Protein AF-0000000069712247 (afdb_homodimer)

Solvent-accessible surface area (backbone atoms only — not comparable to full-atom values): 23977 Å² total; per-residue (Å²): 133,86,80,80,73,77,74,75,71,76,77,75,75,65,74,71,75,62,74,34,51,58,53,72,68,52,47,50,52,42,50,48,49,24,54,50,38,71,52,37,83,75,70,25,46,66,53,37,40,49,30,30,49,41,15,35,50,24,24,44,51,33,20,48,76,46,68,21,46,68,66,34,45,44,51,47,94,89,33,50,64,43,63,45,65,47,75,37,46,64,60,54,22,40,53,23,19,57,46,32,15,12,48,50,12,41,50,40,30,55,43,21,41,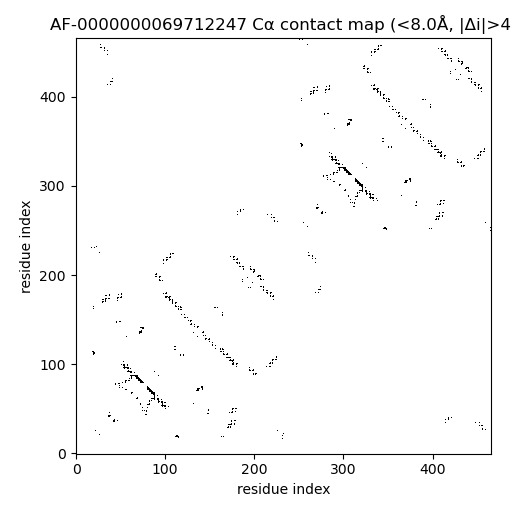34,58,93,44,36,67,55,44,30,51,51,54,25,48,50,46,5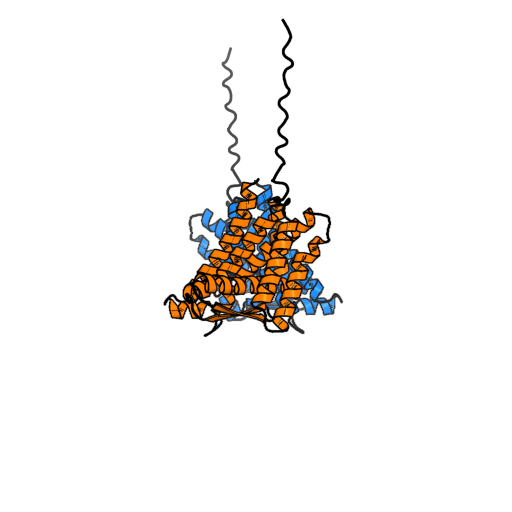3,52,50,38,71,70,24,42,83,46,68,63,30,44,52,52,46,50,51,52,30,46,69,44,44,55,57,66,76,53,81,55,62,68,58,48,29,52,50,38,34,32,50,12,49,35,19,20,53,47,28,41,50,57,51,48,60,51,77,77,44,81,92,56,56,49,40,47,55,36,18,76,74,67,74,43,63,35,67,58,52,37,50,50,36,37,50,51,13,48,47,36,56,49,50,56,49,48,60,40,54,72,75,98,133,84,81,79,76,79,76,75,72,75,78,76,76,66,73,74,76,60,76,35,51,56,53,70,68,51,47,52,52,41,50,46,49,23,52,50,39,72,53,37,84,76,70,24,47,65,52,38,41,50,31,29,48,40,16,35,49,25,25,43,51,33,20,47,76,46,69,20,46,68,66,34,43,44,51,47,94,89,33,49,65,43,61,45,65,46,74,38,44,66,60,55,24,39,54,24,19,57,47,33,15,12,48,51,13,40,51,42,31,55,44,20,38,34,58,91,46,35,66,56,46,32,50,50,53,24,47,49,48,52,52,49,38,72,70,23,42,81,48,70,63,31,46,51,52,46,49,52,51,30,44,68,44,43,53,58,68,77,51,81,55,61,67,59,48,30,54,49,38,33,32,51,11,48,33,19,20,53,46,29,41,49,57,50,48,59,52,77,77,44,82,91,58,55,50,40,49,53,34,18,76,75,67,74,43,62,35,67,58,52,38,49,50,36,36,48,51,14,47,47,36,54,49,51,56,49,48,60,40,54,72,76,100

pLDDT: mean 89.89, std 15.92, range [31.0, 98.75]

InterPro domains:
  IPR049500 Peptidase M50B-like [PF13398] (29-224)

Radius of gyration: 26.42 Å; Cα contacts (8 Å, |Δi|>4): 693; chains: 2; bounding box: 96×74×57 Å

Foldseek 3Di:
DDDPPPPPPPPPPPPPQQVQFDALVVLVVLLVVLVVQCVDPPSVQLLLLVLQVQLLVQLQVQQVVQPKHWAAKDADSVSHIDTHIDDGDLLSSLLRRLLRLLVVLLVLLVQLSRLVCLLVSLVVVLVVLVVRCVVHPDDDVRNVSSVVNSCLSNVCSPPDDSNVSSSSSNSSSSNSLVCSLVVLVVVVPDPDDGSLVSNCVVPVDHSVVSSVVSNVSSVVSSVVSSVVNVVSD/DDDPDPPPDPPPPPVPQQVQFDALVVLVVLLVVLVVQCVDPPSVQLLLLVLQVQLQVQLQVQQVVQPKHWAAKDADSVSHIDTHIDDGDLLSSLLRRLLRLLVVLLVLLVQLSRLVCLLVSLVVVLVVLVVRCVVHPDDDVRNVSSVVNSCLSNVCSPPDDSNVSSSSSNSSSSNSLVCSLVVLVVVVPDPDDGSLVSNCVVPVDHSVVSSVVSNVSSVVSSVVSSVVNVVSD

Sequence (466 aa):
MPDKASVSSPSRFVPHLTAGLPSRGLFIIELMLALLITRIPYISVPFKWLESYFHELSHGIATVLSGGIVSHIQLFPNGAGLCFSQGGSTIMIGFAGYFGAACWGYIIYLLATWPRGIRVSFAFLGALVVFSGVLWGRDLLTMAILVVLTIVLLLPLKLSKNKILTQFLRIIGLVIMLNALASPTVLLGLDGQGDAVLLAQHSWIPAWIWVGIWLFCSACALFFAWRRIDSAQMPDKASVSSPSRFVPHLTAGLPSRGLFIIELMLALLITRIPYISVPFKWLESYFHELSHGIATVLSGGIVSHIQLFPNGAGLCFSQGGSTIMIGFAGYFGAACWGYIIYLLATWPRGIRVSFAFLGALVVFSGVLWGRDLLTMAILVVLTIVLLLPLKLSKNKILTQFLRIIGLVIMLNALASPTVLLGLDGQGDAVLLAQHSWIPAWIWVGIWLFCSACALFFAWRRIDSAQ

Organism: Shewanella oneidensis (strain ATCC 700550 / JCM 31522 / CIP 106686 / LMG 19005 / NCIMB 14063 / MR-1) (NCBI:txid211586)

Secondary structure (DSSP, 8-state):
----------------GGGGSPPHHHHHHHHHHHHHHHHSTTTSHHHHHHHHHHHHHHHHHHHHHTT-EEEEEEE-TTS-EEEEEESS-HHHHHHHHHHHHHHHHHHHHHHHT-GGGHHHHHHHHHHHHHHHHHHHB-SHHHHHHHHHHHHHHHGGGG---HHHHHHHHHHHHHHHHHHHHHGGGGGGG-SS-SHHHHHHHHH-S-HHHHHHHHHHHHHHHHHHHHHHHHTT-/----------------GGGGSPPHHHHHHHHHHHHHHHHSTTTSHHHHHHHHHHHHHHHHHHHHHTT-EEEEEEE-TTS-EEEEEESS-HHHHHHHHHHHHHHHHHHHHHHHT-GGGHHHHHHHHHHHHHHHHHHHB-SHHHHHHHHHHHHHHHGGGG---HHHHHHHHHHHHHHHHHHHHHGGGGGGG-SS-SHHHHHHHHH-S-HHHHHHHHHHHHHHHHHHHHHHHHTT-

Nearest PDB structures (foldseek):
  1e12-assembly1_A  TM=2.028E-01  e=1.931E+00  Halobacterium salinarum
  2jaf-assembly1_A  TM=2.064E-01  e=2.227E+00  Halobacterium salinarum R1
  5ahz-assembly1_A  TM=2.101E-01  e=2.826E+00  Halobacterium salinarum
  1e12-assembly1_A  TM=2.130E-01  e=2.424E+00  Halobacterium salinarum
  2jaf-assembly1_A  TM=2.064E-01  e=2.543E+00  Halobacterium salinarum R1

Structure (mmCIF, N/CA/C/O backbone):
data_AF-0000000069712247-model_v1
#
loop_
_entity.id
_entity.type
_entity.pdbx_description
1 polymer 'Membrane zinc metalloprotease'
#
loop_
_atom_site.group_PDB
_atom_site.id
_atom_site.type_symbol
_atom_site.label_atom_id
_atom_site.label_alt_id
_atom_site.label_comp_id
_atom_site.label_asym_id
_atom_site.label_entity_id
_atom_site.label_seq_id
_atom_site.pdbx_PDB_ins_code
_atom_site.Cartn_x
_atom_site.Cartn_y
_atom_site.Cartn_z
_atom_site.occupancy
_atom_site.B_iso_or_equiv
_atom_site.auth_seq_id
_atom_site.auth_comp_id
_atom_site.auth_asym_id
_atom_site.auth_atom_id
_atom_site.pdbx_PDB_model_num
ATOM 1 N N . MET A 1 1 ? 74.375 -7.105 -13.273 1 31.36 1 MET A N 1
ATOM 2 C CA . MET A 1 1 ? 73.312 -6.938 -12.258 1 31.36 1 MET A CA 1
ATOM 3 C C . MET A 1 1 ? 71.938 -6.66 -12.906 1 31.36 1 MET A C 1
ATOM 5 O O . MET A 1 1 ? 71.812 -5.656 -13.602 1 31.36 1 MET A O 1
ATOM 9 N N . PRO A 1 2 ? 71.188 -7.754 -13.281 1 39.56 2 PRO A N 1
ATOM 10 C CA . PRO A 1 2 ? 69.938 -7.672 -14.102 1 39.56 2 PRO A CA 1
ATOM 11 C C . PRO A 1 2 ? 68.875 -6.84 -13.438 1 39.56 2 PRO A C 1
ATOM 13 O O . PRO A 1 2 ? 68.812 -6.73 -12.211 1 39.56 2 PRO A O 1
ATOM 16 N N . ASP A 1 3 ? 68.375 -5.73 -14.047 1 33.78 3 ASP A N 1
ATOM 17 C CA . ASP A 1 3 ? 67.312 -4.773 -13.727 1 33.78 3 ASP A CA 1
ATOM 18 C C . ASP A 1 3 ? 66 -5.492 -13.398 1 33.78 3 ASP A C 1
ATOM 20 O O . ASP A 1 3 ? 65.5 -6.305 -14.195 1 33.78 3 ASP A O 1
ATOM 24 N N . LYS A 1 4 ? 65.625 -5.668 -12.062 1 35.31 4 LYS A N 1
ATOM 25 C CA . LYS A 1 4 ? 64.375 -6.125 -11.5 1 35.31 4 LYS A CA 1
ATOM 26 C C . LYS A 1 4 ? 63.188 -5.43 -12.172 1 35.31 4 LYS A C 1
ATOM 28 O O . LYS A 1 4 ? 63.031 -4.219 -12.031 1 35.31 4 LYS A O 1
ATOM 33 N N . ALA A 1 5 ? 62.875 -5.723 -13.414 1 37.53 5 ALA A N 1
ATOM 34 C CA . ALA A 1 5 ? 61.594 -5.293 -13.984 1 37.53 5 ALA A CA 1
ATOM 35 C C . ALA A 1 5 ? 60.438 -5.473 -12.984 1 37.53 5 ALA A C 1
ATOM 37 O O . ALA A 1 5 ? 60.281 -6.555 -12.414 1 37.53 5 ALA A O 1
ATOM 38 N N . SER A 1 6 ? 60.031 -4.41 -12.242 1 37 6 SER A N 1
ATOM 39 C CA . SER A 1 6 ? 58.844 -4.312 -11.391 1 37 6 SER A CA 1
ATOM 40 C C . SER A 1 6 ? 57.625 -4.93 -12.07 1 37 6 SER A C 1
ATOM 42 O O . SER A 1 6 ? 57.281 -4.555 -13.188 1 37 6 SER A O 1
ATOM 44 N N . VAL A 1 7 ? 57.406 -6.188 -11.898 1 40.19 7 VAL A N 1
ATOM 45 C CA . VAL A 1 7 ? 56.188 -6.883 -12.297 1 40.19 7 VAL A CA 1
ATOM 46 C C . VAL A 1 7 ? 54.938 -6.066 -11.883 1 40.19 7 VAL A C 1
ATOM 48 O O . VAL A 1 7 ? 54.781 -5.762 -10.695 1 40.19 7 VAL A O 1
ATOM 51 N N . SER A 1 8 ? 54.5 -5.191 -12.812 1 37.66 8 SER A N 1
ATOM 52 C CA . SER A 1 8 ? 53.219 -4.504 -12.633 1 37.66 8 SER A CA 1
ATOM 53 C C . SER A 1 8 ? 52.156 -5.469 -12.148 1 37.66 8 SER A C 1
ATOM 55 O O . SER A 1 8 ? 52 -6.559 -12.703 1 37.66 8 SER A O 1
ATOM 57 N N . SER A 1 9 ? 51.906 -5.574 -10.844 1 39.75 9 SER A N 1
ATOM 58 C CA . SER A 1 9 ? 50.812 -6.309 -10.234 1 39.75 9 SER A CA 1
ATOM 59 C C . SER A 1 9 ? 49.531 -6.152 -11.047 1 39.75 9 SER A C 1
ATOM 61 O O . SER A 1 9 ? 49.156 -5.039 -11.445 1 39.75 9 SER A O 1
ATOM 63 N N . PRO A 1 10 ? 49.094 -7.168 -11.805 1 37.03 10 PRO A N 1
ATOM 64 C CA . PRO A 1 10 ? 47.844 -7.051 -12.555 1 37.03 10 PRO A CA 1
ATOM 65 C C . PRO A 1 10 ? 46.75 -6.375 -11.75 1 37.03 10 PRO A C 1
ATOM 67 O O . PRO A 1 10 ? 46.656 -6.559 -10.539 1 37.03 10 PRO A O 1
ATOM 70 N N . SER A 1 11 ? 46.406 -5.137 -12 1 38.28 11 SER A N 1
ATOM 71 C CA . SER A 1 11 ? 45.188 -4.512 -11.5 1 38.28 11 SER A CA 1
ATOM 72 C C . SER A 1 11 ? 44.031 -5.496 -11.508 1 38.28 11 SER A C 1
ATOM 74 O O . SER A 1 11 ? 43.719 -6.074 -12.547 1 38.28 11 SER A O 1
ATOM 76 N N . ARG A 1 12 ? 43.844 -6.293 -10.484 1 34.41 12 ARG A N 1
ATOM 77 C CA . ARG A 1 12 ? 42.688 -7.172 -10.289 1 34.41 12 ARG A CA 1
ATOM 78 C C . ARG A 1 12 ? 41.406 -6.512 -10.789 1 34.41 12 ARG A C 1
ATOM 80 O O . ARG A 1 12 ? 40.969 -5.504 -10.234 1 34.41 12 ARG A O 1
ATOM 87 N N . PHE A 1 13 ? 41.125 -6.492 -12.008 1 35.91 13 PHE A N 1
ATOM 88 C CA . PHE A 1 13 ? 39.781 -6.266 -12.492 1 35.91 13 PHE A CA 1
ATOM 89 C C . PHE A 1 13 ? 38.75 -7.039 -11.656 1 35.91 13 PHE A C 1
ATOM 91 O O . PHE A 1 13 ? 38.625 -8.258 -11.797 1 35.91 13 PHE A O 1
ATOM 98 N N . VAL A 1 14 ? 38.719 -6.859 -10.398 1 37.78 14 VAL A N 1
ATOM 99 C CA . VAL A 1 14 ? 37.531 -7.418 -9.719 1 37.78 14 VAL A CA 1
ATOM 100 C C . VAL A 1 14 ? 36.281 -7.02 -10.469 1 37.78 14 VAL A C 1
ATOM 102 O O . VAL A 1 14 ? 35.969 -5.828 -10.617 1 37.78 14 VAL A O 1
ATOM 105 N N . PRO A 1 15 ? 35.812 -7.773 -11.328 1 38.69 15 PRO A N 1
ATOM 106 C CA . PRO A 1 15 ? 34.562 -7.453 -11.992 1 38.69 15 PRO A CA 1
ATOM 107 C C . PRO A 1 15 ? 33.531 -6.836 -11.047 1 38.69 15 PRO A C 1
ATOM 109 O O . PRO A 1 15 ? 33.375 -7.301 -9.914 1 38.69 15 PRO A O 1
ATOM 112 N N . HIS A 1 16 ? 33.312 -5.598 -10.906 1 40.53 16 HIS A N 1
ATOM 113 C CA . HIS A 1 16 ? 32.312 -4.895 -10.109 1 40.53 16 HIS A CA 1
ATOM 114 C C . HIS A 1 16 ? 30.984 -5.605 -10.156 1 40.53 16 HIS A C 1
ATOM 116 O O . HIS A 1 16 ? 30.25 -5.492 -11.141 1 40.53 16 HIS A O 1
ATOM 122 N N . LEU A 1 17 ? 30.766 -6.855 -9.758 1 44.69 17 LEU A N 1
ATOM 123 C CA . LEU A 1 17 ? 29.594 -7.68 -9.508 1 44.69 17 LEU A CA 1
ATOM 124 C C . LEU A 1 17 ? 28.453 -6.836 -8.961 1 44.69 17 LEU A C 1
ATOM 126 O O . LEU A 1 17 ? 27.328 -7.32 -8.828 1 44.69 17 LEU A O 1
ATOM 130 N N . THR A 1 18 ? 28.641 -5.605 -8.461 1 53.25 18 THR A N 1
ATOM 131 C CA . THR A 1 18 ? 27.672 -4.742 -7.797 1 53.25 18 THR A CA 1
ATOM 132 C C . THR A 1 18 ? 26.844 -3.971 -8.82 1 53.25 18 THR A C 1
ATOM 134 O O . THR A 1 18 ? 25.984 -3.164 -8.445 1 53.25 18 THR A O 1
ATOM 137 N N . ALA A 1 19 ? 27.141 -4.316 -10.125 1 57.91 19 ALA A N 1
ATOM 138 C CA . ALA A 1 19 ? 26.562 -3.479 -11.172 1 57.91 19 ALA A CA 1
ATOM 139 C C . ALA A 1 19 ? 25.047 -3.633 -11.219 1 57.91 19 ALA A C 1
ATOM 141 O O . ALA A 1 19 ? 24.328 -2.717 -11.641 1 57.91 19 ALA A O 1
ATOM 142 N N . GLY A 1 20 ? 24.516 -4.68 -10.648 1 69.56 20 GLY A N 1
ATOM 143 C CA . GLY A 1 20 ? 23.078 -4.93 -10.719 1 69.56 20 GLY A CA 1
ATOM 144 C C . GLY A 1 20 ? 22.328 -4.414 -9.508 1 69.56 20 GLY A C 1
ATOM 145 O O . GLY A 1 20 ? 21.094 -4.32 -9.531 1 69.56 20 GLY A O 1
ATOM 146 N N . LEU A 1 21 ? 23.016 -4.066 -8.523 1 82.56 21 LEU A N 1
ATOM 147 C CA . LEU A 1 21 ? 22.359 -3.59 -7.305 1 82.56 21 LEU A CA 1
ATOM 148 C C . LEU A 1 21 ? 22.047 -2.102 -7.406 1 82.56 21 LEU A C 1
ATOM 150 O O . LEU A 1 21 ? 22.922 -1.296 -7.727 1 82.56 21 LEU A O 1
ATOM 154 N N . PRO A 1 22 ? 20.797 -1.823 -7.168 1 89.25 22 PRO A N 1
ATOM 155 C CA . PRO A 1 22 ? 20.453 -0.401 -7.188 1 89.25 22 PRO A CA 1
ATOM 156 C C . PRO A 1 22 ? 20.984 0.354 -5.973 1 89.25 22 PRO A C 1
ATOM 158 O O . PRO A 1 22 ? 21.328 -0.262 -4.961 1 89.25 22 PRO A O 1
ATOM 161 N N . SER A 1 23 ? 21.219 1.682 -6.199 1 91.38 23 SER A N 1
ATOM 162 C CA . SER A 1 23 ? 21.469 2.525 -5.035 1 91.38 23 SER A CA 1
ATOM 163 C C . SER A 1 23 ? 20.297 2.502 -4.066 1 91.38 23 SER A C 1
ATOM 165 O O . SER A 1 23 ? 19.203 2.037 -4.414 1 91.38 23 SER A O 1
ATOM 167 N N . ARG A 1 24 ? 20.5 2.898 -2.867 1 92.12 24 ARG A N 1
ATOM 168 C CA . ARG A 1 24 ? 19.438 2.988 -1.879 1 92.12 24 ARG A CA 1
ATOM 169 C C . ARG A 1 24 ? 18.297 3.873 -2.381 1 92.12 24 ARG A C 1
ATOM 171 O O . ARG A 1 24 ? 17.125 3.529 -2.227 1 92.12 24 ARG A O 1
ATOM 178 N N . GLY A 1 25 ? 18.672 5.043 -2.955 1 92.12 25 GLY A N 1
ATOM 179 C CA . GLY A 1 25 ? 17.672 5.938 -3.516 1 92.12 25 GLY A CA 1
ATOM 180 C C . GLY A 1 25 ? 16.875 5.305 -4.637 1 92.12 25 GLY A C 1
ATOM 181 O O . GLY A 1 25 ? 15.656 5.492 -4.715 1 92.12 25 GLY A O 1
ATOM 182 N N . LEU A 1 26 ? 17.516 4.59 -5.488 1 93.31 26 LEU A N 1
ATOM 183 C CA . LEU A 1 26 ? 16.828 3.928 -6.586 1 93.31 26 LEU A CA 1
ATOM 184 C C . LEU A 1 26 ? 15.891 2.842 -6.062 1 93.31 26 LEU A C 1
ATOM 186 O O . LEU A 1 26 ? 14.812 2.627 -6.617 1 93.31 26 LEU A O 1
ATOM 190 N N . PHE A 1 27 ? 16.344 2.096 -5.004 1 95.56 27 PHE A N 1
ATOM 191 C CA . PHE A 1 27 ? 15.461 1.117 -4.379 1 95.56 27 PHE A CA 1
ATOM 192 C C . PHE A 1 27 ? 14.156 1.77 -3.93 1 95.56 27 PHE A C 1
ATOM 194 O O . PHE A 1 27 ? 13.078 1.237 -4.176 1 95.56 27 PHE A O 1
ATOM 201 N N . ILE A 1 28 ? 14.289 2.951 -3.33 1 94.88 28 ILE A N 1
ATOM 202 C CA . ILE A 1 28 ? 13.109 3.645 -2.82 1 94.88 28 ILE A CA 1
ATOM 203 C C . ILE A 1 28 ? 12.234 4.094 -3.986 1 94.88 28 ILE A C 1
ATOM 205 O O . ILE A 1 28 ? 11.008 3.988 -3.926 1 94.88 28 ILE A O 1
ATOM 209 N N . ILE A 1 29 ? 12.82 4.586 -5.008 1 95.56 29 ILE A N 1
ATOM 210 C CA . ILE A 1 29 ? 12.07 5.004 -6.188 1 95.56 29 ILE A CA 1
ATOM 211 C C . ILE A 1 29 ? 11.32 3.807 -6.77 1 95.56 29 ILE A C 1
ATOM 213 O O . ILE A 1 29 ? 10.141 3.914 -7.109 1 95.56 29 ILE A O 1
ATOM 217 N N . GLU A 1 30 ? 12.008 2.688 -6.855 1 96.62 30 GLU A N 1
ATOM 218 C CA . GLU A 1 30 ? 11.383 1.482 -7.391 1 96.62 30 GLU A CA 1
ATOM 219 C C . GLU A 1 30 ? 10.266 0.987 -6.477 1 96.62 30 GLU A C 1
ATOM 221 O O . GLU A 1 30 ? 9.242 0.485 -6.949 1 96.62 30 GLU A O 1
ATOM 226 N N . LEU A 1 31 ? 10.516 1.103 -5.203 1 96.81 31 LEU A N 1
ATOM 227 C CA . LEU A 1 31 ? 9.477 0.729 -4.246 1 96.81 31 LEU A CA 1
ATOM 228 C C . LEU A 1 31 ? 8.25 1.624 -4.402 1 96.81 31 LEU A C 1
ATOM 230 O O . LEU A 1 31 ? 7.117 1.139 -4.387 1 96.81 31 LEU A O 1
ATOM 234 N N . MET A 1 32 ? 8.43 2.934 -4.605 1 95.12 32 MET A N 1
ATOM 235 C CA . MET A 1 32 ? 7.332 3.869 -4.809 1 95.12 32 MET A CA 1
ATOM 236 C C . MET A 1 32 ? 6.59 3.559 -6.105 1 95.12 32 MET A C 1
ATOM 238 O O . MET A 1 32 ? 5.359 3.607 -6.148 1 95.12 32 MET A O 1
ATOM 242 N N . LEU A 1 33 ? 7.352 3.281 -7.09 1 95.94 33 LEU A N 1
ATOM 243 C CA . LEU A 1 33 ? 6.738 2.908 -8.359 1 95.94 33 LEU A CA 1
ATOM 244 C C . LEU A 1 33 ? 5.914 1.633 -8.211 1 95.94 33 LEU A C 1
ATOM 246 O O . LEU A 1 33 ? 4.809 1.536 -8.75 1 95.94 33 LEU A O 1
ATOM 250 N N . ALA A 1 34 ? 6.48 0.674 -7.527 1 97.31 34 ALA A N 1
ATOM 251 C CA . ALA A 1 34 ? 5.754 -0.568 -7.277 1 97.31 34 ALA A CA 1
ATOM 252 C C . ALA A 1 34 ? 4.457 -0.3 -6.52 1 97.31 34 ALA A C 1
ATOM 254 O O . ALA A 1 34 ? 3.408 -0.863 -6.852 1 97.31 34 ALA A O 1
ATOM 255 N N . LEU A 1 35 ? 4.508 0.59 -5.551 1 96.19 35 LEU A N 1
ATOM 256 C CA . LEU A 1 35 ? 3.312 0.97 -4.805 1 96.19 35 LEU A CA 1
ATOM 257 C C . LEU A 1 35 ? 2.281 1.617 -5.723 1 96.19 35 LEU A C 1
ATOM 259 O O . LEU A 1 35 ? 1.094 1.291 -5.66 1 96.19 35 LEU A O 1
ATOM 263 N N . LEU A 1 36 ? 2.744 2.449 -6.594 1 95.19 36 LEU A N 1
ATOM 264 C CA . LEU A 1 36 ? 1.857 3.113 -7.543 1 95.19 36 LEU A CA 1
ATOM 265 C C . LEU A 1 36 ? 1.191 2.1 -8.469 1 95.19 36 LEU A C 1
ATOM 267 O O . LEU A 1 36 ? -0.014 2.178 -8.711 1 95.19 36 LEU A O 1
ATOM 271 N N . ILE A 1 37 ? 1.93 1.153 -8.867 1 95.06 37 ILE A N 1
ATOM 272 C CA . ILE A 1 37 ? 1.434 0.129 -9.781 1 95.06 37 ILE A CA 1
ATOM 273 C C . ILE A 1 37 ? 0.335 -0.683 -9.094 1 95.06 37 ILE A C 1
ATOM 275 O O . ILE A 1 37 ? -0.679 -1.011 -9.719 1 95.06 37 ILE A O 1
ATOM 279 N N . THR A 1 38 ? 0.52 -0.966 -7.812 1 94.44 38 THR A N 1
ATOM 280 C CA . THR A 1 38 ? -0.472 -1.769 -7.105 1 94.44 38 THR A CA 1
ATOM 281 C C . THR A 1 38 ? -1.772 -0.989 -6.926 1 94.44 38 THR A C 1
ATOM 283 O O . THR A 1 38 ? -2.824 -1.576 -6.668 1 94.44 38 THR A O 1
ATOM 286 N N . ARG A 1 39 ? -1.669 0.37 -7.117 1 90.5 39 ARG A N 1
ATOM 287 C CA . ARG A 1 39 ? -2.826 1.205 -6.809 1 90.5 39 ARG A CA 1
ATOM 288 C C . ARG A 1 39 ? -3.57 1.601 -8.078 1 90.5 39 ARG A C 1
ATOM 290 O O . ARG A 1 39 ? -4.734 2.008 -8.023 1 90.5 39 ARG A O 1
ATOM 297 N N . ILE A 1 40 ? -3.039 1.581 -9.211 1 88.75 40 ILE A N 1
ATOM 298 C CA . ILE A 1 40 ? -3.656 1.999 -10.461 1 88.75 40 ILE A CA 1
ATOM 299 C C . ILE A 1 40 ? -4.41 0.824 -11.086 1 88.75 40 ILE A C 1
ATOM 301 O O . ILE A 1 40 ? -3.801 -0.171 -11.484 1 88.75 40 ILE A O 1
ATOM 305 N N . PRO A 1 41 ? -5.711 1.214 -11.273 1 82.19 41 PRO A N 1
ATOM 306 C CA . PRO A 1 41 ? -6.52 0.136 -11.844 1 82.19 41 PRO A CA 1
ATOM 307 C C . PRO A 1 41 ? -6.113 -0.214 -13.273 1 82.19 41 PRO A C 1
ATOM 309 O O . PRO A 1 41 ? -5.484 0.599 -13.953 1 82.19 41 PRO A O 1
ATOM 312 N N . TYR A 1 42 ? -6.012 -1.42 -13.773 1 83.69 42 TYR A N 1
ATOM 313 C CA . TYR A 1 42 ? -5.727 -2 -15.086 1 83.69 42 TYR A CA 1
ATOM 314 C C . TYR A 1 42 ? -4.246 -2.342 -15.211 1 83.69 42 TYR A C 1
ATOM 316 O O . TYR A 1 42 ? -3.893 -3.412 -15.711 1 83.69 42 TYR A O 1
ATOM 324 N N . ILE A 1 43 ? -3.469 -1.28 -14.648 1 88.81 43 ILE A N 1
ATOM 325 C CA . ILE A 1 43 ? -2.035 -1.539 -14.719 1 88.81 43 ILE A CA 1
ATOM 326 C C . ILE A 1 43 ? -1.667 -2.664 -13.758 1 88.81 43 ILE A C 1
ATOM 328 O O . ILE A 1 43 ? -0.75 -3.443 -14.023 1 88.81 43 ILE A O 1
ATOM 332 N N . SER A 1 44 ? -2.447 -2.758 -12.742 1 92.81 44 SER A N 1
ATOM 333 C CA . SER A 1 44 ? -2.119 -3.695 -11.672 1 92.81 44 SER A CA 1
ATOM 334 C C . SER A 1 44 ? -2.543 -5.113 -12.039 1 92.81 44 SER A C 1
ATOM 336 O O . SER A 1 44 ? -2.09 -6.078 -11.414 1 92.81 44 SER A O 1
ATOM 338 N N . VAL A 1 45 ? -3.291 -5.363 -13.047 1 93.44 45 VAL A N 1
ATOM 339 C CA . VAL A 1 45 ? -3.986 -6.621 -13.305 1 93.44 45 VAL A CA 1
ATOM 340 C C . VAL A 1 45 ? -2.973 -7.723 -13.594 1 93.44 45 VAL A C 1
ATOM 342 O O . VAL A 1 45 ? -2.963 -8.758 -12.922 1 93.44 45 VAL A O 1
ATOM 345 N N . PRO A 1 46 ? -2.074 -7.477 -14.523 1 94.56 46 PRO A N 1
ATOM 346 C CA . PRO A 1 46 ? -1.12 -8.555 -14.789 1 94.56 46 PRO A CA 1
ATOM 347 C C . PRO A 1 46 ? -0.256 -8.891 -13.578 1 94.56 46 PRO A C 1
ATOM 349 O O . PRO A 1 46 ? 0.153 -10.047 -13.406 1 94.56 46 PRO A O 1
ATOM 352 N N . PHE A 1 47 ? -0.004 -7.934 -12.75 1 95.31 47 PHE A N 1
ATOM 353 C CA . PHE A 1 47 ? 0.832 -8.148 -11.578 1 95.31 47 PHE A CA 1
ATOM 354 C C . PHE A 1 47 ? 0.052 -8.867 -10.484 1 95.31 47 PHE A C 1
ATOM 356 O O . PHE A 1 47 ? 0.626 -9.633 -9.703 1 95.31 47 PHE A O 1
ATOM 363 N N . LYS A 1 48 ? -1.23 -8.594 -10.477 1 96.19 48 LYS A N 1
ATOM 364 C CA . LYS A 1 48 ? -2.09 -9.367 -9.594 1 96.19 48 LYS A CA 1
ATOM 365 C C . LYS A 1 48 ? -2.139 -10.836 -10.023 1 96.19 48 LYS A C 1
ATOM 367 O O . LYS A 1 48 ? -2.107 -11.734 -9.18 1 96.19 48 LYS A O 1
ATOM 372 N N . TRP A 1 49 ? -2.191 -11.023 -11.344 1 97.81 49 TRP A N 1
ATOM 373 C CA . TRP A 1 49 ? -2.189 -12.383 -11.875 1 97.81 49 TRP A CA 1
ATOM 374 C C . TRP A 1 49 ? -0.875 -13.086 -11.562 1 97.81 49 TRP A C 1
ATOM 376 O O . TRP A 1 49 ? -0.863 -14.289 -11.266 1 97.81 49 TRP A O 1
ATOM 386 N N . LEU A 1 50 ? 0.207 -12.352 -11.625 1 97.5 50 LEU A N 1
ATOM 387 C CA . LEU A 1 50 ? 1.508 -12.922 -11.297 1 97.5 50 LEU A CA 1
ATOM 388 C C . LEU A 1 50 ? 1.545 -13.406 -9.852 1 97.5 50 LEU A C 1
ATOM 390 O O . LEU A 1 50 ? 1.968 -14.531 -9.578 1 97.5 50 LEU A O 1
ATOM 394 N N . GLU A 1 51 ? 1.1 -12.539 -8.969 1 98.12 51 GLU A N 1
ATOM 395 C CA . GLU A 1 51 ? 1.072 -12.93 -7.559 1 98.12 51 GLU A CA 1
ATOM 396 C C . GLU A 1 51 ? 0.164 -14.133 -7.336 1 98.12 51 GLU A C 1
ATOM 398 O O . GLU A 1 51 ? 0.533 -15.07 -6.629 1 98.12 51 GLU A O 1
ATOM 403 N N . SER A 1 52 ? -1.009 -14.141 -7.98 1 98.06 52 SER A N 1
ATOM 404 C CA . SER A 1 52 ? -1.958 -15.242 -7.859 1 98.06 52 SER A CA 1
ATOM 405 C C . SER A 1 52 ? -1.369 -16.547 -8.398 1 98.06 52 SER A C 1
ATOM 407 O O . SER A 1 52 ? -1.556 -17.609 -7.809 1 98.06 52 SER A O 1
ATOM 409 N N . TYR A 1 53 ? -0.75 -16.438 -9.523 1 98.56 53 TYR A N 1
ATOM 410 C CA . TYR A 1 53 ? -0.088 -17.594 -10.117 1 98.56 53 TYR A CA 1
ATOM 411 C C . TYR A 1 53 ? 0.912 -18.203 -9.141 1 98.56 53 TYR A C 1
ATOM 413 O O . TYR A 1 53 ? 0.871 -19.406 -8.875 1 98.56 53 TYR A O 1
ATOM 421 N N . PHE A 1 54 ? 1.811 -17.406 -8.578 1 98.69 54 PHE A N 1
ATOM 422 C CA . PHE A 1 54 ? 2.832 -17.922 -7.672 1 98.69 54 PHE A CA 1
ATOM 423 C C . PHE A 1 54 ? 2.203 -18.438 -6.383 1 98.69 54 PHE A C 1
ATOM 425 O O . PHE A 1 54 ? 2.697 -19.391 -5.785 1 98.69 54 PHE A O 1
ATOM 432 N N . HIS A 1 55 ? 1.101 -17.844 -5.949 1 98.62 55 HIS A N 1
ATOM 433 C CA . HIS A 1 55 ? 0.319 -18.328 -4.812 1 98.62 55 HIS A CA 1
ATOM 434 C C . HIS A 1 55 ? -0.2 -19.734 -5.055 1 98.62 55 HIS A C 1
ATOM 436 O O . HIS A 1 55 ? 0.067 -20.641 -4.262 1 98.62 55 HIS A O 1
ATOM 442 N N . GLU A 1 56 ? -0.847 -19.953 -6.234 1 98.56 56 GLU A N 1
ATOM 443 C CA . GLU A 1 56 ? -1.383 -21.266 -6.562 1 98.56 56 GLU A CA 1
ATOM 444 C C . GLU A 1 56 ? -0.263 -22.281 -6.812 1 98.56 56 GLU A C 1
ATOM 446 O O . GLU A 1 56 ? -0.377 -23.453 -6.441 1 98.56 56 GLU A O 1
ATOM 451 N N . LEU A 1 57 ? 0.766 -21.812 -7.512 1 98.38 57 LEU A N 1
ATOM 452 C CA . LEU A 1 57 ? 1.925 -22.672 -7.73 1 98.38 57 LEU A CA 1
ATOM 453 C C . LEU A 1 57 ? 2.471 -23.188 -6.406 1 98.38 57 LEU A C 1
ATOM 455 O O . LEU A 1 57 ? 2.871 -24.359 -6.309 1 98.38 57 LEU A O 1
ATOM 459 N N . SER A 1 58 ? 2.504 -22.359 -5.402 1 98.75 58 SER A N 1
ATOM 460 C CA . SER A 1 58 ? 3.027 -22.734 -4.094 1 98.75 58 SER A CA 1
ATOM 461 C C . SER A 1 58 ? 2.143 -23.781 -3.428 1 98.75 58 SER A C 1
ATOM 463 O O . SER A 1 58 ? 2.643 -24.688 -2.756 1 98.75 58 SER A O 1
ATOM 465 N N . HIS A 1 59 ? 0.792 -23.625 -3.531 1 98.62 59 HIS A N 1
ATOM 466 C CA . HIS A 1 59 ? -0.081 -24.719 -3.105 1 98.62 59 HIS A CA 1
ATOM 467 C C . HIS A 1 59 ? 0.276 -26.016 -3.814 1 98.62 59 HIS A C 1
ATOM 469 O O . HIS A 1 59 ? 0.369 -27.062 -3.178 1 98.62 59 HIS A O 1
ATOM 475 N N . GLY A 1 60 ? 0.464 -25.938 -5.137 1 98.44 60 GLY A N 1
ATOM 476 C CA . GLY A 1 60 ? 0.809 -27.109 -5.922 1 98.44 60 GLY A CA 1
ATOM 477 C C . GLY A 1 60 ? 2.102 -27.766 -5.48 1 98.44 60 GLY A C 1
ATOM 478 O O . GLY A 1 60 ? 2.152 -28.984 -5.293 1 98.44 60 GLY A O 1
ATOM 479 N N . ILE A 1 61 ? 3.117 -26.969 -5.309 1 98.19 61 ILE A N 1
ATOM 480 C CA . ILE A 1 61 ? 4.414 -27.484 -4.875 1 98.19 61 ILE A CA 1
ATOM 481 C C . ILE A 1 61 ? 4.281 -28.141 -3.504 1 98.19 61 ILE A C 1
ATOM 483 O O . ILE A 1 61 ? 4.785 -29.234 -3.285 1 98.19 61 ILE A O 1
ATOM 487 N N . ALA A 1 62 ? 3.621 -27.469 -2.58 1 98.69 62 ALA A N 1
ATOM 488 C CA . ALA A 1 62 ? 3.42 -28.016 -1.241 1 98.69 62 ALA A CA 1
ATOM 489 C C . ALA A 1 62 ? 2.643 -29.328 -1.295 1 98.69 62 ALA A C 1
ATOM 491 O O . ALA A 1 62 ? 2.906 -30.25 -0.516 1 98.69 62 ALA A O 1
ATOM 492 N N . THR A 1 63 ? 1.678 -29.438 -2.195 1 98.56 63 THR A N 1
ATOM 493 C CA . THR A 1 63 ? 0.897 -30.656 -2.375 1 98.56 63 THR A CA 1
ATOM 494 C C . THR A 1 63 ? 1.799 -31.828 -2.768 1 98.56 63 THR A C 1
ATOM 496 O O . THR A 1 63 ? 1.784 -32.875 -2.121 1 98.56 63 THR A O 1
ATOM 499 N N . VAL A 1 64 ? 2.594 -31.594 -3.773 1 98.06 64 VAL A N 1
ATOM 500 C CA . VAL A 1 64 ? 3.455 -32.656 -4.289 1 98.06 64 VAL A CA 1
ATOM 501 C C . VAL A 1 64 ? 4.5 -33.031 -3.24 1 98.06 64 VAL A C 1
ATOM 503 O O . VAL A 1 64 ? 4.734 -34.219 -2.986 1 98.06 64 VAL A O 1
ATOM 506 N N . LEU A 1 65 ? 5.059 -32.031 -2.553 1 98.06 65 LEU A N 1
ATOM 507 C CA . LEU A 1 65 ? 6.109 -32.25 -1.566 1 98.06 65 LEU A CA 1
ATOM 508 C C . LEU A 1 65 ? 5.559 -33.031 -0.364 1 98.06 65 LEU A C 1
ATOM 510 O O . LEU A 1 65 ? 6.297 -33.75 0.299 1 98.06 65 LEU A O 1
ATOM 514 N N . SER A 1 66 ? 4.309 -32.938 -0.104 1 98.38 66 SER A N 1
ATOM 515 C CA . SER A 1 66 ? 3.727 -33.562 1.071 1 98.38 66 SER A CA 1
ATOM 516 C C . SER A 1 66 ? 3.012 -34.844 0.698 1 98.38 66 SER A C 1
ATOM 518 O O . SER A 1 66 ? 2.277 -35.438 1.51 1 98.38 66 SER A O 1
ATOM 520 N N . GLY A 1 67 ? 3.164 -35.281 -0.527 1 98.06 67 GLY A N 1
ATOM 521 C CA . GLY A 1 67 ? 2.709 -36.625 -0.93 1 98.06 67 GLY A CA 1
ATOM 522 C C . GLY A 1 67 ? 1.355 -36.594 -1.616 1 98.06 67 GLY A C 1
ATOM 523 O O . GLY A 1 67 ? 0.736 -37.625 -1.809 1 98.06 67 GLY A O 1
ATOM 524 N N . GLY A 1 68 ? 0.877 -35.406 -1.956 1 98.5 68 GLY A N 1
ATOM 525 C CA . GLY A 1 68 ? -0.392 -35.312 -2.658 1 98.5 68 GLY A CA 1
ATOM 526 C C . GLY A 1 68 ? -0.233 -35.188 -4.164 1 98.5 68 GLY A C 1
ATOM 527 O O . GLY A 1 68 ? 0.869 -35.344 -4.691 1 98.5 68 GLY A O 1
ATOM 528 N N . ILE A 1 69 ? -1.426 -35 -4.805 1 98.19 69 ILE A N 1
ATOM 529 C CA . ILE A 1 69 ? -1.467 -34.875 -6.258 1 98.19 69 ILE A CA 1
ATOM 530 C C . ILE A 1 69 ? -2.266 -33.625 -6.641 1 98.19 69 ILE A C 1
ATOM 532 O O . ILE A 1 69 ? -3.322 -33.375 -6.062 1 98.19 69 ILE A O 1
ATOM 536 N N . VAL A 1 70 ? -1.719 -32.844 -7.562 1 98.31 70 VAL A N 1
ATOM 537 C CA . VAL A 1 70 ? -2.4 -31.656 -8.055 1 98.31 70 VAL A CA 1
ATOM 538 C C . VAL A 1 70 ? -3.211 -32 -9.305 1 98.31 70 VAL A C 1
ATOM 540 O O . VAL A 1 70 ? -2.682 -32.594 -10.25 1 98.31 70 VAL A O 1
ATOM 543 N N . SER A 1 71 ? -4.457 -31.672 -9.297 1 97.94 71 SER A N 1
ATOM 544 C CA . SER A 1 71 ? -5.293 -31.875 -10.477 1 97.94 71 SER A CA 1
ATOM 545 C C . SER A 1 71 ? -5.117 -30.734 -11.477 1 97.94 71 SER A C 1
ATOM 547 O O . SER A 1 71 ? -4.773 -30.984 -12.641 1 97.94 71 SER A O 1
ATOM 549 N N . HIS A 1 72 ? -5.371 -29.531 -11.008 1 98.31 72 HIS A N 1
ATOM 550 C CA . HIS A 1 72 ? -5.219 -28.375 -11.875 1 98.31 72 HIS A CA 1
ATOM 551 C C . HIS A 1 72 ? -5.258 -27.078 -11.062 1 98.31 72 HIS A C 1
ATOM 553 O O . HIS A 1 72 ? -5.566 -27.094 -9.867 1 98.31 72 HIS A O 1
ATOM 559 N N . ILE A 1 73 ? -4.828 -26 -11.711 1 97.88 73 ILE A N 1
ATOM 560 C CA . ILE A 1 73 ? -4.914 -24.656 -11.148 1 97.88 73 ILE A CA 1
ATOM 561 C C . ILE A 1 73 ? -5.859 -23.812 -11.992 1 97.88 73 ILE A C 1
ATOM 563 O O . ILE A 1 73 ? -5.926 -23.969 -13.219 1 97.88 73 ILE A O 1
ATOM 567 N N . GLN A 1 74 ? -6.566 -22.922 -11.312 1 98.19 74 GLN A N 1
ATOM 568 C CA . GLN A 1 74 ? -7.461 -21.969 -11.977 1 98.19 74 GLN A CA 1
ATOM 569 C C . GLN A 1 74 ? -7.133 -20.531 -11.586 1 98.19 74 GLN A C 1
ATOM 571 O O . GLN A 1 74 ? -6.906 -20.25 -10.406 1 98.19 74 GLN A O 1
ATOM 576 N N . LEU A 1 75 ? -7.074 -19.75 -12.602 1 97.94 75 LEU A N 1
ATOM 577 C CA . LEU A 1 75 ? -6.898 -18.312 -12.398 1 97.94 75 LEU A CA 1
ATOM 578 C C . LEU A 1 75 ? -8.094 -17.531 -12.938 1 97.94 75 LEU A C 1
ATOM 580 O O . LEU A 1 75 ? -8.656 -17.891 -13.969 1 97.94 75 LEU A O 1
ATOM 584 N N . PHE A 1 76 ? -8.477 -16.484 -12.281 1 96.69 76 PHE A N 1
ATOM 585 C CA . PHE A 1 76 ? -9.641 -15.695 -12.656 1 96.69 76 PHE A CA 1
ATOM 586 C C . PHE A 1 76 ? -9.242 -14.266 -13.016 1 96.69 76 PHE A C 1
ATOM 588 O O . PHE A 1 76 ? -8.211 -13.773 -12.555 1 96.69 76 PHE A O 1
ATOM 595 N N . PRO A 1 77 ? -9.992 -13.586 -13.758 1 94.06 77 PRO A N 1
ATOM 596 C CA . PRO A 1 77 ? -9.664 -12.227 -14.195 1 94.06 77 PRO A CA 1
ATOM 597 C C . PRO A 1 77 ? -9.531 -11.242 -13.031 1 94.06 77 PRO A C 1
ATOM 599 O O . PRO A 1 77 ? -8.773 -10.273 -13.125 1 94.06 77 PRO A O 1
ATOM 602 N N . ASN A 1 78 ? -10.227 -11.477 -11.938 1 91.81 78 ASN A N 1
ATOM 603 C CA . ASN A 1 78 ? -10.219 -10.547 -10.805 1 91.81 78 ASN A CA 1
ATOM 604 C C . ASN A 1 78 ? -8.984 -10.742 -9.93 1 91.81 78 ASN A C 1
ATOM 606 O O . ASN A 1 78 ? -8.844 -10.102 -8.891 1 91.81 78 ASN A O 1
ATOM 610 N N . GLY A 1 79 ? -8.148 -11.664 -10.297 1 92.25 79 GLY A N 1
ATOM 611 C CA . GLY A 1 79 ? -6.902 -11.859 -9.57 1 92.25 79 GLY A CA 1
ATOM 612 C C . GLY A 1 79 ? -6.965 -12.992 -8.562 1 92.25 79 GLY A C 1
ATOM 613 O O . GLY A 1 79 ? -5.973 -13.305 -7.906 1 92.25 79 GLY A O 1
ATOM 614 N N . ALA A 1 80 ? -8.148 -13.617 -8.453 1 92.88 80 ALA A N 1
ATOM 615 C CA . ALA A 1 80 ? -8.266 -14.781 -7.578 1 92.88 80 ALA A CA 1
ATOM 616 C C . ALA A 1 80 ? -7.758 -16.047 -8.273 1 92.88 80 ALA A C 1
ATOM 618 O O . ALA A 1 80 ? -7.504 -16.031 -9.477 1 92.88 80 ALA A O 1
ATOM 619 N N . GLY A 1 81 ? -7.535 -17.125 -7.496 1 96.06 81 GLY A N 1
ATOM 620 C CA . GLY A 1 81 ? -7.137 -18.438 -8.016 1 96.06 81 GLY A CA 1
ATOM 621 C C . GLY A 1 81 ? -7.477 -19.578 -7.086 1 96.06 81 GLY A C 1
ATOM 622 O O . GLY A 1 81 ? -7.875 -19.359 -5.941 1 96.06 81 GLY A O 1
ATOM 623 N N . LEU A 1 82 ? -7.391 -20.734 -7.703 1 96.25 82 LEU A N 1
ATOM 624 C CA . LEU A 1 82 ? -7.641 -21.969 -6.957 1 96.25 82 LEU A CA 1
ATOM 625 C C . LEU A 1 82 ? -6.672 -23.062 -7.375 1 96.25 82 LEU A C 1
ATOM 627 O O . LEU A 1 82 ? -6.328 -23.188 -8.555 1 96.25 82 LEU A O 1
ATOM 631 N N . CYS A 1 83 ? -6.258 -23.766 -6.449 1 97.5 83 CYS A N 1
ATOM 632 C CA . CYS A 1 83 ? -5.484 -24.984 -6.688 1 97.5 83 CYS A CA 1
ATOM 633 C C . CYS A 1 83 ? -6.266 -26.219 -6.25 1 97.5 83 CYS A C 1
ATOM 635 O O . CYS A 1 83 ? -6.59 -26.375 -5.07 1 97.5 83 CYS A O 1
ATOM 637 N N . PHE A 1 84 ? -6.59 -27.078 -7.191 1 97.56 84 PHE A N 1
ATOM 638 C CA . PHE A 1 84 ? -7.309 -28.312 -6.922 1 97.56 84 PHE A CA 1
ATOM 639 C C . PHE A 1 84 ? -6.34 -29.469 -6.711 1 97.56 84 PHE A C 1
ATOM 641 O O . PHE A 1 84 ? -5.555 -29.797 -7.605 1 97.56 84 PHE A O 1
ATOM 648 N N . SER A 1 85 ? -6.379 -29.984 -5.52 1 97.25 85 SER A N 1
ATOM 649 C CA . SER A 1 85 ? -5.441 -31.047 -5.156 1 97.25 85 SER A CA 1
ATOM 650 C C . SER A 1 85 ? -6.098 -32.062 -4.242 1 97.25 85 SER A C 1
ATOM 652 O O . SER A 1 85 ? -7.191 -31.844 -3.725 1 97.25 85 SER A O 1
ATOM 654 N N . GLN A 1 86 ? -5.516 -33.25 -4.246 1 97.62 86 GLN A N 1
ATOM 655 C CA . GLN A 1 86 ? -5.934 -34.312 -3.359 1 97.62 86 GLN A CA 1
ATOM 656 C C . GLN A 1 86 ? -4.75 -34.875 -2.586 1 97.62 86 GLN A C 1
ATOM 658 O O . GLN A 1 86 ? -3.66 -35.062 -3.141 1 97.62 86 GLN A O 1
ATOM 663 N N . GLY A 1 87 ? -5.102 -35.188 -1.315 1 97.44 87 GLY A N 1
ATOM 664 C CA . GLY A 1 87 ? -4.047 -35.75 -0.475 1 97.44 87 GLY A CA 1
ATOM 665 C C . GLY A 1 87 ? -3.062 -34.688 0.007 1 97.44 87 GLY A C 1
ATOM 666 O O . GLY A 1 87 ? -3.322 -33.5 -0.105 1 97.44 87 GLY A O 1
ATOM 667 N N . GLY A 1 88 ? -1.946 -35.156 0.71 1 97.69 88 GLY A N 1
ATOM 668 C CA . GLY A 1 88 ? -0.918 -34.25 1.231 1 97.69 88 GLY A CA 1
ATOM 669 C C . GLY A 1 88 ? -1.289 -33.625 2.562 1 97.69 88 GLY A C 1
ATOM 670 O O . GLY A 1 88 ? -2.346 -33.938 3.123 1 97.69 88 GLY A O 1
ATOM 671 N N . SER A 1 89 ? -0.407 -32.844 3.014 1 98.12 89 SER A N 1
ATOM 672 C CA . SER A 1 89 ? -0.624 -32.188 4.289 1 98.12 89 SER A CA 1
ATOM 673 C C . SER A 1 89 ? -1.448 -30.906 4.109 1 98.12 89 SER A C 1
ATOM 675 O O . SER A 1 89 ? -0.964 -29.922 3.553 1 98.12 89 SER A O 1
ATOM 677 N N . THR A 1 90 ? -2.658 -30.922 4.637 1 96.81 90 THR A N 1
ATOM 678 C CA . THR A 1 90 ? -3.584 -29.797 4.508 1 96.81 90 THR A CA 1
ATOM 679 C C . THR A 1 90 ? -2.979 -28.531 5.086 1 96.81 90 THR A C 1
ATOM 681 O O . THR A 1 90 ? -3.127 -27.453 4.512 1 96.81 90 THR A O 1
ATOM 684 N N . ILE A 1 91 ? -2.275 -28.641 6.172 1 97.69 91 ILE A N 1
ATOM 685 C CA . ILE A 1 91 ? -1.688 -27.484 6.84 1 97.69 91 ILE A CA 1
ATOM 686 C C . ILE A 1 91 ? -0.564 -26.906 5.977 1 97.69 91 ILE A C 1
ATOM 688 O O . ILE A 1 91 ? -0.489 -25.688 5.773 1 97.69 91 ILE A O 1
ATOM 692 N N . MET A 1 92 ? 0.281 -27.75 5.398 1 98.12 92 MET A N 1
ATOM 693 C CA . MET A 1 92 ? 1.375 -27.297 4.543 1 98.12 92 MET A CA 1
ATOM 694 C C . MET A 1 92 ? 0.839 -26.641 3.277 1 98.12 92 MET A C 1
ATOM 696 O O . MET A 1 92 ? 1.334 -25.578 2.865 1 98.12 92 MET A O 1
ATOM 700 N N . ILE A 1 93 ? -0.167 -27.266 2.729 1 98.25 93 ILE A N 1
ATOM 701 C CA . ILE A 1 93 ? -0.754 -26.766 1.486 1 98.25 93 ILE A CA 1
ATOM 702 C C . ILE A 1 93 ? -1.452 -25.438 1.738 1 98.25 93 ILE A C 1
ATOM 704 O O . ILE A 1 93 ? -1.237 -24.469 1.005 1 98.25 93 ILE A O 1
ATOM 708 N N . GLY A 1 94 ? -2.217 -25.359 2.809 1 97.56 94 GLY A N 1
ATOM 709 C CA . GLY A 1 94 ? -2.922 -24.141 3.156 1 97.56 94 GLY A CA 1
ATOM 710 C C . GLY A 1 94 ? -1.99 -22.984 3.455 1 97.56 94 GLY A C 1
ATOM 711 O O . GLY A 1 94 ? -2.268 -21.844 3.078 1 97.56 94 GLY A O 1
ATOM 712 N N . PHE A 1 95 ? -0.853 -23.234 4.102 1 98.25 95 PHE A N 1
ATOM 713 C CA . PHE A 1 95 ? 0.088 -22.188 4.5 1 98.25 95 PHE A CA 1
ATOM 714 C C . PHE A 1 95 ? 0.907 -21.719 3.307 1 98.25 95 PHE A C 1
ATOM 716 O O . PHE A 1 95 ? 1.291 -20.547 3.238 1 98.25 95 PHE A O 1
ATOM 723 N N . ALA A 1 96 ? 1.057 -22.484 2.35 1 98.62 96 ALA A N 1
ATOM 724 C CA . ALA A 1 96 ? 2.062 -22.312 1.304 1 98.62 96 ALA A CA 1
ATOM 725 C C . ALA A 1 96 ? 1.658 -21.203 0.329 1 98.62 96 ALA A C 1
ATOM 727 O O . ALA A 1 96 ? 2.516 -20.562 -0.275 1 98.62 96 ALA A O 1
ATOM 728 N N . GLY A 1 97 ? 0.398 -20.984 0.151 1 98.44 97 GLY A N 1
ATOM 729 C CA . GLY A 1 97 ? -0.042 -20.062 -0.88 1 98.44 97 GLY A CA 1
ATOM 730 C C . GLY A 1 97 ? 0.494 -18.656 -0.688 1 98.44 97 GLY A C 1
ATOM 731 O O . GLY A 1 97 ? 1.374 -18.203 -1.43 1 98.44 97 GLY A O 1
ATOM 732 N N . TYR A 1 98 ? 0.023 -17.969 0.386 1 98.19 98 TYR A N 1
ATOM 733 C CA . TYR A 1 98 ? 0.427 -16.594 0.657 1 98.19 98 TYR A CA 1
ATOM 734 C C . TYR A 1 98 ? 1.906 -16.516 1.02 1 98.19 98 TYR A C 1
ATOM 736 O O . TYR A 1 98 ? 2.611 -15.602 0.594 1 98.19 98 TYR A O 1
ATOM 744 N N . PHE A 1 99 ? 2.359 -17.469 1.751 1 98.56 99 PHE A N 1
ATOM 745 C CA . PHE A 1 99 ? 3.773 -17.547 2.094 1 98.56 99 PHE A CA 1
ATOM 746 C C . PHE A 1 99 ? 4.629 -17.672 0.839 1 98.56 99 PHE A C 1
ATOM 748 O O . PHE A 1 99 ? 5.625 -16.953 0.69 1 98.56 99 PHE A O 1
ATOM 755 N N . GLY A 1 100 ? 4.246 -18.547 0.011 1 98.75 100 GLY A N 1
ATOM 756 C CA . GLY A 1 100 ? 4.977 -18.766 -1.225 1 98.75 100 GLY A CA 1
ATOM 757 C C . GLY A 1 100 ? 5.008 -17.547 -2.133 1 98.75 100 GLY A C 1
ATOM 758 O O . GLY A 1 100 ? 6.027 -17.266 -2.756 1 98.75 100 GLY A O 1
ATOM 759 N N . ALA A 1 101 ? 3.883 -16.859 -2.244 1 98.56 101 ALA A N 1
ATOM 760 C CA . ALA A 1 101 ? 3.85 -15.656 -3.066 1 98.56 101 ALA A CA 1
ATOM 761 C C . ALA A 1 101 ? 4.898 -14.656 -2.605 1 98.56 101 ALA A C 1
ATOM 763 O O . ALA A 1 101 ? 5.621 -14.078 -3.424 1 98.56 101 ALA A O 1
ATOM 764 N N . ALA A 1 102 ? 5.031 -14.461 -1.312 1 98.56 102 ALA A N 1
ATOM 765 C CA . ALA A 1 102 ? 6.043 -13.562 -0.76 1 98.56 102 ALA A CA 1
ATOM 766 C C . ALA A 1 102 ? 7.449 -14.055 -1.089 1 98.56 102 ALA A C 1
ATOM 768 O O . ALA A 1 102 ? 8.312 -13.266 -1.49 1 98.56 102 ALA A O 1
ATOM 769 N N . CYS A 1 103 ? 7.68 -15.305 -0.972 1 98.62 103 CYS A N 1
ATOM 770 C CA . CYS A 1 103 ? 8.984 -15.898 -1.241 1 98.62 103 CYS A CA 1
ATOM 771 C C . CYS A 1 103 ? 9.367 -15.734 -2.709 1 98.62 103 CYS A C 1
ATOM 773 O O . CYS A 1 103 ? 10.5 -15.375 -3.023 1 98.62 103 CYS A O 1
ATOM 775 N N . TRP A 1 104 ? 8.406 -16.031 -3.553 1 98.56 104 TRP A N 1
ATOM 776 C CA . TRP A 1 104 ? 8.68 -15.906 -4.98 1 98.56 104 TRP A CA 1
ATOM 777 C C . TRP A 1 104 ? 9.023 -14.461 -5.34 1 98.56 104 TRP A C 1
ATOM 779 O O . TRP A 1 104 ? 9.914 -14.211 -6.152 1 98.56 104 TRP A O 1
ATOM 789 N N . GLY A 1 105 ? 8.242 -13.516 -4.754 1 98.62 105 GLY A N 1
ATOM 790 C CA . GLY A 1 105 ? 8.602 -12.125 -4.973 1 98.62 105 GLY A CA 1
ATOM 791 C C . GLY A 1 105 ? 10.031 -11.805 -4.586 1 98.62 105 GLY A C 1
ATOM 792 O O . GLY A 1 105 ? 10.75 -11.141 -5.332 1 98.62 105 GLY A O 1
ATOM 793 N N . TYR A 1 106 ? 10.461 -12.297 -3.477 1 98.5 106 TYR A N 1
ATOM 794 C CA . TYR A 1 106 ? 11.812 -12.07 -2.99 1 98.5 106 TYR A CA 1
ATOM 795 C C . TYR A 1 106 ? 12.844 -12.758 -3.885 1 98.5 106 TYR A C 1
ATOM 797 O O . TYR A 1 106 ? 13.883 -12.172 -4.211 1 98.5 106 TYR A O 1
ATOM 805 N N . ILE A 1 107 ? 12.57 -13.977 -4.281 1 97.81 107 ILE A N 1
ATOM 806 C CA . ILE A 1 107 ? 13.461 -14.727 -5.16 1 97.81 107 ILE A CA 1
ATOM 807 C C . ILE A 1 107 ? 13.633 -13.984 -6.48 1 97.81 107 ILE A C 1
ATOM 809 O O . ILE A 1 107 ? 14.758 -13.844 -6.977 1 97.81 107 ILE A O 1
ATOM 813 N N . ILE A 1 108 ? 12.531 -13.516 -7 1 97.88 108 ILE A N 1
ATOM 814 C CA . ILE A 1 108 ? 12.578 -12.766 -8.25 1 97.88 108 ILE A CA 1
ATOM 815 C C . ILE A 1 108 ? 13.422 -11.508 -8.062 1 97.88 108 ILE A C 1
ATOM 817 O O . ILE A 1 108 ? 14.227 -11.156 -8.93 1 97.88 108 ILE A O 1
ATOM 821 N N . TYR A 1 109 ? 13.234 -10.836 -6.934 1 97.69 109 TYR A N 1
ATOM 822 C CA . TYR A 1 109 ? 14.039 -9.648 -6.652 1 97.69 109 TYR A CA 1
ATOM 823 C C . TYR A 1 109 ? 15.523 -10 -6.602 1 97.69 109 TYR A C 1
ATOM 825 O O . TYR A 1 109 ? 16.359 -9.273 -7.156 1 97.69 109 TYR A O 1
ATOM 833 N N . LEU A 1 110 ? 15.914 -11.117 -5.98 1 96.12 110 LEU A N 1
ATOM 834 C CA . LEU A 1 110 ? 17.297 -11.562 -5.91 1 96.12 110 LEU A CA 1
ATOM 835 C C . LEU A 1 110 ? 17.844 -11.867 -7.297 1 96.12 110 LEU A C 1
ATOM 837 O O . LEU A 1 110 ? 18.984 -11.492 -7.621 1 96.12 110 LEU A O 1
ATOM 841 N N . LEU A 1 111 ? 17.031 -12.57 -8.086 1 94.94 111 LEU A N 1
ATOM 842 C CA . LEU A 1 111 ? 17.438 -12.875 -9.453 1 94.94 111 LEU A CA 1
ATOM 843 C C . LEU A 1 111 ? 17.719 -11.602 -10.242 1 94.94 111 LEU A C 1
ATOM 845 O O . LEU A 1 111 ? 18.625 -11.562 -11.07 1 94.94 111 LEU A O 1
ATOM 849 N N . ALA A 1 112 ? 16.922 -10.578 -9.961 1 94.19 112 ALA A N 1
ATOM 850 C CA . ALA A 1 112 ? 17.047 -9.305 -10.672 1 94.19 112 ALA A CA 1
ATOM 851 C C . ALA A 1 112 ? 18.328 -8.578 -10.289 1 94.19 112 ALA A C 1
ATOM 853 O O . ALA A 1 112 ? 18.781 -7.68 -11 1 94.19 112 ALA A O 1
ATOM 854 N N . THR A 1 113 ? 18.891 -8.914 -9.164 1 91.12 113 THR A N 1
ATOM 855 C CA . THR A 1 113 ? 20.109 -8.258 -8.711 1 91.12 113 THR A CA 1
ATOM 856 C C . THR A 1 113 ? 21.344 -8.961 -9.266 1 91.12 113 THR A C 1
ATOM 858 O O . THR A 1 113 ? 22.469 -8.602 -8.922 1 91.12 113 THR A O 1
ATOM 861 N N . TRP A 1 114 ? 21.156 -9.969 -10.109 1 89.31 114 TRP A N 1
ATOM 862 C CA . TRP A 1 114 ? 22.219 -10.672 -10.82 1 89.31 114 TRP A CA 1
ATOM 863 C C . TRP A 1 114 ? 22.219 -10.297 -12.297 1 89.31 114 TRP A C 1
ATOM 865 O O . TRP A 1 114 ? 21.734 -11.055 -13.141 1 89.31 114 TRP A O 1
ATOM 875 N N . PRO A 1 115 ? 22.922 -9.242 -12.641 1 85.06 115 PRO A N 1
ATOM 876 C CA . PRO A 1 115 ? 22.797 -8.711 -14.008 1 85.06 115 PRO A CA 1
ATOM 877 C C . PRO A 1 115 ? 23.328 -9.688 -15.062 1 85.06 115 PRO A C 1
ATOM 879 O O . PRO A 1 115 ? 22.797 -9.742 -16.172 1 85.06 115 PRO A O 1
ATOM 882 N N . ARG A 1 116 ? 24.312 -10.461 -14.773 1 88.44 116 ARG A N 1
ATOM 883 C CA . ARG A 1 116 ? 24.891 -11.375 -15.742 1 88.44 116 ARG A CA 1
ATOM 884 C C . ARG A 1 116 ? 23.906 -12.484 -16.109 1 88.44 116 ARG A C 1
ATOM 886 O O . ARG A 1 116 ? 23.953 -13.016 -17.219 1 88.44 116 ARG A O 1
ATOM 893 N N . GLY A 1 117 ? 23.031 -12.766 -15.211 1 92.81 117 GLY A N 1
ATOM 894 C CA . GLY A 1 117 ? 22.078 -13.844 -15.445 1 92.81 117 GLY A CA 1
ATOM 895 C C . GLY A 1 117 ? 20.656 -13.352 -15.664 1 92.81 117 GLY A C 1
ATOM 896 O O . GLY A 1 117 ? 19.703 -14.102 -15.492 1 92.81 117 GLY A O 1
ATOM 897 N N . ILE A 1 118 ? 20.547 -12.07 -16.047 1 93.94 118 ILE A N 1
ATOM 898 C CA . ILE A 1 118 ? 19.219 -11.461 -16.078 1 93.94 118 ILE A CA 1
ATOM 899 C C . ILE A 1 118 ? 18.359 -12.125 -17.156 1 93.94 118 ILE A C 1
ATOM 901 O O . ILE A 1 118 ? 17.188 -12.391 -16.938 1 93.94 118 ILE A O 1
ATOM 905 N N . ARG A 1 119 ? 18.922 -12.367 -18.266 1 93.88 119 ARG A N 1
ATOM 906 C CA . ARG A 1 119 ? 18.188 -12.977 -19.359 1 93.88 119 ARG A CA 1
ATOM 907 C C . ARG A 1 119 ? 17.797 -14.414 -19.031 1 93.88 119 ARG A C 1
ATOM 909 O O . ARG A 1 119 ? 16.688 -14.844 -19.344 1 93.88 119 ARG A O 1
ATOM 916 N N . VAL A 1 120 ? 18.688 -15.094 -18.375 1 94.44 120 VAL A N 1
ATOM 917 C CA . VAL A 1 120 ? 18.406 -16.453 -17.938 1 94.44 120 VAL A CA 1
ATOM 918 C C . VAL A 1 120 ? 17.297 -16.438 -16.891 1 94.44 120 VAL A C 1
ATOM 920 O O . VAL A 1 120 ? 16.438 -17.328 -16.875 1 94.44 120 VAL A O 1
ATOM 923 N N . SER A 1 121 ? 17.344 -15.43 -16.016 1 95.31 121 SER A N 1
ATOM 924 C CA . SER A 1 121 ? 16.297 -15.305 -15 1 95.31 121 SER A CA 1
ATOM 925 C C . SER A 1 121 ? 14.922 -15.164 -15.625 1 95.31 121 SER A C 1
ATOM 927 O O . SER A 1 121 ? 13.984 -15.867 -15.242 1 95.31 121 SER A O 1
ATOM 929 N N . PHE A 1 122 ? 14.836 -14.328 -16.609 1 95.44 122 PHE A N 1
ATOM 930 C CA . PHE A 1 122 ? 13.578 -14.148 -17.312 1 95.44 122 PHE A CA 1
ATOM 931 C C . PHE A 1 122 ? 13.156 -15.438 -18.016 1 95.44 122 PHE A C 1
ATOM 933 O O . PHE A 1 122 ? 11.992 -15.836 -17.938 1 95.44 122 PHE A O 1
ATOM 940 N N . ALA A 1 123 ? 14.094 -16.062 -18.672 1 95.38 123 ALA A N 1
ATOM 941 C CA . ALA A 1 123 ? 13.805 -17.297 -19.406 1 95.38 123 ALA A CA 1
ATOM 942 C C . ALA A 1 123 ? 13.32 -18.391 -18.453 1 95.38 123 ALA A C 1
ATOM 944 O O . ALA A 1 123 ? 12.375 -19.125 -18.75 1 95.38 123 ALA A O 1
ATOM 945 N N . PHE A 1 124 ? 13.977 -18.484 -17.359 1 96.56 124 PHE A N 1
A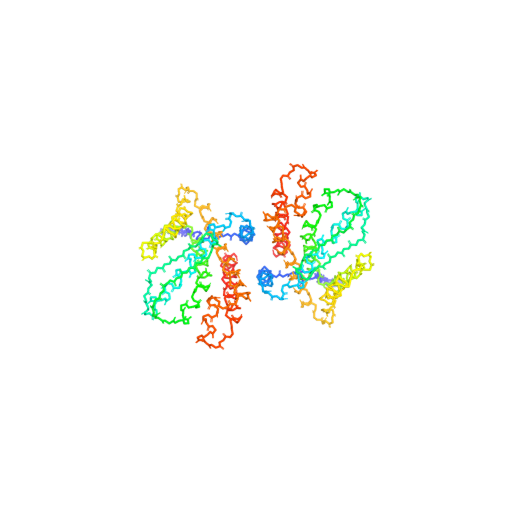TOM 946 C CA . PHE A 1 124 ? 13.617 -19.469 -16.344 1 96.56 124 PHE A CA 1
ATOM 947 C C . PHE A 1 124 ? 12.195 -19.25 -15.852 1 96.56 124 PHE A C 1
ATOM 949 O O . PHE A 1 124 ? 11.406 -20.188 -15.773 1 96.56 124 PHE A O 1
ATOM 956 N N . LEU A 1 125 ? 11.867 -18.016 -15.516 1 97.75 125 LEU A N 1
ATOM 957 C CA . LEU A 1 125 ? 10.547 -17.688 -15.008 1 97.75 125 LEU A CA 1
ATOM 958 C C . LEU A 1 125 ? 9.477 -17.938 -16.062 1 97.75 125 LEU A C 1
ATOM 960 O O . LEU A 1 125 ? 8.406 -18.469 -15.758 1 97.75 125 LEU A O 1
ATOM 964 N N . GLY A 1 126 ? 9.789 -17.547 -17.297 1 97.56 126 GLY A N 1
ATOM 965 C CA . GLY A 1 126 ? 8.867 -17.828 -18.391 1 97.56 126 GLY A CA 1
ATOM 966 C C . GLY A 1 126 ? 8.633 -19.312 -18.594 1 97.56 126 GLY A C 1
ATOM 967 O O . GLY A 1 126 ? 7.496 -19.75 -18.75 1 97.56 126 GLY A O 1
ATOM 968 N N . ALA A 1 127 ? 9.695 -20.062 -18.531 1 97.38 127 ALA A N 1
ATOM 969 C CA . ALA A 1 127 ? 9.602 -21.516 -18.688 1 97.38 127 ALA A CA 1
ATOM 970 C C . ALA A 1 127 ? 8.781 -22.125 -17.562 1 97.38 127 ALA A C 1
ATOM 972 O O . ALA A 1 127 ? 8.008 -23.062 -17.797 1 97.38 127 ALA A O 1
ATOM 973 N N . LEU A 1 128 ? 9.016 -21.578 -16.391 1 97.62 128 LEU A N 1
ATOM 974 C CA . LEU A 1 128 ? 8.258 -22.062 -15.242 1 97.62 128 LEU A CA 1
ATOM 975 C C . LEU A 1 128 ? 6.762 -21.875 -15.453 1 97.62 128 LEU A C 1
ATOM 977 O O . LEU A 1 128 ? 5.973 -22.781 -15.172 1 97.62 128 LEU A O 1
ATOM 981 N N . VAL A 1 129 ? 6.348 -20.719 -15.945 1 98.19 129 VAL A N 1
ATOM 982 C CA . VAL A 1 129 ? 4.941 -20.438 -16.188 1 98.19 129 VAL A CA 1
ATOM 983 C C . VAL A 1 129 ? 4.398 -21.375 -17.266 1 98.19 129 VAL A C 1
ATOM 985 O O . VAL A 1 129 ? 3.334 -21.969 -17.094 1 98.19 129 VAL A O 1
ATOM 988 N N . VAL A 1 130 ? 5.133 -21.594 -18.312 1 97.31 130 VAL A N 1
ATOM 989 C CA . VAL A 1 130 ? 4.699 -22.453 -19.422 1 97.31 130 VAL A CA 1
ATOM 990 C C . VAL A 1 130 ? 4.605 -23.906 -18.953 1 97.31 130 VAL A C 1
ATOM 992 O O . VAL A 1 130 ? 3.6 -24.578 -19.188 1 97.31 130 VAL A O 1
ATOM 995 N N . PHE A 1 131 ? 5.637 -24.328 -18.266 1 97.12 131 PHE A N 1
ATOM 996 C CA . PHE A 1 131 ? 5.703 -25.703 -17.797 1 97.12 131 PHE A CA 1
ATOM 997 C C . PHE A 1 131 ? 4.551 -26.016 -16.844 1 97.12 131 PHE A C 1
ATOM 999 O O . PHE A 1 131 ? 3.873 -27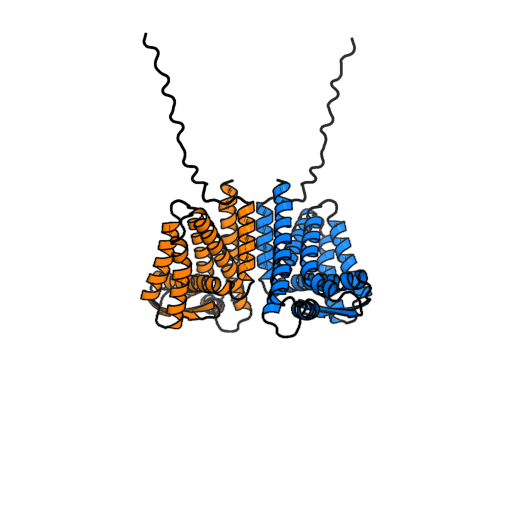.031 -17 1 97.12 131 PHE A O 1
ATOM 1006 N N . SER A 1 132 ? 4.312 -25.156 -15.891 1 96.31 132 SER A N 1
ATOM 1007 C CA . SER A 1 132 ? 3.232 -25.391 -14.938 1 96.31 132 SER A CA 1
ATOM 1008 C C . SER A 1 132 ? 1.868 -25.312 -15.617 1 96.31 132 SER A C 1
ATOM 1010 O O . SER A 1 132 ? 0.926 -25.984 -15.219 1 96.31 132 SER A O 1
ATOM 1012 N N . GLY A 1 133 ? 1.78 -24.469 -16.672 1 96.31 133 GLY A N 1
ATOM 1013 C CA . GLY A 1 133 ? 0.555 -24.406 -17.453 1 96.31 133 GLY A CA 1
ATOM 1014 C C . GLY A 1 133 ? 0.255 -25.703 -18.172 1 96.31 133 GLY A C 1
ATOM 1015 O O . GLY A 1 133 ? -0.89 -26.172 -18.203 1 96.31 133 GLY A O 1
ATOM 1016 N N . VAL A 1 134 ? 1.271 -26.297 -18.719 1 96.12 134 VAL A N 1
ATOM 1017 C CA . VAL A 1 134 ? 1.117 -27.578 -19.406 1 96.12 134 VAL A CA 1
ATOM 1018 C C . VAL A 1 134 ? 0.742 -28.672 -18.422 1 96.12 134 VAL A C 1
ATOM 1020 O O . VAL A 1 134 ? -0.108 -29.516 -18.719 1 96.12 134 VAL A O 1
ATOM 1023 N N . LEU A 1 135 ? 1.27 -28.562 -17.234 1 95.5 135 LEU A N 1
ATOM 1024 C CA . LEU A 1 135 ? 1.051 -29.609 -16.234 1 95.5 135 LEU A CA 1
ATOM 1025 C C . LEU A 1 135 ? -0.318 -29.453 -15.578 1 95.5 135 LEU A C 1
ATOM 1027 O O . LEU A 1 135 ? -0.996 -30.438 -15.305 1 95.5 135 LEU A O 1
ATOM 1031 N N . TRP A 1 136 ? -0.758 -28.125 -15.367 1 97.06 136 TRP A N 1
ATOM 1032 C CA . TRP A 1 136 ? -1.876 -27.969 -14.438 1 97.06 136 TRP A CA 1
ATOM 1033 C C . TRP A 1 136 ? -2.904 -26.984 -14.992 1 97.06 136 TRP A C 1
ATOM 1035 O O . TRP A 1 136 ? -3.871 -26.641 -14.312 1 97.06 136 TRP A O 1
ATOM 1045 N N . GLY A 1 137 ? -2.689 -26.5 -16.172 1 96.38 137 GLY A N 1
ATOM 1046 C CA . GLY A 1 137 ? -3.699 -25.672 -16.812 1 96.38 137 GLY A CA 1
ATOM 1047 C C . GLY A 1 137 ? -4.742 -26.5 -17.562 1 96.38 137 GLY A C 1
ATOM 1048 O O . GLY A 1 137 ? -4.398 -27.359 -18.359 1 96.38 137 GLY A O 1
ATOM 1049 N N . ARG A 1 138 ? -6.082 -26.25 -17.312 1 96.62 138 ARG A N 1
ATOM 1050 C CA . ARG A 1 138 ? -7.098 -27.094 -17.922 1 96.62 138 ARG A CA 1
ATOM 1051 C C . ARG A 1 138 ? -8.195 -26.266 -18.578 1 96.62 138 ARG A C 1
ATOM 1053 O O . ARG A 1 138 ? -8.945 -26.766 -19.406 1 96.62 138 ARG A O 1
ATOM 1060 N N . ASP A 1 139 ? -8.344 -25.016 -18.125 1 97.19 139 ASP A N 1
ATOM 1061 C CA . ASP A 1 139 ? -9.406 -24.203 -18.719 1 97.19 139 ASP A CA 1
ATOM 1062 C C . ASP A 1 139 ? -8.828 -23.047 -19.547 1 97.19 139 ASP A C 1
ATOM 1064 O O . ASP A 1 139 ? -7.699 -22.625 -19.312 1 97.19 139 ASP A O 1
ATOM 1068 N N . LEU A 1 140 ? -9.609 -22.547 -20.453 1 96.75 140 LEU A N 1
ATOM 1069 C CA . LEU A 1 140 ? -9.188 -21.562 -21.438 1 96.75 140 LEU A CA 1
ATOM 1070 C C . LEU A 1 140 ? -8.773 -20.266 -20.766 1 96.75 140 LEU A C 1
ATOM 1072 O O . LEU A 1 140 ? -7.793 -19.641 -21.188 1 96.75 140 LEU A O 1
ATOM 1076 N N . LEU A 1 141 ? -9.531 -19.875 -19.828 1 97.19 141 LEU A N 1
ATOM 1077 C CA . LEU A 1 141 ? -9.25 -18.609 -19.156 1 97.19 141 LEU A CA 1
ATOM 1078 C C . LEU A 1 141 ? -7.898 -18.656 -18.438 1 97.19 141 LEU A C 1
ATOM 1080 O O . LEU A 1 141 ? -7.09 -17.734 -18.562 1 97.19 141 LEU A O 1
ATOM 1084 N N . THR A 1 142 ? -7.656 -19.703 -17.719 1 98.19 142 THR A N 1
ATOM 1085 C CA . THR A 1 142 ? -6.379 -19.891 -17.031 1 98.19 142 THR A CA 1
ATOM 1086 C C . THR A 1 142 ? -5.23 -19.922 -18.047 1 98.19 142 THR A C 1
ATOM 1088 O O . THR A 1 142 ? -4.211 -19.25 -17.844 1 98.19 142 THR A O 1
ATOM 1091 N N . MET A 1 143 ? -5.422 -20.641 -19.141 1 97.81 143 MET A N 1
ATOM 1092 C CA . MET A 1 143 ? -4.383 -20.719 -20.156 1 97.81 143 MET A CA 1
ATOM 1093 C C . MET A 1 143 ? -4.117 -19.344 -20.781 1 97.81 143 MET A C 1
ATOM 1095 O O . MET A 1 143 ? -2.967 -18.984 -21.016 1 97.81 143 MET A O 1
ATOM 1099 N N . ALA A 1 144 ? -5.156 -18.625 -21.016 1 98 144 ALA A N 1
ATOM 1100 C CA . ALA A 1 144 ? -5 -17.297 -21.578 1 98 144 ALA A CA 1
ATOM 1101 C C . ALA A 1 144 ? -4.203 -16.391 -20.641 1 98 144 ALA A C 1
ATOM 1103 O O . ALA A 1 144 ? -3.311 -15.656 -21.078 1 98 144 ALA A O 1
ATOM 1104 N N . ILE A 1 145 ? -4.516 -16.438 -19.359 1 97.88 145 ILE A N 1
ATOM 1105 C CA . ILE A 1 145 ? -3.814 -15.633 -18.359 1 97.88 145 ILE A CA 1
ATOM 1106 C C . ILE A 1 145 ? -2.346 -16.047 -18.312 1 97.88 145 ILE A C 1
ATOM 1108 O O . ILE A 1 145 ? -1.456 -15.188 -18.281 1 97.88 145 ILE A O 1
ATOM 1112 N N . LEU A 1 146 ? -2.055 -17.344 -18.375 1 98.31 146 LEU A N 1
ATOM 1113 C CA . LEU A 1 146 ? -0.684 -17.828 -18.328 1 98.31 146 LEU A CA 1
ATOM 1114 C C . LEU A 1 146 ? 0.097 -17.391 -19.562 1 98.31 146 LEU A C 1
ATOM 1116 O O . LEU A 1 146 ? 1.294 -17.109 -19.484 1 98.31 146 LEU A O 1
ATOM 1120 N N . VAL A 1 147 ? -0.548 -17.328 -20.688 1 97.75 147 VAL A N 1
ATOM 1121 C CA . VAL A 1 147 ? 0.092 -16.844 -21.906 1 97.75 147 VAL A CA 1
ATOM 1122 C C . VAL A 1 147 ? 0.468 -15.367 -21.734 1 97.75 147 VAL A C 1
ATOM 1124 O O . VAL A 1 147 ? 1.582 -14.961 -22.078 1 97.75 147 VAL A O 1
ATOM 1127 N N . VAL A 1 148 ? -0.456 -14.609 -21.203 1 97.25 148 VAL A N 1
ATOM 1128 C CA . VAL A 1 148 ? -0.188 -13.195 -20.969 1 97.25 148 VAL A CA 1
ATOM 1129 C C . VAL A 1 148 ? 0.998 -13.039 -20.016 1 97.25 148 VAL A C 1
ATOM 1131 O O . VAL A 1 148 ? 1.894 -12.227 -20.266 1 97.25 148 VAL A O 1
ATOM 1134 N N . LEU A 1 149 ? 1.013 -13.828 -18.953 1 97.94 149 LEU A N 1
ATOM 1135 C CA . LEU A 1 149 ? 2.105 -13.758 -18 1 97.94 149 LEU A CA 1
ATOM 1136 C C . LEU A 1 149 ? 3.428 -14.148 -18.641 1 97.94 149 LEU A C 1
ATOM 1138 O O . LEU A 1 149 ? 4.465 -13.547 -18.359 1 97.94 149 LEU A O 1
ATOM 1142 N N . THR A 1 150 ? 3.346 -15.141 -19.5 1 97.56 150 THR A N 1
ATOM 1143 C CA . THR A 1 150 ? 4.535 -15.562 -20.234 1 97.56 150 THR A CA 1
ATOM 1144 C C . THR A 1 150 ? 5.051 -14.422 -21.109 1 97.56 150 THR A C 1
ATOM 1146 O O . THR A 1 150 ? 6.254 -14.164 -21.156 1 97.56 150 THR A O 1
ATOM 1149 N N . ILE A 1 151 ? 4.188 -13.727 -21.75 1 96.25 151 ILE A N 1
ATOM 1150 C CA . ILE A 1 151 ? 4.551 -12.609 -22.609 1 96.25 151 ILE A CA 1
ATOM 1151 C C . ILE A 1 151 ? 5.172 -11.492 -21.781 1 96.25 151 ILE A C 1
ATOM 1153 O O . ILE A 1 151 ? 6.203 -10.93 -22.156 1 96.25 151 ILE A O 1
ATOM 1157 N N . VAL A 1 152 ? 4.582 -11.188 -20.625 1 94.75 152 VAL A N 1
ATOM 1158 C CA . VAL A 1 152 ? 5.074 -10.141 -19.734 1 94.75 152 VAL A CA 1
ATOM 1159 C C . VAL A 1 152 ? 6.5 -10.461 -19.297 1 94.75 152 VAL A C 1
ATOM 1161 O O . VAL A 1 152 ? 7.344 -9.57 -19.188 1 94.75 152 VAL A O 1
ATOM 1164 N N . LEU A 1 153 ? 6.809 -11.734 -19.094 1 95.81 153 LEU A N 1
ATOM 1165 C CA . LEU A 1 153 ? 8.109 -12.156 -18.562 1 95.81 153 LEU A CA 1
ATOM 1166 C C . LEU A 1 153 ? 9.125 -12.297 -19.703 1 95.81 153 LEU A C 1
ATOM 1168 O O . LEU A 1 153 ? 10.305 -12 -19.516 1 95.81 153 LEU A O 1
ATOM 1172 N N . LEU A 1 154 ? 8.703 -12.672 -20.891 1 93 154 LEU A N 1
ATOM 1173 C CA . LEU A 1 154 ? 9.656 -13 -21.938 1 93 154 LEU A CA 1
ATOM 1174 C C . LEU A 1 154 ? 9.789 -11.844 -22.938 1 93 154 LEU A C 1
ATOM 1176 O O . LEU A 1 154 ? 10.82 -11.695 -23.594 1 93 154 LEU A O 1
ATOM 1180 N N . LEU A 1 155 ? 8.812 -10.992 -23.047 1 87.69 155 LEU A N 1
ATOM 1181 C CA . LEU A 1 155 ? 8.844 -9.914 -24.031 1 87.69 155 LEU A CA 1
ATOM 1182 C C . LEU A 1 155 ? 10.016 -8.977 -23.766 1 87.69 155 LEU A C 1
ATOM 1184 O O . LEU A 1 155 ? 10.688 -8.539 -24.703 1 87.69 155 LEU A O 1
ATOM 1188 N N . PRO A 1 156 ? 10.344 -8.734 -22.531 1 89.75 156 PRO A N 1
ATOM 1189 C CA . PRO A 1 156 ? 11.469 -7.828 -22.266 1 89.75 156 PRO A CA 1
ATOM 1190 C C . PRO A 1 156 ? 12.797 -8.375 -22.781 1 89.75 156 PRO A C 1
ATOM 1192 O O . PRO A 1 156 ? 13.766 -7.621 -22.922 1 89.75 156 PRO A O 1
ATOM 1195 N N . LEU A 1 157 ? 12.852 -9.641 -23.094 1 90.69 157 LEU A N 1
ATOM 1196 C CA . LEU A 1 157 ? 14.086 -10.258 -23.562 1 90.69 157 LEU A CA 1
ATOM 1197 C C . LEU A 1 157 ? 14.469 -9.734 -24.938 1 90.69 157 LEU A C 1
ATOM 1199 O O . LEU A 1 157 ? 15.609 -9.898 -25.375 1 90.69 157 LEU A O 1
ATOM 1203 N N . LYS A 1 158 ? 13.547 -9.102 -25.578 1 89.25 158 LYS A N 1
ATOM 1204 C CA . LYS A 1 158 ? 13.828 -8.508 -26.875 1 89.25 158 LYS A CA 1
ATOM 1205 C C . LYS A 1 158 ? 14.664 -7.234 -26.734 1 89.25 158 LYS A C 1
ATOM 1207 O O . LYS A 1 158 ? 15.273 -6.777 -27.703 1 89.25 158 LYS A O 1
ATOM 1212 N N . LEU A 1 159 ? 14.578 -6.727 -25.562 1 86.06 159 LEU A N 1
ATOM 1213 C CA . LEU A 1 159 ? 15.352 -5.52 -25.312 1 86.06 159 LEU A CA 1
ATOM 1214 C C . LEU A 1 159 ? 16.828 -5.852 -25.141 1 86.06 159 LEU A C 1
ATOM 1216 O O . LEU A 1 159 ? 17.172 -6.902 -24.594 1 86.06 159 LEU A O 1
ATOM 1220 N N . SER A 1 160 ? 17.641 -4.977 -25.578 1 77.62 160 SER A N 1
ATOM 1221 C CA . SER A 1 160 ? 19.078 -5.223 -25.562 1 77.62 160 SER A CA 1
ATOM 1222 C C . SER A 1 160 ? 19.703 -4.703 -24.266 1 77.62 160 SER A C 1
ATOM 1224 O O . SER A 1 160 ? 20.703 -5.254 -23.797 1 77.62 160 SER A O 1
ATOM 1226 N N . LYS A 1 161 ? 19.016 -3.758 -23.734 1 83.31 161 LYS A N 1
ATOM 1227 C CA . LYS A 1 161 ? 19.656 -3.135 -22.578 1 83.31 161 LYS A CA 1
ATOM 1228 C C . LYS A 1 161 ? 19.344 -3.908 -21.297 1 83.31 161 LYS A C 1
ATOM 1230 O O . LYS A 1 161 ? 18.203 -3.896 -20.812 1 83.31 161 LYS A O 1
ATOM 1235 N N . ASN A 1 162 ? 20.375 -4.449 -20.734 1 85.69 162 ASN A N 1
ATOM 1236 C CA . ASN A 1 162 ? 20.234 -5.266 -19.531 1 85.69 162 ASN A CA 1
ATOM 1237 C C . ASN A 1 162 ? 19.797 -4.426 -18.328 1 85.69 162 ASN A C 1
ATOM 1239 O O . ASN A 1 162 ? 19.094 -4.926 -17.453 1 85.69 162 ASN A O 1
ATOM 1243 N N . LYS A 1 163 ? 20.109 -3.145 -18.438 1 87.81 163 LYS A N 1
ATOM 1244 C CA . LYS A 1 163 ? 19.766 -2.277 -17.312 1 87.81 163 LYS A CA 1
ATOM 1245 C C . LYS A 1 163 ? 18.25 -2.16 -17.172 1 87.81 163 LYS A C 1
ATOM 1247 O O . LYS A 1 163 ? 17.734 -2.197 -16.047 1 87.81 163 LYS A O 1
ATOM 1252 N N . ILE A 1 164 ? 17.609 -2.08 -18.266 1 90.38 164 ILE A N 1
ATOM 1253 C CA . ILE A 1 164 ? 16.156 -1.95 -18.25 1 90.38 164 ILE A CA 1
ATOM 1254 C C . ILE A 1 164 ? 15.531 -3.266 -17.797 1 90.38 164 ILE A C 1
ATOM 1256 O O . ILE A 1 164 ? 14.562 -3.266 -17.031 1 90.38 164 ILE A O 1
ATOM 1260 N N . LEU A 1 165 ? 16.109 -4.328 -18.266 1 92 165 LEU A N 1
ATOM 1261 C CA . LEU A 1 165 ? 15.617 -5.645 -17.875 1 92 165 LEU A CA 1
ATOM 1262 C C . LEU A 1 165 ? 15.727 -5.848 -16.359 1 92 165 LEU A C 1
ATOM 1264 O O . LEU A 1 165 ? 14.781 -6.316 -15.727 1 92 165 LEU A O 1
ATOM 1268 N N . THR A 1 166 ? 16.812 -5.434 -15.836 1 93.19 166 THR A N 1
ATOM 1269 C CA . THR A 1 166 ? 17.062 -5.578 -14.406 1 93.19 166 THR A CA 1
ATOM 1270 C C . THR A 1 166 ? 16.078 -4.742 -13.602 1 93.19 166 THR A C 1
ATOM 1272 O O . THR A 1 166 ? 15.492 -5.23 -12.633 1 93.19 166 THR A O 1
ATOM 1275 N N . GLN A 1 167 ? 15.906 -3.527 -14.039 1 94.38 167 GLN A N 1
ATOM 1276 C CA . GLN A 1 167 ? 14.977 -2.643 -13.344 1 94.38 167 GLN A CA 1
ATOM 1277 C C . GLN A 1 167 ? 13.555 -3.197 -13.383 1 94.38 167 GLN A C 1
ATOM 1279 O O . GLN A 1 167 ? 12.844 -3.178 -12.375 1 94.38 167 GLN A O 1
ATOM 1284 N N . PHE A 1 168 ? 13.219 -3.691 -14.484 1 95.62 168 PHE A N 1
ATOM 1285 C CA . PHE A 1 168 ? 11.867 -4.223 -14.672 1 95.62 168 PHE A CA 1
ATOM 1286 C C . PHE A 1 168 ? 11.641 -5.43 -13.766 1 95.62 168 PHE A C 1
ATOM 1288 O O . PHE A 1 168 ? 10.609 -5.52 -13.094 1 95.62 168 PHE A O 1
ATOM 1295 N N . LEU A 1 169 ? 12.547 -6.312 -13.742 1 95.81 169 LEU A N 1
ATOM 1296 C CA . LEU A 1 169 ? 12.398 -7.516 -12.938 1 95.81 169 LEU A CA 1
ATOM 1297 C C . LEU A 1 169 ? 12.406 -7.18 -11.445 1 95.81 169 LEU A C 1
ATOM 1299 O O . LEU A 1 169 ? 11.695 -7.809 -10.656 1 95.81 169 LEU A O 1
ATOM 1303 N N . ARG A 1 170 ? 13.219 -6.16 -11.047 1 96.88 170 ARG A N 1
ATOM 1304 C CA . ARG A 1 170 ? 13.188 -5.699 -9.664 1 96.88 170 ARG A CA 1
ATOM 1305 C C . ARG A 1 170 ? 11.812 -5.164 -9.289 1 96.88 170 ARG A C 1
ATOM 1307 O O . ARG A 1 170 ? 11.289 -5.473 -8.219 1 96.88 170 ARG A O 1
ATOM 1314 N N . ILE A 1 171 ? 11.234 -4.461 -10.164 1 97.5 171 ILE A N 1
ATOM 1315 C CA . ILE A 1 171 ? 9.914 -3.891 -9.922 1 97.5 171 ILE A CA 1
ATOM 1316 C C . ILE A 1 171 ? 8.875 -5.008 -9.836 1 97.5 171 ILE A C 1
ATOM 1318 O O . ILE A 1 171 ? 8.008 -4.992 -8.953 1 97.5 171 ILE A O 1
ATOM 1322 N N . ILE A 1 172 ? 8.984 -5.984 -10.672 1 97.75 172 ILE A N 1
ATOM 1323 C CA . ILE A 1 172 ? 8.07 -7.117 -10.641 1 97.75 172 ILE A CA 1
ATOM 1324 C C . ILE A 1 172 ? 8.148 -7.812 -9.289 1 97.75 172 ILE A C 1
ATOM 1326 O O . ILE A 1 172 ? 7.125 -8.102 -8.664 1 97.75 172 ILE A O 1
ATOM 1330 N N . GLY A 1 173 ? 9.391 -8.078 -8.859 1 98.31 173 GLY A N 1
ATOM 1331 C CA . GLY A 1 173 ? 9.57 -8.688 -7.547 1 98.31 173 GLY A CA 1
ATOM 1332 C C . GLY A 1 173 ? 8.938 -7.891 -6.426 1 98.31 173 GLY A C 1
ATOM 1333 O O . GLY A 1 173 ? 8.258 -8.453 -5.566 1 98.31 173 GLY A O 1
ATOM 1334 N N . LEU A 1 174 ? 9.133 -6.574 -6.48 1 98.38 174 LEU A N 1
ATOM 1335 C CA . LEU A 1 174 ? 8.594 -5.691 -5.453 1 98.38 174 LEU A CA 1
ATOM 1336 C C . LEU A 1 174 ? 7.066 -5.688 -5.488 1 98.38 174 LEU A C 1
ATOM 1338 O O . LEU A 1 174 ? 6.418 -5.734 -4.441 1 98.38 174 LEU A O 1
ATOM 1342 N N . VAL A 1 175 ? 6.477 -5.637 -6.66 1 98.31 175 VAL A N 1
ATOM 1343 C CA . VAL A 1 175 ? 5.023 -5.605 -6.797 1 98.31 175 VAL A CA 1
ATOM 1344 C C . VAL A 1 175 ? 4.426 -6.91 -6.27 1 98.31 175 VAL A C 1
ATOM 1346 O O . VAL A 1 175 ? 3.402 -6.895 -5.582 1 98.31 175 VAL A O 1
ATOM 1349 N N . ILE A 1 176 ? 5.086 -8 -6.551 1 98.31 176 ILE A N 1
ATOM 1350 C CA . ILE A 1 176 ? 4.586 -9.297 -6.086 1 98.31 176 ILE A CA 1
ATOM 1351 C C . ILE A 1 176 ? 4.613 -9.344 -4.562 1 98.31 176 ILE A C 1
ATOM 1353 O O . ILE A 1 176 ? 3.652 -9.781 -3.93 1 98.31 176 ILE A O 1
ATOM 1357 N N . MET A 1 177 ? 5.652 -8.875 -3.986 1 98.44 177 MET A N 1
ATOM 1358 C CA . MET A 1 177 ? 5.758 -8.867 -2.529 1 98.44 177 MET A CA 1
ATOM 1359 C C . MET A 1 177 ? 4.723 -7.934 -1.912 1 98.44 177 MET A C 1
ATOM 1361 O O . MET A 1 177 ? 4.137 -8.25 -0.875 1 98.44 177 MET A O 1
ATOM 1365 N N . LEU A 1 178 ? 4.52 -6.785 -2.525 1 97.94 178 LEU A N 1
ATOM 1366 C CA . LEU A 1 178 ? 3.512 -5.848 -2.043 1 97.94 178 LEU A CA 1
ATOM 1367 C C . LEU A 1 178 ? 2.113 -6.445 -2.152 1 97.94 178 LEU A C 1
ATOM 1369 O O . LEU A 1 178 ? 1.286 -6.273 -1.254 1 97.94 178 LEU A O 1
ATOM 1373 N N . ASN A 1 179 ? 1.83 -7.133 -3.221 1 97.44 179 ASN A N 1
ATOM 1374 C CA . ASN A 1 179 ? 0.545 -7.812 -3.369 1 97.44 179 ASN A CA 1
ATOM 1375 C C . ASN A 1 179 ? 0.384 -8.938 -2.35 1 97.44 179 ASN A C 1
ATOM 1377 O O . ASN A 1 179 ? -0.714 -9.156 -1.836 1 97.44 179 ASN A O 1
ATOM 1381 N N . ALA A 1 180 ? 1.508 -9.625 -2.129 1 97.5 180 ALA A N 1
ATOM 1382 C CA . ALA A 1 180 ? 1.481 -10.68 -1.123 1 97.5 180 ALA A CA 1
ATOM 1383 C C . ALA A 1 180 ? 1.179 -10.117 0.261 1 97.5 180 ALA A C 1
ATOM 1385 O O . ALA A 1 180 ? 0.595 -10.805 1.104 1 97.5 180 ALA A O 1
ATOM 1386 N N . LEU A 1 181 ? 1.567 -8.922 0.48 1 96.25 181 LEU A N 1
ATOM 1387 C CA . LEU A 1 181 ? 1.284 -8.234 1.733 1 96.25 181 LEU A CA 1
ATOM 1388 C C . LEU A 1 181 ? -0.191 -7.859 1.827 1 96.25 181 LEU A C 1
ATOM 1390 O O . LEU A 1 181 ? -0.792 -7.953 2.9 1 96.25 181 LEU A O 1
ATOM 1394 N N . ALA A 1 182 ? -0.812 -7.574 0.771 1 94.5 182 ALA A N 1
ATOM 1395 C CA . ALA A 1 182 ? -2.176 -7.051 0.734 1 94.5 182 ALA A CA 1
ATOM 1396 C C . ALA A 1 182 ? -3.195 -8.18 0.652 1 94.5 182 ALA A C 1
ATOM 1398 O O . ALA A 1 182 ? -4.242 -8.133 1.3 1 94.5 182 ALA A O 1
ATOM 1399 N N . SER A 1 183 ? -2.918 -9.219 -0.009 1 94.75 183 SER A N 1
ATOM 1400 C CA . SER A 1 183 ? -3.906 -10.203 -0.441 1 94.75 183 SER A CA 1
ATOM 1401 C C . SER A 1 183 ? -4.461 -10.992 0.744 1 94.75 183 SER A C 1
ATOM 1403 O O . SER A 1 183 ? -5.66 -11.273 0.801 1 94.75 183 SER A O 1
ATOM 1405 N N . PRO A 1 184 ? -3.611 -11.273 1.773 1 94.62 184 PRO A N 1
ATOM 1406 C CA . PRO A 1 184 ? -4.191 -12.055 2.873 1 94.62 184 PRO A CA 1
ATOM 1407 C C . PRO A 1 184 ? -5.234 -11.266 3.664 1 94.62 184 PRO A C 1
ATOM 1409 O O . PRO A 1 184 ? -6.066 -11.859 4.355 1 94.62 184 PRO A O 1
ATOM 1412 N N . THR A 1 185 ? -5.215 -9.961 3.586 1 91.5 185 THR A N 1
ATOM 1413 C CA . THR A 1 185 ? -6.074 -9.133 4.422 1 91.5 185 THR A CA 1
ATOM 1414 C C . THR A 1 185 ? -7.531 -9.242 3.98 1 91.5 185 THR A C 1
ATOM 1416 O O . THR A 1 185 ? -8.445 -8.953 4.754 1 91.5 185 THR A O 1
ATOM 1419 N N . VAL A 1 186 ? -7.75 -9.664 2.773 1 86.75 186 VAL A N 1
ATOM 1420 C CA . VAL A 1 186 ? -9.109 -9.836 2.26 1 86.75 186 VAL A CA 1
ATOM 1421 C C . VAL A 1 186 ? -9.805 -10.961 3.023 1 86.75 186 VAL A C 1
ATOM 1423 O O . VAL A 1 186 ? -11.039 -10.961 3.145 1 86.75 186 VAL A O 1
ATOM 1426 N N . LEU A 1 187 ? -9.031 -11.844 3.596 1 88.94 187 LEU A N 1
ATOM 1427 C CA . LEU A 1 187 ? -9.57 -13.008 4.293 1 88.94 187 LEU A CA 1
ATOM 1428 C C . LEU A 1 187 ? -10.164 -12.609 5.641 1 88.94 187 LEU A C 1
ATOM 1430 O O . LEU A 1 187 ? -10.938 -13.367 6.23 1 88.94 187 LEU A O 1
ATOM 1434 N N . LEU A 1 188 ? -9.766 -11.5 6.199 1 85.31 188 LEU A N 1
ATOM 1435 C CA . LEU A 1 188 ? -10.297 -11.039 7.477 1 85.31 188 LEU A CA 1
ATOM 1436 C C . LEU A 1 188 ? -11.758 -10.617 7.344 1 85.31 188 LEU A C 1
ATOM 1438 O O . LEU A 1 188 ? -12.492 -10.617 8.328 1 85.31 188 LEU A O 1
ATOM 1442 N N . GLY A 1 189 ? -12.312 -10.406 6.152 1 74.69 189 GLY A N 1
ATOM 1443 C CA . GLY A 1 189 ? -13.695 -10.016 5.934 1 74.69 189 GLY A CA 1
ATOM 1444 C C . GLY A 1 189 ? -14.539 -11.117 5.316 1 74.69 189 GLY A C 1
ATOM 1445 O O . GLY A 1 189 ? -15.727 -10.93 5.062 1 74.69 189 GLY A O 1
ATOM 1446 N N . LEU A 1 190 ? -13.898 -12.164 5.031 1 70.75 190 LEU A N 1
ATOM 1447 C CA . LEU A 1 190 ? -14.609 -13.234 4.34 1 70.75 190 LEU A CA 1
ATOM 1448 C C . LEU A 1 190 ? -14.953 -14.367 5.297 1 70.75 190 LEU A C 1
ATOM 1450 O O . LEU A 1 190 ? -14.156 -14.711 6.176 1 70.75 190 LEU A O 1
ATOM 1454 N N . ASP A 1 191 ? -16.297 -14.594 5.352 1 71.88 191 ASP A N 1
ATOM 1455 C CA . ASP A 1 191 ? -16.719 -15.711 6.184 1 71.88 191 ASP A CA 1
ATOM 1456 C C . ASP A 1 191 ? -16.719 -17.016 5.391 1 71.88 191 ASP A C 1
ATOM 1458 O O . ASP A 1 191 ? -17.188 -17.062 4.254 1 71.88 191 ASP A O 1
ATOM 1462 N N . GLY A 1 192 ? -16.062 -17.953 5.871 1 71.12 192 GLY A N 1
ATOM 1463 C CA . GLY A 1 192 ? -16.312 -19.359 5.559 1 71.12 192 GLY A CA 1
ATOM 1464 C C . GLY A 1 192 ? -15.43 -19.891 4.449 1 71.12 192 GLY A C 1
ATOM 1465 O O . GLY A 1 192 ? -15.461 -21.094 4.148 1 71.12 192 GLY A O 1
ATOM 1466 N N . GLN A 1 193 ? -14.664 -19.016 3.717 1 78.38 193 GLN A N 1
ATOM 1467 C CA . GLN A 1 193 ? -13.867 -19.578 2.629 1 78.38 193 GLN A CA 1
ATOM 1468 C C . GLN A 1 193 ? -12.477 -18.953 2.596 1 78.38 193 GLN A C 1
ATOM 1470 O O . GLN A 1 193 ? -12.242 -17.906 3.189 1 78.38 193 GLN A O 1
ATOM 1475 N N . GLY A 1 194 ? -11.477 -19.828 2.189 1 89.06 194 GLY A N 1
ATOM 1476 C CA . GLY A 1 194 ? -10.125 -19.328 2.016 1 89.06 194 GLY A CA 1
ATOM 1477 C C . GLY A 1 194 ? -9.086 -20.094 2.807 1 89.06 194 GLY A C 1
ATOM 1478 O O . GLY A 1 194 ? -9.438 -20.906 3.666 1 89.06 194 GLY A O 1
ATOM 1479 N N . ASP A 1 195 ? -7.883 -19.781 2.533 1 95.06 195 ASP A N 1
ATOM 1480 C CA . ASP A 1 195 ? -6.758 -20.5 3.121 1 95.06 195 ASP A CA 1
ATOM 1481 C C . ASP A 1 195 ? -6.715 -20.312 4.637 1 95.06 195 ASP A C 1
ATOM 1483 O O . ASP A 1 195 ? -6.359 -21.234 5.371 1 95.06 195 ASP A O 1
ATOM 1487 N N . ALA A 1 196 ? -7.121 -19.172 5.113 1 94.88 196 ALA A N 1
ATOM 1488 C CA . ALA A 1 196 ? -7.059 -18.891 6.547 1 94.88 196 ALA A CA 1
ATOM 1489 C C . ALA A 1 196 ? -8.062 -19.75 7.316 1 94.88 196 ALA A C 1
ATOM 1491 O O . ALA A 1 196 ? -7.738 -20.297 8.375 1 94.88 196 ALA A O 1
ATOM 1492 N N . VAL A 1 197 ? -9.242 -19.891 6.742 1 92.75 197 VAL A N 1
ATOM 1493 C CA . VAL A 1 197 ? -10.281 -20.703 7.371 1 92.75 197 VAL A CA 1
ATOM 1494 C C . VAL A 1 197 ? -9.875 -22.172 7.332 1 92.75 197 VAL A C 1
ATOM 1496 O O . VAL A 1 197 ? -10.039 -22.891 8.32 1 92.75 197 VAL A O 1
ATOM 1499 N N . LEU A 1 198 ? -9.359 -22.578 6.207 1 93.62 198 LEU A N 1
ATOM 1500 C CA . LEU A 1 198 ? -8.867 -23.953 6.074 1 93.62 198 LEU A CA 1
ATOM 1501 C C . LEU A 1 198 ? -7.844 -24.266 7.16 1 93.62 198 LEU A C 1
ATOM 1503 O O . LEU A 1 198 ? -7.93 -25.312 7.816 1 93.62 198 LEU A O 1
ATOM 1507 N N . LEU A 1 199 ? -6.914 -23.344 7.363 1 96.06 199 LEU A N 1
ATOM 1508 C CA . LEU A 1 199 ? -5.867 -23.547 8.359 1 96.06 199 LEU A CA 1
ATOM 1509 C C . LEU A 1 199 ? -6.445 -23.516 9.766 1 96.06 199 LEU A C 1
ATOM 1511 O O . LEU A 1 199 ? -6.035 -24.297 10.625 1 96.06 199 LEU A O 1
ATOM 1515 N N . ALA A 1 200 ? -7.387 -22.656 9.977 1 94.44 200 ALA A N 1
ATOM 1516 C CA . ALA A 1 200 ? -8.016 -22.562 11.297 1 94.44 200 ALA A CA 1
ATOM 1517 C C . ALA A 1 200 ? -8.727 -23.875 11.648 1 94.44 200 ALA A C 1
ATOM 1519 O O . ALA A 1 200 ? -8.617 -24.359 12.781 1 94.44 200 ALA A O 1
ATOM 1520 N N . GLN A 1 201 ? -9.406 -24.422 10.711 1 93.06 201 GLN A N 1
ATOM 1521 C CA . GLN A 1 201 ? -10.172 -25.641 10.922 1 93.06 201 GLN A CA 1
ATOM 1522 C C . GLN A 1 201 ? -9.258 -26.828 11.195 1 93.06 201 GLN A C 1
ATOM 1524 O O . GLN A 1 201 ? -9.602 -27.734 11.969 1 93.06 201 GLN A O 1
ATOM 1529 N N . HIS A 1 202 ? -8.062 -26.797 10.672 1 94.88 202 HIS A N 1
ATOM 1530 C CA . HIS A 1 202 ? -7.199 -27.969 10.742 1 94.88 202 HIS A CA 1
ATOM 1531 C C . HIS A 1 202 ? -6.109 -27.781 11.797 1 94.88 202 HIS A C 1
ATOM 1533 O O . HIS A 1 202 ? -5.363 -28.719 12.094 1 94.88 202 HIS A O 1
ATOM 1539 N N . SER A 1 203 ? -5.852 -26.547 12.344 1 94.12 203 SER A N 1
ATOM 1540 C CA . SER A 1 203 ? -4.816 -26.312 13.344 1 94.12 203 SER A CA 1
ATOM 1541 C C . SER A 1 203 ? -5.418 -25.828 14.656 1 94.12 203 SER A C 1
ATOM 1543 O O . SER A 1 203 ? -4.727 -25.766 15.68 1 94.12 203 SER A O 1
ATOM 1545 N N . TRP A 1 204 ? -6.598 -25.328 14.711 1 92.62 204 TRP A N 1
ATOM 1546 C CA . TRP A 1 204 ? -7.301 -24.75 15.859 1 92.62 204 TRP A CA 1
ATOM 1547 C C . TRP A 1 204 ? -6.742 -23.391 16.219 1 92.62 204 TRP A C 1
ATOM 1549 O O . TRP A 1 204 ? -6.91 -22.906 17.344 1 92.62 204 TRP A O 1
ATOM 1559 N N . ILE A 1 205 ? -5.93 -22.906 15.359 1 94.5 205 ILE A N 1
ATOM 1560 C CA . ILE A 1 205 ? -5.465 -21.531 15.469 1 94.5 205 ILE A CA 1
ATOM 1561 C C . ILE A 1 205 ? -6.406 -20.609 14.688 1 94.5 205 ILE A C 1
ATOM 1563 O O . ILE A 1 205 ? -6.77 -20.906 13.547 1 94.5 205 ILE A O 1
ATOM 1567 N N . PRO A 1 206 ? -6.859 -19.594 15.414 1 93.94 206 PRO A N 1
ATOM 1568 C CA . PRO A 1 206 ? -7.816 -18.703 14.75 1 93.94 206 PRO A CA 1
ATOM 1569 C C . PRO A 1 206 ? -7.293 -18.172 13.422 1 93.94 206 PRO A C 1
ATOM 1571 O O . PRO A 1 206 ? -6.09 -17.938 13.273 1 93.94 206 PRO A O 1
ATOM 1574 N N . ALA A 1 207 ? -8.172 -17.922 12.461 1 94 207 ALA A N 1
ATOM 1575 C CA . ALA A 1 207 ? -7.867 -17.5 11.102 1 94 207 ALA A CA 1
ATOM 1576 C C . ALA A 1 207 ? -7.062 -16.203 11.094 1 94 207 ALA A C 1
ATOM 1578 O O . ALA A 1 207 ? -6.125 -16.047 10.305 1 94 207 ALA A O 1
ATOM 1579 N N . TRP A 1 208 ? -7.387 -15.273 11.953 1 92.62 208 TRP A N 1
ATOM 1580 C CA . TRP A 1 208 ? -6.754 -13.961 11.93 1 92.62 208 TRP A CA 1
ATOM 1581 C C . TRP A 1 208 ? -5.281 -14.055 12.305 1 92.62 208 TRP A C 1
ATOM 1583 O O . TRP A 1 208 ? -4.469 -13.234 11.875 1 92.62 208 TRP A O 1
ATOM 1593 N N . ILE A 1 209 ? -4.879 -15.016 13.047 1 95.12 209 ILE A N 1
ATOM 1594 C CA . ILE A 1 209 ? -3.479 -15.219 13.406 1 95.12 209 ILE A CA 1
ATOM 1595 C C . ILE A 1 209 ? -2.688 -15.648 12.172 1 95.12 209 ILE A C 1
ATOM 1597 O O . ILE A 1 209 ? -1.572 -15.18 11.953 1 95.12 209 ILE A O 1
ATOM 1601 N N . TRP A 1 210 ? -3.227 -16.516 11.336 1 96.38 210 TRP A N 1
ATOM 1602 C CA . TRP A 1 210 ? -2.564 -16.953 10.109 1 96.38 210 TRP A CA 1
ATOM 1603 C C . TRP A 1 210 ? -2.371 -15.789 9.148 1 96.38 210 TRP A C 1
ATOM 1605 O O . TRP A 1 210 ? -1.319 -15.672 8.516 1 96.38 210 TRP A O 1
ATOM 1615 N N . VAL A 1 211 ? -3.406 -14.953 9.07 1 96.12 211 VAL A N 1
ATOM 1616 C CA . VAL A 1 211 ? -3.291 -13.758 8.242 1 96.12 211 VAL A CA 1
ATOM 1617 C C . VAL A 1 211 ? -2.139 -12.891 8.742 1 96.12 211 VAL A C 1
ATOM 1619 O O . VAL A 1 211 ? -1.324 -12.414 7.945 1 96.12 211 VAL A O 1
ATOM 1622 N N . GLY A 1 212 ? -2.051 -12.75 10.07 1 95.94 212 GLY A N 1
ATOM 1623 C CA . GLY A 1 212 ? -0.954 -12 10.656 1 95.94 212 GLY A CA 1
ATOM 1624 C C . GLY A 1 212 ? 0.41 -12.578 10.32 1 95.94 212 GLY A C 1
ATOM 1625 O O . GLY A 1 212 ? 1.348 -11.836 10.031 1 95.94 212 GLY A O 1
ATOM 1626 N N . ILE A 1 213 ? 0.499 -13.836 10.352 1 97.12 213 ILE A N 1
ATOM 1627 C CA . ILE A 1 213 ? 1.751 -14.516 10.047 1 97.12 213 ILE A CA 1
ATOM 1628 C C . ILE A 1 213 ? 2.139 -14.266 8.594 1 97.12 213 ILE A C 1
ATOM 1630 O O . ILE A 1 213 ? 3.299 -13.977 8.297 1 97.12 213 ILE A O 1
ATOM 1634 N N . TRP A 1 214 ? 1.184 -14.359 7.664 1 98.12 214 TRP A N 1
ATOM 1635 C CA . TRP A 1 214 ? 1.472 -14.109 6.258 1 98.12 214 TRP A CA 1
ATOM 1636 C C . TRP A 1 214 ? 1.903 -12.664 6.039 1 98.12 214 TRP A C 1
ATOM 1638 O O . TRP A 1 214 ? 2.822 -12.398 5.262 1 98.12 214 TRP A O 1
ATOM 1648 N N . LEU A 1 215 ? 1.256 -11.719 6.738 1 97.38 215 LEU A N 1
ATOM 1649 C CA . LEU A 1 215 ? 1.646 -10.312 6.645 1 97.38 215 LEU A CA 1
ATOM 1650 C C . LEU A 1 215 ? 3.076 -10.117 7.137 1 97.38 215 LEU A C 1
ATOM 1652 O O . LEU A 1 215 ? 3.857 -9.398 6.512 1 97.38 215 LEU A O 1
ATOM 1656 N N . PHE A 1 216 ? 3.393 -10.758 8.188 1 96.31 216 PHE A N 1
ATOM 1657 C CA . PHE A 1 216 ? 4.738 -10.68 8.742 1 96.31 216 PHE A CA 1
ATOM 1658 C C . PHE A 1 216 ? 5.766 -11.227 7.762 1 96.31 216 PHE A C 1
ATOM 1660 O O . PHE A 1 216 ? 6.812 -10.617 7.547 1 96.31 216 PHE A O 1
ATOM 1667 N N . CYS A 1 217 ? 5.438 -12.344 7.145 1 97.38 217 CYS A N 1
ATOM 1668 C CA . CYS A 1 217 ? 6.336 -12.953 6.172 1 97.38 217 CYS A CA 1
ATOM 1669 C C . CYS A 1 217 ? 6.566 -12.031 4.984 1 97.38 217 CYS A C 1
ATOM 1671 O O . CYS A 1 217 ? 7.699 -11.883 4.52 1 97.38 217 CYS A O 1
ATOM 1673 N N . SER A 1 218 ? 5.523 -11.43 4.527 1 98.06 218 SER A N 1
ATOM 1674 C CA . SER A 1 218 ? 5.637 -10.523 3.391 1 98.06 218 SER A CA 1
ATOM 1675 C C . SER A 1 218 ? 6.441 -9.281 3.754 1 98.06 218 SER A C 1
ATOM 1677 O O . SER A 1 218 ? 7.258 -8.812 2.961 1 98.06 218 SER A O 1
ATOM 1679 N N . ALA A 1 219 ? 6.242 -8.75 4.961 1 96.5 219 ALA A N 1
ATOM 1680 C CA . ALA A 1 219 ? 7.02 -7.609 5.438 1 96.5 219 ALA A CA 1
ATOM 1681 C C . ALA A 1 219 ? 8.5 -7.965 5.559 1 96.5 219 ALA A C 1
ATOM 1683 O O . ALA A 1 219 ? 9.367 -7.16 5.211 1 96.5 219 ALA A O 1
ATOM 1684 N N . CYS A 1 220 ? 8.758 -9.133 6.039 1 96.38 220 CYS A N 1
ATOM 1685 C CA . CYS A 1 220 ? 10.133 -9.609 6.141 1 96.38 220 CYS A CA 1
ATOM 1686 C C . CYS A 1 220 ? 10.773 -9.719 4.762 1 96.38 220 CYS A C 1
ATOM 1688 O O . CYS A 1 220 ? 11.93 -9.336 4.578 1 96.38 220 CYS A O 1
ATOM 1690 N N . ALA A 1 221 ? 10.023 -10.281 3.814 1 97.94 221 ALA A N 1
ATOM 1691 C CA . ALA A 1 221 ? 10.547 -10.383 2.455 1 97.94 221 ALA A CA 1
ATOM 1692 C C . ALA A 1 221 ? 10.945 -9.016 1.91 1 97.94 221 ALA A C 1
ATOM 1694 O O . ALA A 1 221 ? 12.023 -8.859 1.336 1 97.94 221 ALA A O 1
ATOM 1695 N N . LEU A 1 222 ? 10.094 -7.98 2.139 1 97.31 222 LEU A N 1
ATOM 1696 C CA . LEU A 1 222 ? 10.383 -6.621 1.691 1 97.31 222 LEU A CA 1
ATOM 1697 C C . LEU A 1 222 ? 11.594 -6.055 2.418 1 97.31 222 LEU A C 1
ATOM 1699 O O . LEU A 1 222 ? 12.445 -5.406 1.803 1 97.31 222 LEU A O 1
ATOM 1703 N N . PHE A 1 223 ? 11.734 -6.328 3.652 1 96.19 223 PHE A N 1
ATOM 1704 C CA . PHE A 1 223 ? 12.867 -5.855 4.438 1 96.19 223 PHE A CA 1
ATOM 1705 C C . PHE A 1 223 ? 14.164 -6.496 3.961 1 96.19 223 PHE A C 1
ATOM 1707 O O . PHE A 1 223 ? 15.203 -5.832 3.881 1 96.19 223 PHE A O 1
ATOM 1714 N N . PHE A 1 224 ? 14.062 -7.805 3.713 1 96.12 224 PHE A N 1
ATOM 1715 C CA . PHE A 1 224 ? 15.25 -8.5 3.236 1 96.12 224 PHE A CA 1
ATOM 1716 C C . PHE A 1 224 ? 15.68 -7.965 1.875 1 96.12 224 PHE A C 1
ATOM 1718 O O . PHE A 1 224 ? 16.875 -7.922 1.569 1 96.12 224 PHE A O 1
ATOM 1725 N N . ALA A 1 225 ? 14.688 -7.602 1.022 1 96.25 225 ALA A N 1
ATOM 1726 C CA . ALA A 1 225 ? 15.031 -6.961 -0.243 1 96.25 225 ALA A CA 1
ATOM 1727 C C . ALA A 1 225 ? 15.812 -5.668 -0.007 1 96.25 225 ALA A C 1
ATOM 1729 O O . ALA A 1 225 ? 16.797 -5.402 -0.693 1 96.25 225 ALA A O 1
ATOM 1730 N N . TRP A 1 226 ? 15.414 -4.855 0.971 1 94.94 226 TRP A N 1
ATOM 1731 C CA . TRP A 1 226 ? 16.125 -3.637 1.338 1 94.94 226 TRP A CA 1
ATOM 1732 C C . TRP A 1 226 ? 17.516 -3.963 1.872 1 94.94 226 TRP A C 1
ATOM 1734 O O . TRP A 1 226 ? 18.5 -3.316 1.5 1 94.94 226 TRP A O 1
ATOM 1744 N N . ARG A 1 227 ? 17.562 -4.98 2.762 1 93.19 227 ARG A N 1
ATOM 1745 C CA . ARG A 1 227 ? 18.828 -5.352 3.381 1 93.19 227 ARG A CA 1
ATOM 1746 C C . ARG A 1 227 ? 19.844 -5.781 2.328 1 93.19 227 ARG A C 1
ATOM 1748 O O . ARG A 1 227 ? 21.047 -5.539 2.48 1 93.19 227 ARG A O 1
ATOM 1755 N N . ARG A 1 228 ? 19.328 -6.477 1.311 1 91.38 228 ARG A N 1
ATOM 1756 C CA . ARG A 1 228 ? 20.188 -6.883 0.212 1 91.38 228 ARG A CA 1
ATOM 1757 C C . ARG A 1 228 ? 20.875 -5.68 -0.426 1 91.38 228 ARG A C 1
ATOM 1759 O O . ARG A 1 228 ? 22.047 -5.75 -0.798 1 91.38 228 ARG A O 1
ATOM 1766 N N . ILE A 1 229 ? 20.188 -4.559 -0.495 1 90.75 229 ILE A N 1
ATOM 1767 C CA . ILE A 1 229 ? 20.688 -3.346 -1.13 1 90.75 229 ILE A CA 1
ATOM 1768 C C . ILE A 1 229 ? 21.578 -2.576 -0.148 1 90.75 229 ILE A C 1
ATOM 1770 O O . ILE A 1 229 ? 22.656 -2.123 -0.508 1 90.75 229 ILE A O 1
ATOM 1774 N N . ASP A 1 230 ? 21.141 -2.48 1.074 1 89.12 230 ASP A N 1
ATOM 1775 C CA . ASP A 1 230 ? 21.844 -1.717 2.1 1 89.12 230 ASP A CA 1
ATOM 1776 C C . ASP A 1 230 ? 23.203 -2.336 2.408 1 89.12 230 ASP A C 1
ATOM 1778 O O . ASP A 1 230 ? 24.203 -1.619 2.586 1 89.12 230 ASP A O 1
ATOM 1782 N N . SER A 1 231 ? 23.312 -3.613 2.461 1 85.12 231 SER A N 1
ATOM 1783 C CA . SER A 1 231 ? 24.547 -4.305 2.816 1 85.12 231 SER A CA 1
ATOM 1784 C C . SER A 1 231 ? 25.578 -4.219 1.691 1 85.12 231 SER A C 1
ATOM 1786 O O . SER A 1 231 ? 26.781 -4.371 1.928 1 85.12 231 SER A O 1
ATOM 1788 N N . ALA A 1 232 ? 25.188 -4.027 0.537 1 79.19 232 ALA A N 1
ATOM 1789 C CA . ALA A 1 232 ? 26.078 -3.965 -0.616 1 79.19 232 ALA A CA 1
ATOM 1790 C C . ALA A 1 232 ? 26.703 -2.578 -0.753 1 79.19 232 ALA A C 1
ATOM 1792 O O . ALA A 1 232 ? 27.656 -2.391 -1.512 1 79.19 232 ALA A O 1
ATOM 1793 N N . GLN A 1 233 ? 26.062 -1.599 -0.06 1 72.38 233 GLN A N 1
ATOM 1794 C CA . GLN A 1 233 ? 26.594 -0.24 -0.155 1 72.38 233 GLN A CA 1
ATOM 1795 C C . GLN A 1 233 ? 27.312 0.164 1.128 1 72.38 233 GLN A C 1
ATOM 1797 O O . GLN A 1 233 ? 26.938 -0.275 2.219 1 72.38 233 GLN A O 1
ATOM 1802 N N . MET B 1 1 ? 58.906 37.469 30.078 1 31 1 MET B N 1
ATOM 1803 C CA . MET B 1 1 ? 58.219 37.062 28.859 1 31 1 MET B CA 1
ATOM 1804 C C . MET B 1 1 ? 57.125 36.031 29.156 1 31 1 MET B C 1
ATOM 1806 O O . MET B 1 1 ? 57.438 34.906 29.594 1 31 1 MET B O 1
ATOM 1810 N N . PRO B 1 2 ? 55.875 36.375 29.594 1 35.59 2 PRO B N 1
ATOM 1811 C CA . PRO B 1 2 ? 54.812 35.531 30.109 1 35.59 2 PRO B CA 1
ATOM 1812 C C . PRO B 1 2 ? 54.281 34.531 29.062 1 35.59 2 PRO B C 1
ATOM 1814 O O . PRO B 1 2 ? 54.25 34.844 27.875 1 35.59 2 PRO B O 1
ATOM 1817 N N . ASP B 1 3 ? 54.531 33.25 29.188 1 36.53 3 ASP B N 1
ATOM 1818 C CA . ASP B 1 3 ? 54.062 32.156 28.344 1 36.53 3 ASP B CA 1
ATOM 1819 C C . ASP B 1 3 ? 52.531 32.219 28.203 1 36.53 3 ASP B C 1
ATOM 1821 O O . ASP B 1 3 ? 51.812 32.156 29.203 1 36.53 3 ASP B O 1
ATOM 1825 N N . LYS B 1 4 ? 51.969 32.812 27.125 1 40.66 4 LYS B N 1
ATOM 1826 C CA . LYS B 1 4 ? 50.562 32.875 26.766 1 40.66 4 LYS B CA 1
ATOM 1827 C C . LYS B 1 4 ? 49.906 31.5 26.828 1 40.66 4 LYS B C 1
ATOM 1829 O O . LYS B 1 4 ? 50.406 30.547 26.219 1 40.66 4 LYS B O 1
ATOM 1834 N N . ALA B 1 5 ? 49.188 31.125 27.891 1 42.16 5 ALA B N 1
ATOM 1835 C CA . ALA B 1 5 ? 48.25 30.016 28.094 1 42.16 5 ALA B CA 1
ATOM 1836 C C . ALA B 1 5 ? 47.375 29.781 26.859 1 42.16 5 ALA B C 1
ATOM 1838 O O . ALA B 1 5 ? 46.781 30.719 26.344 1 42.16 5 ALA B O 1
ATOM 1839 N N . SER B 1 6 ? 47.688 28.844 25.984 1 37.25 6 SER B N 1
ATOM 1840 C CA . SER B 1 6 ? 46.906 28.359 24.859 1 37.25 6 SER B CA 1
ATOM 1841 C C . SER B 1 6 ? 45.438 28.141 25.281 1 37.25 6 SER B C 1
ATOM 1843 O O . SER B 1 6 ? 45.156 27.391 26.219 1 37.25 6 SER B O 1
ATOM 1845 N N . VAL B 1 7 ? 44.562 29.141 25.219 1 38.03 7 VAL B N 1
ATOM 1846 C CA . VAL B 1 7 ? 43.094 29.047 25.375 1 38.03 7 VAL B CA 1
ATOM 1847 C C . VAL B 1 7 ? 42.562 27.875 24.562 1 38.03 7 VAL B C 1
ATOM 1849 O O . VAL B 1 7 ? 42.75 27.812 23.344 1 38.03 7 VAL B O 1
ATOM 1852 N N . SER B 1 8 ? 42.5 26.656 25.141 1 38.5 8 SER B N 1
ATOM 1853 C CA . SER B 1 8 ? 41.812 25.516 24.562 1 38.5 8 SER B CA 1
ATOM 1854 C C . SER B 1 8 ? 40.469 25.938 23.984 1 38.5 8 SER B C 1
ATOM 1856 O O . SER B 1 8 ? 39.688 26.672 24.625 1 38.5 8 SER B O 1
ATOM 1858 N N . SER B 1 9 ? 40.344 26.172 22.688 1 40.62 9 SER B N 1
ATOM 1859 C CA . SER B 1 9 ? 39.125 26.406 21.953 1 40.62 9 SER B CA 1
ATOM 1860 C C . SER B 1 9 ? 38 25.516 22.469 1 40.62 9 SER B C 1
ATOM 1862 O O . SER B 1 9 ? 38.188 24.297 22.641 1 40.62 9 SER B O 1
ATOM 1864 N N . PRO B 1 10 ? 37 26.031 23.219 1 37.59 10 PRO B N 1
ATOM 1865 C CA . PRO B 1 10 ? 35.906 25.172 23.625 1 37.59 10 PRO B CA 1
ATOM 1866 C C . PRO B 1 10 ? 35.375 24.312 22.484 1 37.59 10 PRO B C 1
ATOM 1868 O O . PRO B 1 10 ? 35.344 24.734 21.328 1 37.59 10 PRO B O 1
ATOM 1871 N N . SER B 1 11 ? 35.719 23.062 22.422 1 37.75 11 SER B N 1
ATOM 1872 C CA . SER B 1 11 ? 34.969 22.141 21.547 1 37.75 11 SER B CA 1
ATOM 1873 C C . SER B 1 11 ? 33.5 22.484 21.484 1 37.75 11 SER B C 1
ATOM 1875 O O . SER B 1 11 ? 32.812 22.531 22.516 1 37.75 11 SER B O 1
ATOM 1877 N N . ARG B 1 12 ? 33.062 23.359 20.609 1 37.84 12 ARG B N 1
ATOM 1878 C CA . ARG B 1 12 ? 31.656 23.641 20.328 1 37.84 12 ARG B CA 1
ATOM 1879 C C . ARG B 1 12 ? 30.828 22.359 20.391 1 37.84 12 ARG B C 1
ATOM 1881 O O . ARG B 1 12 ? 31.031 21.438 19.594 1 37.84 12 ARG B O 1
ATOM 1888 N N . PHE B 1 13 ? 30.297 21.922 21.422 1 35.78 13 PHE B N 1
ATOM 1889 C CA . PHE B 1 13 ? 29.188 20.984 21.5 1 35.78 13 PHE B CA 1
ATOM 1890 C C . PHE B 1 13 ? 28.141 21.312 20.438 1 35.78 13 PHE B C 1
ATOM 1892 O O . PHE B 1 13 ? 27.406 22.281 20.547 1 35.78 13 PHE B O 1
ATOM 1899 N N . VAL B 1 14 ? 28.484 21.219 19.219 1 39.38 14 VAL B N 1
ATOM 1900 C CA . VAL B 1 14 ? 27.391 21.234 18.25 1 39.38 14 VAL B CA 1
ATOM 1901 C C . VAL B 1 14 ? 26.312 20.25 18.688 1 39.38 14 VAL B C 1
ATOM 1903 O O . VAL B 1 14 ? 26.578 19.047 18.797 1 39.38 14 VAL B O 1
ATOM 1906 N N . PRO B 1 15 ? 25.391 20.625 19.422 1 38.53 15 PRO B N 1
ATOM 1907 C CA . PRO B 1 15 ? 24.297 19.719 19.75 1 38.53 15 PRO B CA 1
ATOM 1908 C C . PRO B 1 15 ? 23.906 18.812 18.578 1 38.53 15 PRO B C 1
ATOM 1910 O O . PRO B 1 15 ? 23.797 19.281 17.438 1 38.53 15 PRO B O 1
ATOM 1913 N N . HIS B 1 16 ? 24.312 17.656 18.391 1 41.28 16 HIS B N 1
ATOM 1914 C CA . HIS B 1 16 ? 23.938 16.688 17.359 1 41.28 16 HIS B CA 1
ATOM 1915 C C . HIS B 1 16 ? 22.453 16.766 17.047 1 41.28 16 HIS B C 1
ATOM 1917 O O . HIS B 1 16 ? 21.625 16.266 17.812 1 41.28 16 HIS B O 1
ATOM 1923 N N . LEU B 1 17 ? 21.859 17.812 16.578 1 45 17 LEU B N 1
ATOM 1924 C CA . LEU B 1 17 ? 20.547 18.078 16.016 1 45 17 LEU B CA 1
ATOM 1925 C C . LEU B 1 17 ? 20.016 16.844 15.289 1 45 17 LEU B C 1
ATOM 1927 O O . LEU B 1 17 ? 18.859 16.844 14.82 1 45 17 LEU B O 1
ATOM 1931 N N . THR B 1 18 ? 20.812 15.812 14.969 1 53.34 18 THR B N 1
ATOM 1932 C CA . THR B 1 18 ? 20.453 14.664 14.141 1 53.34 18 THR B CA 1
ATOM 1933 C C . THR B 1 18 ? 19.781 13.586 14.984 1 53.34 18 THR B C 1
ATOM 1935 O O . THR B 1 18 ? 19.469 12.5 14.477 1 53.34 18 THR B O 1
ATOM 1938 N N . ALA B 1 19 ? 19.547 13.859 16.266 1 59.41 19 ALA B N 1
ATOM 1939 C CA . ALA B 1 19 ? 19.125 12.797 17.172 1 59.41 19 ALA B CA 1
ATOM 1940 C C . ALA B 1 19 ? 17.734 12.305 16.828 1 59.41 19 ALA B C 1
ATOM 1942 O O . ALA B 1 19 ? 17.391 11.148 17.062 1 59.41 19 ALA B O 1
ATOM 1943 N N . GLY B 1 20 ? 16.953 13.102 16.062 1 70.94 20 GLY B N 1
ATOM 1944 C CA . GLY B 1 20 ? 15.586 12.727 15.773 1 70.94 20 GLY B CA 1
ATOM 1945 C C . GLY B 1 20 ? 15.438 12.008 14.438 1 70.94 20 GLY B C 1
ATOM 1946 O O . GLY B 1 20 ? 14.391 11.406 14.164 1 70.94 20 GLY B O 1
ATOM 1947 N N . LEU B 1 21 ? 16.5 11.992 13.68 1 83.38 21 LEU B N 1
ATOM 1948 C CA . LEU B 1 21 ? 16.422 11.359 12.367 1 83.38 21 LEU B CA 1
ATOM 1949 C C . LEU B 1 21 ? 16.734 9.867 12.461 1 83.38 21 LEU B C 1
ATOM 1951 O O . LEU B 1 21 ? 17.75 9.469 13.039 1 83.38 21 LEU B O 1
ATOM 1955 N N . PRO B 1 22 ? 15.82 9.117 11.938 1 89.38 22 PRO B N 1
ATOM 1956 C CA . PRO B 1 22 ? 16.078 7.676 11.938 1 89.38 22 PRO B CA 1
ATOM 1957 C C . PRO B 1 22 ? 17.172 7.273 10.938 1 89.38 22 PRO B C 1
ATOM 1959 O O . PRO B 1 22 ? 17.469 8.031 10.016 1 89.38 22 PRO B O 1
ATOM 1962 N N . SER B 1 23 ? 17.859 6.16 11.289 1 91.25 23 SER B N 1
ATOM 1963 C CA . SER B 1 23 ? 18.719 5.559 10.273 1 91.25 23 SER B CA 1
ATOM 1964 C C . SER B 1 23 ? 17.922 5.152 9.039 1 91.25 23 SER B C 1
ATOM 1966 O O . SER B 1 23 ? 16.688 5.113 9.078 1 91.25 23 SER B O 1
ATOM 1968 N N . ARG B 1 24 ? 18.594 4.953 7.961 1 91.94 24 ARG B N 1
ATOM 1969 C CA . ARG B 1 24 ? 17.938 4.484 6.738 1 91.94 24 ARG B CA 1
ATOM 1970 C C . ARG B 1 24 ? 17.188 3.186 6.984 1 91.94 24 ARG B C 1
ATOM 1972 O O . ARG B 1 24 ? 16.047 3.025 6.52 1 91.94 24 ARG B O 1
ATOM 1979 N N . GLY B 1 25 ? 17.844 2.244 7.699 1 92.19 25 GLY B N 1
ATOM 1980 C CA . GLY B 1 25 ? 17.188 0.99 8.039 1 92.19 25 GLY B CA 1
ATOM 1981 C C . GLY B 1 25 ? 15.938 1.176 8.875 1 92.19 25 GLY B C 1
ATOM 1982 O O . GLY B 1 25 ? 14.93 0.502 8.656 1 92.19 25 GLY B O 1
ATOM 1983 N N . LEU B 1 26 ? 16 2.041 9.82 1 93.38 26 LEU B N 1
ATOM 1984 C CA . LEU B 1 26 ? 14.844 2.301 10.672 1 93.38 26 LEU B CA 1
ATOM 1985 C C . LEU B 1 26 ? 13.711 2.936 9.867 1 93.38 26 LEU B C 1
ATOM 1987 O O . LEU B 1 26 ? 12.539 2.658 10.109 1 93.38 26 LEU B O 1
ATOM 1991 N N . PHE B 1 27 ? 14.086 3.859 8.922 1 95.56 27 PHE B N 1
ATOM 1992 C CA . PHE B 1 27 ? 13.07 4.422 8.039 1 95.56 27 PHE B CA 1
ATOM 1993 C C . PHE B 1 27 ? 12.312 3.32 7.309 1 95.56 27 PHE B C 1
ATOM 1995 O O . PHE B 1 27 ? 11.078 3.346 7.242 1 95.56 27 PHE B O 1
ATOM 2002 N N . ILE B 1 28 ? 13.047 2.326 6.828 1 94.81 28 ILE B N 1
ATOM 2003 C CA . ILE B 1 28 ? 12.422 1.24 6.074 1 94.81 28 ILE B CA 1
ATOM 2004 C C . ILE B 1 28 ? 11.547 0.406 7.004 1 94.81 28 ILE B C 1
ATOM 2006 O O . ILE B 1 28 ? 10.445 0.001 6.625 1 94.81 28 ILE B O 1
ATOM 2010 N N . ILE B 1 29 ? 12.008 0.139 8.164 1 95.62 29 ILE B N 1
ATOM 2011 C CA . ILE B 1 29 ? 11.219 -0.614 9.133 1 95.62 29 ILE B CA 1
ATOM 2012 C C . ILE B 1 29 ? 9.922 0.136 9.438 1 95.62 29 ILE B C 1
ATOM 2014 O O . ILE B 1 29 ? 8.844 -0.462 9.469 1 95.62 29 ILE B O 1
ATOM 2018 N N . GLU B 1 30 ? 10.047 1.432 9.641 1 96.69 30 GLU B N 1
ATOM 2019 C CA . GLU B 1 30 ? 8.867 2.244 9.93 1 96.69 30 GLU B CA 1
ATOM 2020 C C . GLU B 1 30 ? 7.922 2.285 8.734 1 96.69 30 GLU B C 1
ATOM 2022 O O . GLU B 1 30 ? 6.699 2.293 8.898 1 96.69 30 GLU B O 1
ATOM 2027 N N . LEU B 1 31 ? 8.516 2.355 7.574 1 96.75 31 LEU B N 1
ATOM 2028 C CA . LEU B 1 31 ? 7.695 2.322 6.367 1 96.75 31 LEU B CA 1
ATOM 2029 C C . LEU B 1 31 ? 6.949 0.998 6.254 1 96.75 31 LEU B C 1
ATOM 2031 O O . LEU B 1 31 ? 5.762 0.976 5.922 1 96.75 31 LEU B O 1
ATOM 2035 N N . MET B 1 32 ? 7.586 -0.135 6.562 1 95.19 32 MET B N 1
ATOM 2036 C CA . MET B 1 32 ? 6.953 -1.448 6.535 1 95.19 32 MET B CA 1
ATOM 2037 C C . MET B 1 32 ? 5.844 -1.541 7.578 1 95.19 32 MET B C 1
ATOM 2039 O O . MET B 1 32 ? 4.773 -2.09 7.305 1 95.19 32 MET B O 1
ATOM 2043 N N . LEU B 1 33 ? 6.141 -1.034 8.711 1 96 33 LEU B N 1
ATOM 2044 C CA . LEU B 1 33 ? 5.129 -1.015 9.758 1 96 33 LEU B CA 1
ATOM 2045 C C . LEU B 1 33 ? 3.924 -0.182 9.336 1 96 33 LEU B C 1
ATOM 2047 O O . LEU B 1 33 ? 2.777 -0.576 9.562 1 96 33 LEU B O 1
ATOM 2051 N N . ALA B 1 34 ? 4.203 0.956 8.758 1 97.31 34 ALA B N 1
ATOM 2052 C CA . ALA B 1 34 ? 3.125 1.804 8.258 1 97.31 34 ALA B CA 1
ATOM 2053 C C . ALA B 1 34 ? 2.291 1.071 7.215 1 97.31 34 ALA B C 1
ATOM 2055 O O . ALA B 1 34 ? 1.06 1.14 7.234 1 97.31 34 ALA B O 1
ATOM 2056 N N . LEU B 1 35 ? 2.951 0.336 6.336 1 96.12 35 LEU B N 1
ATOM 2057 C CA . LEU B 1 35 ? 2.25 -0.456 5.332 1 96.12 35 LEU B CA 1
ATOM 2058 C C . LEU B 1 35 ? 1.375 -1.518 5.992 1 96.12 35 LEU B C 1
ATOM 2060 O O . LEU B 1 35 ? 0.218 -1.702 5.609 1 96.12 35 LEU B O 1
ATOM 2064 N N . LEU B 1 36 ? 1.885 -2.139 6.992 1 95.25 36 LEU B N 1
ATOM 2065 C CA . LEU B 1 36 ? 1.136 -3.16 7.719 1 95.25 36 LEU B CA 1
ATOM 2066 C C . LEU B 1 36 ? -0.097 -2.559 8.383 1 95.25 36 LEU B C 1
ATOM 2068 O O . LEU B 1 36 ? -1.187 -3.133 8.32 1 95.25 36 LEU B O 1
ATOM 2072 N N . ILE B 1 37 ? 0.061 -1.41 8.914 1 95.06 37 ILE B N 1
ATOM 2073 C CA . ILE B 1 37 ? -1.023 -0.73 9.609 1 95.06 37 ILE B CA 1
ATOM 2074 C C . ILE B 1 37 ? -2.145 -0.4 8.625 1 95.06 37 ILE B C 1
ATOM 2076 O O . ILE B 1 37 ? -3.326 -0.548 8.945 1 95.06 37 ILE B O 1
ATOM 2080 N N . THR B 1 38 ? -1.764 0.002 7.414 1 94.31 38 THR B N 1
ATOM 2081 C CA . THR B 1 38 ? -2.781 0.368 6.434 1 94.31 38 THR B CA 1
ATOM 2082 C C . THR B 1 38 ? -3.559 -0.862 5.977 1 94.31 38 THR B C 1
ATOM 2084 O O . THR B 1 38 ? -4.652 -0.739 5.422 1 94.31 38 THR B O 1
ATOM 2087 N N . ARG B 1 39 ? -2.965 -2.072 6.262 1 90.5 39 ARG B N 1
ATOM 2088 C CA . ARG B 1 39 ? -3.561 -3.287 5.715 1 90.5 39 ARG B CA 1
ATOM 2089 C C . ARG B 1 39 ? -4.375 -4.023 6.777 1 90.5 39 ARG B C 1
ATOM 2091 O O . ARG B 1 39 ? -5.219 -4.859 6.449 1 90.5 39 ARG B O 1
ATOM 2098 N N . ILE B 1 40 ? -4.191 -3.842 8 1 88.75 40 ILE B N 1
ATOM 2099 C CA . ILE B 1 40 ? -4.883 -4.543 9.078 1 88.75 40 ILE B CA 1
ATOM 2100 C C . ILE B 1 40 ? -6.18 -3.814 9.422 1 88.75 40 ILE B C 1
ATOM 2102 O O . ILE B 1 40 ? -6.152 -2.68 9.906 1 88.75 40 ILE B O 1
ATOM 2106 N N . PRO B 1 41 ? -7.207 -4.699 9.305 1 82.94 41 PRO B N 1
ATOM 2107 C CA . PRO B 1 41 ? -8.5 -4.074 9.594 1 82.94 41 PRO B CA 1
ATOM 2108 C C . PRO B 1 41 ? -8.641 -3.664 11.062 1 82.94 41 PRO B C 1
ATOM 2110 O O . PRO B 1 41 ? -7.941 -4.199 11.922 1 82.94 41 PRO B O 1
ATOM 2113 N N . TYR B 1 42 ? -9.242 -2.566 11.477 1 83.75 42 TYR B N 1
ATOM 2114 C CA . TYR B 1 42 ? -9.547 -2.002 12.789 1 83.75 42 TYR B CA 1
ATOM 2115 C C . TYR B 1 42 ? -8.422 -1.093 13.266 1 83.75 42 TYR B C 1
ATOM 2117 O O . TYR B 1 42 ? -8.672 0 13.781 1 83.75 42 TYR B O 1
ATOM 2125 N N . ILE B 1 43 ? -7.137 -1.722 12.984 1 88.69 43 ILE B N 1
ATOM 2126 C CA . ILE B 1 43 ? -6.004 -0.903 13.398 1 88.69 43 ILE B CA 1
ATOM 2127 C C . ILE B 1 43 ? -5.895 0.324 12.5 1 88.69 43 ILE B C 1
ATOM 2129 O O . ILE B 1 43 ? -5.477 1.396 12.945 1 88.69 43 ILE B O 1
ATOM 2133 N N . SER B 1 44 ? -6.363 0.146 11.32 1 92.69 44 SER B N 1
ATOM 2134 C CA . SER B 1 44 ? -6.191 1.192 10.32 1 92.69 44 SER B CA 1
ATOM 2135 C C . SER B 1 44 ? -7.234 2.291 10.484 1 92.69 44 SER B C 1
ATOM 2137 O O . SER B 1 44 ? -7.074 3.391 9.953 1 92.69 44 SER B O 1
ATOM 2139 N N . VAL B 1 45 ? -8.242 2.16 11.258 1 93.38 45 VAL B N 1
ATOM 2140 C CA . VAL B 1 45 ? -9.43 3.004 11.266 1 93.38 45 VAL B CA 1
ATOM 2141 C C . VAL B 1 45 ? -9.07 4.41 11.734 1 93.38 45 VAL B C 1
ATOM 2143 O O . VAL B 1 45 ? -9.32 5.391 11.031 1 93.38 45 VAL B O 1
ATOM 2146 N N . PRO B 1 46 ? -8.43 4.512 12.875 1 94.38 46 PRO B N 1
ATOM 2147 C CA . PRO B 1 46 ? -8.102 5.867 13.312 1 94.38 46 PRO B CA 1
ATOM 2148 C C . PRO B 1 46 ? -7.176 6.598 12.344 1 94.38 46 PRO B C 1
ATOM 2150 O O . PRO B 1 46 ? -7.246 7.82 12.219 1 94.38 46 PRO B O 1
ATOM 2153 N N . PHE B 1 47 ? -6.352 5.863 11.656 1 95.19 47 PHE B N 1
ATOM 2154 C CA . PHE B 1 47 ? -5.406 6.469 10.727 1 95.19 47 PHE B CA 1
ATOM 2155 C C . PHE B 1 47 ? -6.105 6.863 9.43 1 95.19 47 PHE B C 1
ATOM 2157 O O . PHE B 1 47 ? -5.719 7.84 8.781 1 95.19 47 PHE B O 1
ATOM 2164 N N . LYS B 1 48 ? -7.105 6.082 9.109 1 96.12 48 LYS B N 1
ATOM 2165 C CA . LYS B 1 48 ? -7.953 6.488 7.992 1 96.12 48 LYS B CA 1
ATOM 2166 C C . LYS B 1 48 ? -8.703 7.777 8.312 1 96.12 48 LYS B C 1
ATOM 2168 O O . LYS B 1 48 ? -8.836 8.656 7.457 1 96.12 48 LYS B O 1
ATOM 2173 N N . TRP B 1 49 ? -9.18 7.863 9.57 1 97.75 49 TRP B N 1
ATOM 2174 C CA . TRP B 1 49 ? -9.875 9.07 10.008 1 97.75 49 TRP B CA 1
ATOM 2175 C C . TRP B 1 49 ? -8.93 10.266 10 1 97.75 49 TRP B C 1
ATOM 2177 O O . TRP B 1 49 ? -9.336 11.383 9.656 1 97.75 49 TRP B O 1
ATOM 2187 N N . LEU B 1 50 ? -7.688 10.031 10.375 1 97.44 50 LEU B N 1
ATOM 2188 C CA . LEU B 1 50 ? -6.703 11.109 10.367 1 97.44 50 LEU B CA 1
ATOM 2189 C C . LEU B 1 50 ? -6.496 11.641 8.953 1 97.44 50 LEU B C 1
ATOM 2191 O O . LEU B 1 50 ? -6.52 12.852 8.734 1 97.44 50 LEU B O 1
ATOM 2195 N N . GLU B 1 51 ? -6.305 10.719 8.039 1 98.06 51 GLU B N 1
ATOM 2196 C CA . GLU B 1 51 ? -6.125 11.141 6.648 1 98.06 51 GLU B CA 1
ATOM 2197 C C . GLU B 1 51 ? -7.359 11.875 6.133 1 98.06 51 GLU B C 1
ATOM 2199 O O . GLU B 1 51 ? -7.238 12.922 5.488 1 98.06 51 GLU B O 1
ATOM 2204 N N . SER B 1 52 ? -8.555 11.359 6.453 1 98 52 SER B N 1
ATOM 2205 C CA . SER B 1 52 ? -9.805 11.984 6.035 1 98 52 SER B CA 1
ATOM 2206 C C . SER B 1 52 ? -9.961 13.375 6.637 1 98 52 SER B C 1
ATOM 2208 O O . SER B 1 52 ? -10.414 14.305 5.961 1 98 52 SER B O 1
ATOM 2210 N N . TYR B 1 53 ? -9.672 13.477 7.891 1 98.5 53 TYR B N 1
ATOM 2211 C CA . TYR B 1 53 ? -9.711 14.766 8.562 1 98.5 53 TYR B CA 1
ATOM 2212 C C . TYR B 1 53 ? -8.844 15.789 7.848 1 98.5 53 TYR B C 1
ATOM 2214 O O . TYR B 1 53 ? -9.305 16.891 7.516 1 98.5 53 TYR B O 1
ATOM 2222 N N . PHE B 1 54 ? -7.594 15.461 7.57 1 98.62 54 PHE B N 1
ATOM 2223 C CA . PHE B 1 54 ? -6.676 16.391 6.926 1 98.62 54 PHE B CA 1
ATOM 2224 C C . PHE B 1 54 ? -7.105 16.672 5.492 1 98.62 54 PHE B C 1
ATOM 2226 O O . PHE B 1 54 ? -6.914 17.781 4.988 1 98.62 54 PHE B O 1
ATOM 2233 N N . HIS B 1 55 ? -7.715 15.719 4.82 1 98.62 55 HIS B N 1
ATOM 2234 C CA . HIS B 1 55 ? -8.305 15.891 3.496 1 98.62 55 HIS B CA 1
ATOM 2235 C C . HIS B 1 55 ? -9.398 16.953 3.518 1 98.62 55 HIS B C 1
ATOM 2237 O O . HIS B 1 55 ? -9.336 17.938 2.768 1 98.62 55 HIS B O 1
ATOM 2243 N N . GLU B 1 56 ? -10.352 16.828 4.484 1 98.56 56 GLU B N 1
ATOM 2244 C CA . GLU B 1 56 ? -11.445 17.781 4.594 1 98.56 56 GLU B CA 1
ATOM 2245 C C . GLU B 1 56 ? -10.938 19.141 5.066 1 98.56 56 GLU B C 1
ATOM 2247 O O . GLU B 1 56 ? -11.422 20.188 4.613 1 98.56 56 GLU B O 1
ATOM 2252 N N . LEU B 1 57 ? -10.031 19.109 6.031 1 98.31 57 LEU B N 1
ATOM 2253 C CA . LEU B 1 57 ? -9.43 20.344 6.488 1 98.31 57 LEU B CA 1
ATOM 2254 C C . LEU B 1 57 ? -8.828 21.125 5.32 1 98.31 57 LEU B C 1
ATOM 2256 O O . LEU B 1 57 ? -8.93 22.344 5.266 1 98.31 57 LEU B O 1
ATOM 2260 N N . SER B 1 58 ? -8.195 20.438 4.402 1 98.69 58 SER B N 1
ATOM 2261 C CA . SER B 1 58 ? -7.559 21.078 3.25 1 98.69 58 SER B CA 1
ATOM 2262 C C . SER B 1 58 ? -8.594 21.703 2.324 1 98.69 58 SER B C 1
ATOM 2264 O O . SER B 1 58 ? -8.352 22.766 1.752 1 98.69 58 SER B O 1
ATOM 2266 N N . HIS B 1 59 ? -9.734 20.984 2.094 1 98.56 59 HIS B N 1
ATOM 2267 C CA . HIS B 1 59 ? -10.836 21.641 1.402 1 98.56 59 HIS B CA 1
ATOM 2268 C C . HIS B 1 59 ? -11.234 22.938 2.107 1 98.56 59 HIS B C 1
ATOM 2270 O O . HIS B 1 59 ? -11.414 23.969 1.459 1 98.56 59 HIS B O 1
ATOM 2276 N N . GLY B 1 60 ? -11.383 22.859 3.43 1 98.38 60 GLY B N 1
ATOM 2277 C CA . GLY B 1 60 ? -11.766 24.031 4.215 1 98.38 60 GLY B CA 1
ATOM 2278 C C . GLY B 1 60 ? -10.789 25.188 4.082 1 98.38 60 GLY B C 1
ATOM 2279 O O . GLY B 1 60 ? -11.188 26.328 3.848 1 98.38 60 GLY B O 1
ATOM 2280 N N . ILE B 1 61 ? -9.531 24.891 4.223 1 98.12 61 ILE B N 1
ATOM 2281 C CA . ILE B 1 61 ? -8.492 25.906 4.113 1 98.12 61 ILE B CA 1
ATOM 2282 C C . ILE B 1 61 ? -8.523 26.531 2.719 1 98.12 61 ILE B C 1
ATOM 2284 O O . ILE B 1 61 ? -8.477 27.75 2.576 1 98.12 61 ILE B O 1
ATOM 2288 N N . ALA B 1 62 ? -8.602 25.719 1.685 1 98.62 62 ALA B N 1
ATOM 2289 C CA . ALA B 1 62 ? -8.656 26.203 0.31 1 98.62 62 ALA B CA 1
ATOM 2290 C C . ALA B 1 62 ? -9.891 27.078 0.093 1 98.62 62 ALA B C 1
ATOM 2292 O O . ALA B 1 62 ? -9.836 28.062 -0.643 1 98.62 62 ALA B O 1
ATOM 2293 N N . THR B 1 63 ? -11.008 26.719 0.711 1 98.56 63 THR B N 1
ATOM 2294 C CA . THR B 1 63 ? -12.234 27.5 0.618 1 98.56 63 THR B CA 1
ATOM 2295 C C . THR B 1 63 ? -12.023 28.906 1.168 1 98.56 63 THR B C 1
ATOM 2297 O O . THR B 1 63 ? -12.305 29.906 0.486 1 98.56 63 THR B O 1
ATOM 2300 N N . VAL B 1 64 ? -11.492 28.969 2.352 1 98 64 VAL B N 1
ATOM 2301 C CA . VAL B 1 64 ? -11.297 30.266 3.016 1 98 64 VAL B CA 1
ATOM 2302 C C . VAL B 1 64 ? -10.266 31.094 2.248 1 98 64 VAL B C 1
ATOM 2304 O O . VAL B 1 64 ? -10.477 32.281 2.002 1 98 64 VAL B O 1
ATOM 2307 N N . LEU B 1 65 ? -9.195 30.422 1.789 1 98.06 65 LEU B N 1
ATOM 2308 C CA . LEU B 1 65 ? -8.125 31.125 1.093 1 98.06 65 LEU B CA 1
ATOM 2309 C C . LEU B 1 65 ? -8.609 31.672 -0.249 1 98.06 65 LEU B C 1
ATOM 2311 O O . LEU B 1 65 ? -8.094 32.688 -0.74 1 98.06 65 LEU B O 1
ATOM 2315 N N . SER B 1 66 ? -9.602 31.078 -0.812 1 98.38 66 SER B N 1
ATOM 2316 C CA . SER B 1 66 ? -10.078 31.484 -2.129 1 98.38 66 SER B CA 1
ATOM 2317 C C . SER B 1 66 ? -11.328 32.344 -2.018 1 98.38 66 SER B C 1
ATOM 2319 O O . SER B 1 66 ? -12 32.625 -3.018 1 98.38 66 SER B O 1
ATOM 2321 N N . GLY B 1 67 ? -11.68 32.75 -0.832 1 98 67 GLY B N 1
ATOM 2322 C CA . GLY B 1 67 ? -12.727 33.75 -0.629 1 98 67 GLY B CA 1
ATOM 2323 C C . GLY B 1 67 ? -14.078 33.125 -0.309 1 98 67 GLY B C 1
ATOM 2324 O O . GLY B 1 67 ? -15.094 33.812 -0.335 1 98 67 GLY B O 1
ATOM 2325 N N . GLY B 1 68 ? -14.094 31.844 -0.025 1 98.5 68 GLY B N 1
ATOM 2326 C CA . GLY B 1 68 ? -15.344 31.203 0.337 1 98.5 68 GLY B CA 1
ATOM 2327 C C . GLY B 1 68 ? -15.539 31.078 1.836 1 98.5 68 GLY B C 1
ATOM 2328 O O . GLY B 1 68 ? -14.773 31.641 2.617 1 98.5 68 GLY B O 1
ATOM 2329 N N . ILE B 1 69 ? -16.672 30.391 2.158 1 98.19 69 ILE B N 1
ATOM 2330 C CA . ILE B 1 69 ? -17.016 30.172 3.557 1 98.19 69 ILE B CA 1
ATOM 2331 C C . ILE B 1 69 ? -17.312 28.688 3.787 1 98.19 69 ILE B C 1
ATOM 2333 O O . ILE B 1 69 ? -17.984 28.047 2.977 1 98.19 69 ILE B O 1
ATOM 2337 N N . VAL B 1 70 ? -16.75 28.125 4.852 1 98.25 70 VAL B N 1
ATOM 2338 C CA . VAL B 1 70 ? -16.984 26.734 5.215 1 98.25 70 VAL B CA 1
ATOM 2339 C C . VAL B 1 70 ? -18.156 26.656 6.199 1 98.25 70 VAL B C 1
ATOM 2341 O O . VAL B 1 70 ? -18.172 27.344 7.219 1 98.25 70 VAL B O 1
ATOM 2344 N N . SER B 1 71 ? -19.109 25.844 5.895 1 97.88 71 SER B N 1
ATOM 2345 C CA . SER B 1 71 ? -20.234 25.609 6.812 1 97.88 71 SER B CA 1
ATOM 2346 C C . SER B 1 71 ? -19.859 24.609 7.891 1 97.88 71 SER B C 1
ATOM 2348 O O . SER B 1 71 ? -19.969 24.891 9.086 1 97.88 71 SER B O 1
ATOM 2350 N N . HIS B 1 72 ? -19.484 23.438 7.441 1 98.25 72 HIS B N 1
ATOM 2351 C CA . HIS B 1 72 ? -19.078 22.391 8.375 1 98.25 72 HIS B CA 1
ATOM 2352 C C . HIS B 1 72 ? -18.375 21.25 7.656 1 98.25 72 HIS B C 1
ATOM 2354 O O . HIS B 1 72 ? -18.359 21.203 6.422 1 98.25 72 HIS B O 1
ATOM 2360 N N . ILE B 1 73 ? -17.719 20.391 8.445 1 97.81 73 ILE B N 1
ATOM 2361 C CA . ILE B 1 73 ? -17.109 19.172 7.949 1 97.81 73 ILE B CA 1
ATOM 2362 C C . ILE B 1 73 ? -17.797 17.953 8.57 1 97.81 73 ILE B C 1
ATOM 2364 O O . ILE B 1 73 ? -18.234 18 9.719 1 97.81 73 ILE B O 1
ATOM 2368 N N . GLN B 1 74 ? -17.875 16.906 7.789 1 98.12 74 GLN B N 1
ATOM 2369 C CA . GLN B 1 74 ? -18.438 15.641 8.25 1 98.12 74 GLN B CA 1
ATOM 2370 C C . GLN B 1 74 ? -17.469 14.484 8.031 1 98.12 74 GLN B C 1
ATOM 2372 O O . GLN B 1 74 ? -16.844 14.383 6.973 1 98.12 74 GLN B O 1
ATOM 2377 N N . LEU B 1 75 ? -17.344 13.734 9.062 1 97.88 75 LEU B N 1
ATOM 2378 C CA . LEU B 1 75 ? -16.547 12.516 8.992 1 97.88 75 LEU B CA 1
ATOM 2379 C C . LEU B 1 75 ? -17.422 11.281 9.25 1 97.88 75 LEU B C 1
ATOM 2381 O O . LEU B 1 75 ? -18.328 11.32 10.086 1 97.88 75 LEU B O 1
ATOM 2385 N N . PHE B 1 76 ? -17.156 10.203 8.57 1 96.75 76 PHE B N 1
ATOM 2386 C CA . PHE B 1 76 ? -17.953 8.984 8.672 1 96.75 76 PHE B CA 1
ATOM 2387 C C . PHE B 1 76 ? -17.109 7.832 9.195 1 96.75 76 PHE B C 1
ATOM 2389 O O . PHE B 1 76 ? -15.875 7.832 9.055 1 96.75 76 PHE B O 1
ATOM 2396 N N . PRO B 1 77 ? -17.672 6.848 9.773 1 94.12 77 PRO B N 1
ATOM 2397 C CA . PRO B 1 77 ? -16.938 5.723 10.359 1 94.12 77 PRO B CA 1
ATOM 2398 C C . PRO B 1 77 ? -16.125 4.949 9.32 1 94.12 77 PRO B C 1
ATOM 2400 O O . PRO B 1 77 ? -15.078 4.375 9.656 1 94.12 77 PRO B O 1
ATOM 2403 N N . ASN B 1 78 ? -16.531 4.941 8.062 1 91.88 78 ASN B N 1
ATOM 2404 C CA . ASN B 1 78 ? -15.852 4.172 7.031 1 91.88 78 ASN B CA 1
ATOM 2405 C C . ASN B 1 78 ? -14.633 4.906 6.488 1 91.88 78 ASN B C 1
ATOM 2407 O O . ASN B 1 78 ? -13.984 4.438 5.551 1 91.88 78 ASN B O 1
ATOM 2411 N N . GLY B 1 79 ? -14.375 6.066 6.992 1 92.12 79 GLY B N 1
ATOM 2412 C CA . GLY B 1 79 ? -13.18 6.793 6.598 1 92.12 79 GLY B CA 1
ATOM 2413 C C . GLY B 1 79 ? -13.453 7.859 5.551 1 92.12 79 GLY B C 1
ATOM 2414 O O . GLY B 1 79 ? -12.539 8.594 5.156 1 92.12 79 GLY B O 1
ATOM 2415 N N . ALA B 1 80 ? -14.719 7.945 5.117 1 92.88 80 ALA B N 1
ATOM 2416 C CA . ALA B 1 80 ? -15.078 9.008 4.18 1 92.88 80 ALA B CA 1
ATOM 2417 C C . ALA B 1 80 ? -15.328 10.32 4.91 1 92.88 80 ALA B C 1
ATOM 2419 O O . ALA B 1 80 ? -15.406 10.352 6.137 1 92.88 80 ALA B O 1
ATOM 2420 N N . GLY B 1 81 ? -15.375 11.453 4.168 1 96 81 GLY B N 1
ATOM 2421 C CA . GLY B 1 81 ? -15.695 12.766 4.703 1 96 81 GLY B CA 1
ATOM 2422 C C . GLY B 1 81 ? -16.219 13.727 3.652 1 96 81 GLY B C 1
ATOM 2423 O O . GLY B 1 81 ? -16.203 13.422 2.457 1 96 81 GLY B O 1
ATOM 2424 N N . LEU B 1 82 ? -16.781 14.773 4.195 1 96.19 82 LEU B N 1
ATOM 2425 C CA . LEU B 1 82 ? -17.312 15.828 3.342 1 96.19 82 LEU B CA 1
ATOM 2426 C C . LEU B 1 82 ? -17.016 17.203 3.936 1 96.19 82 LEU B C 1
ATOM 2428 O O . LEU B 1 82 ? -17.078 17.375 5.152 1 96.19 82 LEU B O 1
ATOM 2432 N N . CYS B 1 83 ? -16.703 18.078 3.104 1 97.38 83 CYS B N 1
ATOM 2433 C CA . CYS B 1 83 ? -16.594 19.484 3.463 1 97.38 83 CYS B CA 1
ATOM 2434 C C . CYS B 1 83 ? -17.672 20.312 2.779 1 97.38 83 CYS B C 1
ATOM 2436 O O . CYS B 1 83 ? -17.719 20.391 1.549 1 97.38 83 CYS B O 1
ATOM 2438 N N . PHE B 1 84 ? -18.547 20.906 3.566 1 97.5 84 PHE B N 1
ATOM 2439 C CA . PHE B 1 84 ? -19.609 21.75 3.061 1 97.5 84 PHE B CA 1
ATOM 2440 C C . PHE B 1 84 ? -19.188 23.219 3.043 1 97.5 84 PHE B C 1
ATOM 2442 O O . PHE B 1 84 ? -18.859 23.781 4.086 1 97.5 84 PHE B O 1
ATOM 2449 N N . SER B 1 85 ? -19.125 23.75 1.861 1 97.19 85 SER B N 1
ATOM 2450 C CA . SER B 1 85 ? -18.656 25.109 1.691 1 97.19 85 SER B CA 1
ATOM 2451 C C . SER B 1 85 ? -19.422 25.828 0.589 1 97.19 85 SER B C 1
ATOM 2453 O O . SER B 1 85 ? -20.156 25.203 -0.176 1 97.19 85 SER B O 1
ATOM 2455 N N . GLN B 1 86 ? -19.391 27.125 0.676 1 97.5 86 GLN B N 1
ATOM 2456 C CA . GLN B 1 86 ? -19.969 27.984 -0.346 1 97.5 86 GLN B CA 1
ATOM 2457 C C . GLN B 1 86 ? -18.969 29.031 -0.823 1 97.5 86 GLN B C 1
ATOM 2459 O O . GLN B 1 86 ? -18.219 29.594 -0.02 1 97.5 86 GLN B O 1
ATOM 2464 N N . GLY B 1 87 ? -19.094 29.25 -2.166 1 97.31 87 GLY B N 1
ATOM 2465 C CA . GLY B 1 87 ? -18.188 30.234 -2.74 1 97.31 87 GLY B CA 1
ATOM 2466 C C . GLY B 1 87 ? -16.766 29.703 -2.9 1 97.31 87 GLY B C 1
ATOM 2467 O O . GLY B 1 87 ? -16.531 28.5 -2.795 1 97.31 87 GLY B O 1
ATOM 2468 N N . GLY B 1 88 ? -15.789 30.609 -3.314 1 97.62 88 GLY B N 1
ATOM 2469 C CA . GLY B 1 88 ? -14.398 30.25 -3.508 1 97.62 88 GLY B CA 1
ATOM 2470 C C . GLY B 1 88 ? -14.125 29.609 -4.855 1 97.62 88 GLY B C 1
ATOM 2471 O O . GLY B 1 88 ? -15.031 29.484 -5.684 1 97.62 88 GLY B O 1
ATOM 2472 N N . SER B 1 89 ? -12.922 29.266 -5.027 1 98.06 89 SER B N 1
ATOM 2473 C CA . SER B 1 89 ? -12.508 28.641 -6.277 1 98.06 89 SER B CA 1
ATOM 2474 C C . SER B 1 89 ? -12.75 27.141 -6.25 1 98.06 89 SER B C 1
ATOM 2476 O O . SER B 1 89 ? -12.062 26.406 -5.535 1 98.06 89 SER B O 1
ATOM 2478 N N . THR B 1 90 ? -13.672 26.672 -7.074 1 96.81 90 THR B N 1
ATOM 2479 C CA . THR B 1 90 ? -14.055 25.266 -7.125 1 96.81 90 THR B CA 1
ATOM 2480 C C . THR B 1 90 ? -12.852 24.391 -7.461 1 96.81 90 THR B C 1
ATOM 2482 O O . THR B 1 90 ? -12.688 23.312 -6.891 1 96.81 90 THR B O 1
ATOM 2485 N N . ILE B 1 91 ? -12.016 24.844 -8.328 1 97.69 91 ILE B N 1
ATOM 2486 C CA . ILE B 1 91 ? -10.852 24.078 -8.758 1 97.69 91 ILE B CA 1
ATOM 2487 C C . ILE B 1 91 ? -9.852 23.969 -7.609 1 97.69 91 ILE B C 1
ATOM 2489 O O . ILE B 1 91 ? -9.344 22.875 -7.324 1 97.69 91 ILE B O 1
ATOM 2493 N N . MET B 1 92 ? -9.594 25.047 -6.887 1 98.06 92 MET B N 1
ATOM 2494 C CA . MET B 1 92 ? -8.672 25.031 -5.754 1 98.06 92 MET B CA 1
ATOM 2495 C C . MET B 1 92 ? -9.195 24.141 -4.637 1 98.06 92 MET B C 1
ATOM 2497 O O . MET B 1 92 ? -8.43 23.359 -4.055 1 98.06 92 MET B O 1
ATOM 2501 N N . ILE B 1 93 ? -10.477 24.266 -4.387 1 98.25 93 ILE B N 1
ATOM 2502 C CA . ILE B 1 93 ? -11.102 23.5 -3.312 1 98.25 93 ILE B CA 1
ATOM 2503 C C . ILE B 1 93 ? -11.102 22.016 -3.666 1 98.25 93 ILE B C 1
ATOM 2505 O O . ILE B 1 93 ? -10.703 21.188 -2.854 1 98.25 93 ILE B O 1
ATOM 2509 N N . GLY B 1 94 ? -11.469 21.703 -4.902 1 97.56 94 GLY B N 1
ATOM 2510 C CA . GLY B 1 94 ? -11.492 20.312 -5.352 1 97.56 94 GLY B CA 1
ATOM 2511 C C . GLY B 1 94 ? -10.125 19.656 -5.34 1 97.56 94 GLY B C 1
ATOM 2512 O O . GLY B 1 94 ? -10 18.484 -4.988 1 97.56 94 GLY B O 1
ATOM 2513 N N . PHE B 1 95 ? -9.078 20.391 -5.676 1 98.25 95 PHE B N 1
ATOM 2514 C CA . PHE B 1 95 ? -7.727 19.844 -5.766 1 98.25 95 PHE B CA 1
ATOM 2515 C C . PHE B 1 95 ? -7.117 19.672 -4.379 1 98.25 95 PHE B C 1
ATOM 2517 O O . PHE B 1 95 ? -6.32 18.766 -4.152 1 98.25 95 PHE B O 1
ATOM 2524 N N . ALA B 1 96 ? -7.527 20.391 -3.455 1 98.62 96 ALA B N 1
ATOM 2525 C CA . ALA B 1 96 ? -6.84 20.594 -2.182 1 98.62 96 ALA B CA 1
ATOM 2526 C C . ALA B 1 96 ? -6.992 19.359 -1.283 1 98.62 96 ALA B C 1
ATOM 2528 O O . ALA B 1 96 ? -6.129 19.094 -0.447 1 98.62 96 ALA B O 1
ATOM 2529 N N . GLY B 1 97 ? -8.062 18.625 -1.416 1 98.44 97 GLY B N 1
ATOM 2530 C CA . GLY B 1 97 ? -8.328 17.547 -0.481 1 98.44 97 GLY B CA 1
ATOM 2531 C C . GLY B 1 97 ? -7.234 16.5 -0.453 1 98.44 97 GLY B C 1
ATOM 2532 O O . GLY B 1 97 ? -6.469 16.422 0.511 1 98.44 97 GLY B O 1
ATOM 2533 N N . TYR B 1 98 ? -7.078 15.75 -1.576 1 98.19 98 TYR B N 1
ATOM 2534 C CA . TYR B 1 98 ? -6.09 14.68 -1.658 1 98.19 98 TYR B CA 1
ATOM 2535 C C . TYR B 1 98 ? -4.672 15.242 -1.624 1 98.19 98 TYR B C 1
ATOM 2537 O O . TYR B 1 98 ? -3.789 14.672 -0.982 1 98.19 98 TYR B O 1
ATOM 2545 N N . PHE B 1 99 ? -4.477 16.328 -2.264 1 98.56 99 PHE B N 1
ATOM 2546 C CA . PHE B 1 99 ? -3.184 17 -2.238 1 98.56 99 PHE B CA 1
ATOM 2547 C C . PHE B 1 99 ? -2.801 17.391 -0.813 1 98.56 99 PHE B C 1
ATOM 2549 O O . PHE B 1 99 ? -1.677 17.141 -0.377 1 98.56 99 PHE B O 1
ATOM 2556 N N . GLY B 1 100 ? -3.717 17.984 -0.161 1 98.69 100 GLY B N 1
ATOM 2557 C CA . GLY B 1 100 ? -3.482 18.422 1.206 1 98.69 100 GLY B CA 1
ATOM 2558 C C . GLY B 1 100 ? -3.193 17.266 2.156 1 98.69 100 GLY B C 1
ATOM 2559 O O . GLY B 1 100 ? -2.338 17.391 3.037 1 98.69 100 GLY B O 1
ATOM 2560 N N . ALA B 1 101 ? -3.926 16.172 2.016 1 98.56 101 ALA B N 1
ATOM 2561 C CA . ALA B 1 101 ? -3.672 15.008 2.865 1 98.56 101 ALA B CA 1
ATOM 2562 C C . ALA B 1 101 ? -2.221 14.547 2.746 1 98.56 101 ALA B C 1
ATOM 2564 O O . ALA B 1 101 ? -1.564 14.281 3.754 1 98.56 101 ALA B O 1
ATOM 2565 N N . ALA B 1 102 ? -1.695 14.5 1.545 1 98.56 102 ALA B N 1
ATOM 2566 C CA . ALA B 1 102 ? -0.302 14.125 1.32 1 98.56 102 ALA B CA 1
ATOM 2567 C C . ALA B 1 102 ? 0.648 15.125 1.971 1 98.56 102 ALA B C 1
ATOM 2569 O O . ALA B 1 102 ? 1.622 14.734 2.619 1 98.56 102 ALA B O 1
ATOM 2570 N N . CYS B 1 103 ? 0.365 16.375 1.846 1 98.56 103 CYS B N 1
ATOM 2571 C CA . CYS B 1 103 ? 1.199 17.438 2.406 1 98.56 103 CYS B CA 1
ATOM 2572 C C . CYS B 1 103 ? 1.225 17.359 3.93 1 98.56 103 CYS B C 1
ATOM 2574 O O . CYS B 1 103 ? 2.287 17.469 4.543 1 98.56 103 CYS B O 1
ATOM 2576 N N . TRP B 1 104 ? 0.041 17.188 4.492 1 98.5 104 TRP B N 1
ATOM 2577 C CA . TRP B 1 104 ? -0.032 17.109 5.945 1 98.5 104 TRP B CA 1
ATOM 2578 C C . TRP B 1 104 ? 0.765 15.914 6.461 1 98.5 104 TRP B C 1
ATOM 2580 O O . TRP B 1 104 ? 1.443 16 7.488 1 98.5 104 TRP B O 1
ATOM 2590 N N . GLY B 1 105 ? 0.626 14.758 5.75 1 98.62 105 GLY B N 1
ATOM 2591 C CA . GLY B 1 105 ? 1.452 13.625 6.129 1 98.62 105 GLY B CA 1
ATOM 2592 C C . GLY B 1 105 ? 2.936 13.938 6.133 1 98.62 105 GLY B C 1
ATOM 2593 O O . GLY B 1 105 ? 3.648 13.586 7.078 1 98.62 105 GLY B O 1
ATOM 2594 N N . TYR B 1 106 ? 3.393 14.633 5.148 1 98.5 106 TYR B N 1
ATOM 2595 C CA . TYR B 1 106 ? 4.797 15 5.035 1 98.5 106 TYR B CA 1
ATOM 2596 C C . TYR B 1 106 ? 5.188 16 6.121 1 98.5 106 TYR B C 1
ATOM 2598 O O . TYR B 1 106 ? 6.254 15.875 6.73 1 98.5 106 TYR B O 1
ATOM 2606 N N . ILE B 1 107 ? 4.352 16.984 6.363 1 97.75 107 ILE B N 1
ATOM 2607 C CA . ILE B 1 107 ? 4.609 17.984 7.395 1 97.75 107 ILE B CA 1
ATOM 2608 C C . ILE B 1 107 ? 4.73 17.312 8.758 1 97.75 107 ILE B C 1
ATOM 2610 O O . ILE B 1 107 ? 5.645 17.609 9.523 1 97.75 107 ILE B O 1
ATOM 2614 N N . ILE B 1 108 ? 3.814 16.406 9.008 1 97.75 108 ILE B N 1
ATOM 2615 C CA . ILE B 1 108 ? 3.846 15.672 10.266 1 97.75 108 ILE B CA 1
ATOM 2616 C C . ILE B 1 108 ? 5.148 14.883 10.375 1 97.75 108 ILE B C 1
ATOM 2618 O O . ILE B 1 108 ? 5.773 14.844 11.438 1 97.75 108 ILE B O 1
ATOM 2622 N N . TYR B 1 109 ? 5.555 14.25 9.281 1 97.56 109 TYR B N 1
ATOM 2623 C CA . TYR B 1 109 ? 6.812 13.516 9.273 1 97.56 109 TYR B CA 1
ATOM 2624 C C . TYR B 1 109 ? 7.988 14.438 9.578 1 97.56 109 TYR B C 1
ATOM 2626 O O . TYR B 1 109 ? 8.875 14.086 10.359 1 97.56 109 TYR B O 1
ATOM 2634 N N . LEU B 1 110 ? 8.023 15.656 9.008 1 95.88 110 LEU B N 1
ATOM 2635 C CA . LEU B 1 110 ? 9.078 16.625 9.266 1 95.88 110 LEU B CA 1
ATOM 2636 C C . LEU B 1 110 ? 9.086 17.062 10.727 1 95.88 110 LEU B C 1
ATOM 2638 O O . LEU B 1 110 ? 10.148 17.156 11.344 1 95.88 110 LEU B O 1
ATOM 2642 N N . LEU B 1 111 ? 7.883 17.328 11.242 1 94.62 111 LEU B N 1
ATOM 2643 C CA . LEU B 1 111 ? 7.77 17.703 12.641 1 94.62 111 LEU B CA 1
ATOM 2644 C C . LEU B 1 111 ? 8.328 16.609 13.547 1 94.62 111 LEU B C 1
ATOM 2646 O O . LEU B 1 111 ? 8.938 16.891 14.578 1 94.62 111 LEU B O 1
ATOM 2650 N N . ALA B 1 112 ? 8.117 15.359 13.156 1 94 112 ALA B N 1
ATOM 2651 C CA . ALA B 1 112 ? 8.562 14.211 13.945 1 94 112 ALA B CA 1
ATOM 2652 C C . ALA B 1 112 ? 10.086 14.094 13.938 1 94 112 ALA B C 1
ATOM 2654 O O . ALA B 1 112 ? 10.664 13.414 14.789 1 94 112 ALA B O 1
ATOM 2655 N N . THR B 1 113 ? 10.734 14.688 12.984 1 90.94 113 THR B N 1
ATOM 2656 C CA . THR B 1 113 ? 12.188 14.602 12.891 1 90.94 113 THR B CA 1
ATOM 2657 C C . THR B 1 113 ? 12.844 15.711 13.695 1 90.94 113 THR B C 1
ATOM 2659 O O . THR B 1 113 ? 14.07 15.859 13.672 1 90.94 113 THR B O 1
ATOM 2662 N N . TRP B 1 114 ? 12.055 16.531 14.398 1 89 114 TRP B N 1
ATOM 2663 C CA . TRP B 1 114 ? 12.523 17.562 15.32 1 89 114 TRP B CA 1
ATOM 2664 C C . TRP B 1 114 ? 12.297 17.156 16.766 1 89 114 TRP B C 1
ATOM 2666 O O . TRP B 1 114 ? 11.352 17.609 17.406 1 89 114 TRP B O 1
ATOM 2676 N N . PRO B 1 115 ? 13.234 16.422 17.328 1 85.25 115 PRO B N 1
ATOM 2677 C CA . PRO B 1 115 ? 13 15.828 18.641 1 85.25 115 PRO B CA 1
ATOM 2678 C C . PRO B 1 115 ? 12.797 16.875 19.734 1 85.25 115 PRO B C 1
ATOM 2680 O O . PRO B 1 115 ? 12.023 16.656 20.672 1 85.25 115 PRO B O 1
ATOM 2683 N N . ARG B 1 116 ? 13.391 17.984 19.672 1 88.38 116 ARG B N 1
ATOM 2684 C CA . ARG B 1 116 ? 13.281 19.016 20.703 1 88.38 116 ARG B CA 1
ATOM 2685 C C . ARG B 1 116 ? 11.875 19.594 20.734 1 88.38 116 ARG B C 1
ATOM 2687 O O . ARG B 1 116 ? 11.406 20.047 21.781 1 88.38 116 ARG B O 1
ATOM 2694 N N . GLY B 1 117 ? 11.234 19.578 19.625 1 92.5 117 GLY B N 1
ATOM 2695 C CA . GLY B 1 117 ? 9.906 20.156 19.531 1 92.5 117 GLY B CA 1
ATOM 2696 C C . GLY B 1 117 ? 8.805 19.109 19.422 1 92.5 117 GLY B C 1
ATOM 2697 O O . GLY B 1 117 ? 7.695 19.422 18.984 1 92.5 117 GLY B O 1
ATOM 2698 N N . ILE B 1 118 ? 9.125 17.875 19.844 1 93.31 118 ILE B N 1
ATOM 2699 C CA . ILE B 1 118 ? 8.195 16.781 19.562 1 93.31 118 ILE B CA 1
ATOM 2700 C C . ILE B 1 118 ? 6.91 16.984 20.344 1 93.31 118 ILE B C 1
ATOM 2702 O O . ILE B 1 118 ? 5.812 16.766 19.828 1 93.31 118 ILE B O 1
ATOM 2706 N N . ARG B 1 119 ? 7.031 17.375 21.578 1 93.5 119 ARG B N 1
ATOM 2707 C CA . ARG B 1 119 ? 5.852 17.578 22.422 1 93.5 119 ARG B CA 1
ATOM 2708 C C . ARG B 1 119 ? 5.004 18.734 21.906 1 93.5 119 ARG B C 1
ATOM 2710 O O . ARG B 1 119 ? 3.773 18.656 21.906 1 93.5 119 ARG B O 1
ATOM 2717 N N . VAL B 1 120 ? 5.668 19.766 21.453 1 93.94 120 VAL B N 1
ATOM 2718 C CA . VAL B 1 120 ? 4.973 20.906 20.875 1 93.94 120 VAL B CA 1
ATOM 2719 C C . VAL B 1 120 ? 4.266 20.5 19.594 1 93.94 120 VAL B C 1
ATOM 2721 O O . VAL B 1 120 ? 3.158 20.953 19.312 1 93.94 120 VAL B O 1
ATOM 2724 N N . SER B 1 121 ? 4.93 19.625 18.812 1 94.81 121 SER B N 1
ATOM 2725 C CA . SER B 1 121 ? 4.336 19.141 17.578 1 94.81 121 SER B CA 1
ATOM 2726 C C . SER B 1 121 ? 3.021 18.422 17.844 1 94.81 121 SER B C 1
ATOM 2728 O O . SER B 1 121 ? 2.01 18.688 17.188 1 94.81 121 SER B O 1
ATOM 2730 N N . PHE B 1 122 ? 3.061 17.562 18.812 1 95.06 122 PHE B N 1
ATOM 2731 C CA . PHE B 1 122 ? 1.849 16.844 19.172 1 95.06 122 PHE B CA 1
ATOM 2732 C C . PHE B 1 122 ? 0.776 17.812 19.672 1 95.06 122 PHE B C 1
ATOM 2734 O O . PHE B 1 122 ? -0.389 17.703 19.281 1 95.06 122 PHE B O 1
ATOM 2741 N N . ALA B 1 123 ? 1.162 18.734 20.531 1 95.12 123 ALA B N 1
ATOM 2742 C CA . ALA B 1 123 ? 0.222 19.703 21.078 1 95.12 123 ALA B CA 1
ATOM 2743 C C . ALA B 1 123 ? -0.402 20.547 19.984 1 95.12 123 ALA B C 1
ATOM 2745 O O . ALA B 1 123 ? -1.608 20.812 19.984 1 95.12 123 ALA B O 1
ATOM 2746 N N . PHE B 1 124 ? 0.397 20.953 19.078 1 96.31 124 PHE B N 1
ATOM 2747 C CA . PHE B 1 124 ? -0.065 21.766 17.953 1 96.31 124 PHE B CA 1
ATOM 2748 C C . PHE B 1 124 ? -1.096 21 17.141 1 96.31 124 PHE B C 1
ATOM 2750 O O . PHE B 1 124 ? -2.156 21.531 16.812 1 96.31 124 PHE B O 1
ATOM 2757 N N . LEU B 1 125 ? -0.804 19.766 16.797 1 97.56 125 LEU B N 1
ATOM 2758 C CA . LEU B 1 125 ? -1.697 18.953 15.984 1 97.56 125 LEU B CA 1
ATOM 2759 C C . LEU B 1 125 ? -3.006 18.672 16.719 1 97.56 125 LEU B C 1
ATOM 2761 O O . LEU B 1 125 ? -4.082 18.734 16.125 1 97.56 125 LEU B O 1
ATOM 2765 N N . GLY B 1 126 ? -2.869 18.375 18.016 1 97.44 126 GLY B N 1
ATOM 2766 C CA . GLY B 1 126 ? -4.07 18.203 18.812 1 97.44 126 GLY B CA 1
ATOM 2767 C C . GLY B 1 126 ? -4.934 19.438 18.875 1 97.44 126 GLY B C 1
ATOM 2768 O O . GLY B 1 126 ? -6.156 19.359 18.734 1 97.44 126 GLY B O 1
ATOM 2769 N N . ALA B 1 127 ? -4.301 20.562 19.062 1 97.25 127 ALA B N 1
ATOM 2770 C CA . ALA B 1 127 ? -5.016 21.828 19.109 1 97.25 127 ALA B CA 1
ATOM 2771 C C . ALA B 1 127 ? -5.707 22.125 17.781 1 97.25 127 ALA B C 1
ATOM 2773 O O . ALA B 1 127 ? -6.824 22.641 17.75 1 97.25 127 ALA B O 1
ATOM 2774 N N . LEU B 1 128 ? -4.988 21.797 16.719 1 97.5 128 LEU B N 1
ATOM 2775 C CA . LEU B 1 128 ? -5.551 21.984 15.391 1 97.5 128 LEU B CA 1
ATOM 2776 C C . LEU B 1 128 ? -6.844 21.188 15.227 1 97.5 128 LEU B C 1
ATOM 2778 O O . LEU B 1 128 ? -7.832 21.703 14.703 1 97.5 128 LEU B O 1
ATOM 2782 N N . VAL B 1 129 ? -6.848 19.938 15.656 1 98.06 129 VAL B N 1
ATOM 2783 C CA . VAL B 1 129 ? -8.023 19.078 15.547 1 98.06 129 VAL B CA 1
ATOM 2784 C C . VAL B 1 129 ? -9.156 19.641 16.406 1 98.06 129 VAL B C 1
ATOM 2786 O O . VAL B 1 129 ? -10.297 19.766 15.938 1 98.06 129 VAL B O 1
ATOM 2789 N N . VAL B 1 130 ? -8.883 20.109 17.594 1 97.19 130 VAL B N 1
ATOM 2790 C CA . VAL B 1 130 ? -9.891 20.641 18.5 1 97.19 130 VAL B CA 1
ATOM 2791 C C . VAL B 1 130 ? -10.438 21.953 17.938 1 97.19 130 VAL B C 1
ATOM 2793 O O . VAL B 1 130 ? -11.656 22.141 17.875 1 97.19 130 VAL B O 1
ATOM 2796 N N . PHE B 1 131 ? -9.547 22.797 17.516 1 96.94 131 PHE B N 1
ATOM 2797 C CA . PHE B 1 131 ? -9.938 24.109 17 1 96.94 131 PHE B CA 1
ATOM 2798 C C . PHE B 1 131 ? -10.836 23.969 15.781 1 96.94 131 PHE B C 1
ATOM 2800 O O . PHE B 1 131 ? -11.883 24.609 15.695 1 96.94 131 PHE B O 1
ATOM 2807 N N . SER B 1 132 ? -10.453 23.141 14.844 1 96.12 132 SER B N 1
ATOM 2808 C CA . SER B 1 132 ? -11.25 22.969 13.633 1 96.12 132 SER B CA 1
ATOM 2809 C C . SER B 1 132 ? -12.586 22.297 13.945 1 96.12 132 SER B C 1
ATOM 2811 O O . SER B 1 132 ? -13.586 22.547 13.281 1 96.12 132 SER B O 1
ATOM 2813 N N . GLY B 1 133 ? -12.578 21.422 14.984 1 96 133 GLY B N 1
ATOM 2814 C CA . GLY B 1 133 ? -13.828 20.828 15.438 1 96 133 GLY B CA 1
ATOM 2815 C C . GLY B 1 133 ? -14.805 21.859 15.992 1 96 133 GLY B C 1
ATOM 2816 O O . GLY B 1 133 ? -16 21.797 15.695 1 96 133 GLY B O 1
ATOM 2817 N N . VAL B 1 134 ? -14.289 22.781 16.734 1 95.94 134 VAL B N 1
ATOM 2818 C CA . VAL B 1 134 ? -15.117 23.844 17.312 1 95.94 134 VAL B CA 1
ATOM 2819 C C . VAL B 1 134 ? -15.648 24.75 16.188 1 95.94 134 VAL B C 1
ATOM 2821 O O . VAL B 1 134 ? -16.812 25.141 16.203 1 95.94 134 VAL B O 1
ATOM 2824 N N . LEU B 1 135 ? -14.844 24.922 15.18 1 95.19 135 LEU B N 1
ATOM 2825 C CA . LEU B 1 135 ? -15.203 25.828 14.102 1 95.19 135 LEU B CA 1
ATOM 2826 C C . LEU B 1 135 ? -16.172 25.172 13.125 1 95.19 135 LEU B C 1
ATOM 2828 O O . LEU B 1 135 ? -17.109 25.812 12.633 1 95.19 135 LEU B O 1
ATOM 2832 N N . TRP B 1 136 ? -15.961 23.797 12.875 1 96.88 136 TRP B N 1
ATOM 2833 C CA . TRP B 1 136 ? -16.641 23.25 11.711 1 96.88 136 TRP B CA 1
ATOM 2834 C C . TRP B 1 136 ? -17.281 21.906 12.031 1 96.88 136 TRP B C 1
ATOM 2836 O O . TRP B 1 136 ? -17.812 21.234 11.148 1 96.88 136 TRP B O 1
ATOM 2846 N N . GLY B 1 137 ? -17.188 21.484 13.258 1 96.19 137 GLY B N 1
ATOM 2847 C CA . GLY B 1 137 ? -17.906 20.281 13.672 1 96.19 137 GLY B CA 1
ATOM 2848 C C . GLY B 1 137 ? -19.344 20.562 14.07 1 96.19 137 GLY B C 1
ATOM 2849 O O . GLY B 1 137 ? -19.609 21.453 14.883 1 96.19 137 GLY B O 1
ATOM 2850 N N . ARG B 1 138 ? -20.344 19.797 13.516 1 96.44 138 ARG B N 1
ATOM 2851 C CA . ARG B 1 138 ? -21.75 20.125 13.789 1 96.44 138 ARG B CA 1
ATOM 2852 C C . ARG B 1 138 ? -22.531 18.891 14.18 1 96.44 138 ARG B C 1
ATOM 2854 O O . ARG B 1 138 ? -23.625 18.984 14.758 1 96.44 138 ARG B O 1
ATOM 2861 N N . ASP B 1 139 ? -22.031 17.688 13.805 1 97.06 139 ASP B N 1
ATOM 2862 C CA . ASP B 1 139 ? -22.781 16.484 14.148 1 97.06 139 ASP B CA 1
ATOM 2863 C C . ASP B 1 139 ? -22.016 15.625 15.156 1 97.06 139 ASP B C 1
ATOM 2865 O O . ASP B 1 139 ? -20.781 15.703 15.234 1 97.06 139 ASP B O 1
ATOM 2869 N N . LEU B 1 140 ? -22.719 14.805 15.852 1 96.69 140 LEU B N 1
ATOM 2870 C CA . LEU B 1 140 ? -22.203 14.031 16.969 1 96.69 140 LEU B CA 1
ATOM 2871 C C . LEU B 1 140 ? -21.125 13.047 16.5 1 96.69 140 LEU B C 1
ATOM 2873 O O . LEU B 1 140 ? -20.109 12.852 17.188 1 96.69 140 LEU B O 1
ATOM 2877 N N . LEU B 1 141 ? -21.406 12.438 15.422 1 97.12 141 LEU B N 1
ATOM 2878 C CA . LEU B 1 141 ? -20.469 11.438 14.914 1 97.12 141 LEU B CA 1
ATOM 2879 C C . LEU B 1 141 ? -19.125 12.078 14.57 1 97.12 141 LEU B C 1
ATOM 2881 O O . LEU B 1 141 ? -18.062 11.555 14.945 1 97.12 141 LEU B O 1
ATOM 2885 N N . THR B 1 142 ? -19.141 13.164 13.875 1 98.12 142 THR B N 1
ATOM 2886 C CA . THR B 1 142 ? -17.922 13.898 13.531 1 98.12 142 THR B CA 1
ATOM 2887 C C . THR B 1 142 ? -17.172 14.336 14.789 1 98.12 142 THR B C 1
ATOM 2889 O O . THR B 1 142 ? -15.961 14.156 14.891 1 98.12 142 THR B O 1
ATOM 2892 N N . MET B 1 143 ? -17.922 14.852 15.758 1 97.75 143 MET B N 1
ATOM 2893 C CA . MET B 1 143 ? -17.312 15.289 17.016 1 97.75 143 MET B CA 1
ATOM 2894 C C . MET B 1 143 ? -16.672 14.117 17.75 1 97.75 143 MET B C 1
ATOM 2896 O O . MET B 1 143 ? -15.578 14.25 18.297 1 97.75 143 MET B O 1
ATOM 2900 N N . ALA B 1 144 ? -17.344 13.031 17.75 1 98 144 ALA B N 1
ATOM 2901 C CA . ALA B 1 144 ? -16.797 11.844 18.406 1 98 144 ALA B CA 1
ATOM 2902 C C . ALA B 1 144 ? -15.492 11.406 17.75 1 98 144 ALA B C 1
ATOM 2904 O O . ALA B 1 144 ? -14.523 11.078 18.438 1 98 144 ALA B O 1
ATOM 2905 N N . ILE B 1 145 ? -15.461 11.383 16.422 1 97.88 145 ILE B N 1
ATOM 2906 C CA . ILE B 1 145 ? -14.266 11 15.688 1 97.88 145 ILE B CA 1
ATOM 2907 C C . ILE B 1 145 ? -13.133 11.977 15.984 1 97.88 145 ILE B C 1
ATOM 2909 O O . ILE B 1 145 ? -11.992 11.562 16.234 1 97.88 145 ILE B O 1
ATOM 2913 N N . LEU B 1 146 ? -13.43 13.281 16.047 1 98.19 146 LEU B N 1
ATOM 2914 C CA . LEU B 1 146 ? -12.422 14.297 16.328 1 98.19 146 LEU B CA 1
ATOM 2915 C C . LEU B 1 146 ? -11.867 14.141 17.734 1 98.19 146 LEU B C 1
ATOM 2917 O O . LEU B 1 146 ? -10.68 14.383 17.969 1 98.19 146 LEU B O 1
ATOM 2921 N N . VAL B 1 147 ? -12.695 13.75 18.688 1 97.62 147 VAL B N 1
ATOM 2922 C CA . VAL B 1 147 ? -12.234 13.492 20.047 1 97.62 147 VAL B CA 1
ATOM 2923 C C . VAL B 1 147 ? -11.258 12.32 20.062 1 97.62 147 VAL B C 1
ATOM 2925 O O . VAL B 1 147 ? -10.203 12.391 20.688 1 97.62 147 VAL B O 1
ATOM 2928 N N . VAL B 1 148 ? -11.617 11.297 19.344 1 97.19 148 VAL B N 1
ATOM 2929 C CA . VAL B 1 148 ? -10.742 10.133 19.266 1 97.19 148 VAL B CA 1
ATOM 2930 C C . VAL B 1 148 ? -9.406 10.531 18.641 1 97.19 148 VAL B C 1
ATOM 2932 O O . VAL B 1 148 ? -8.344 10.148 19.156 1 97.19 148 VAL B O 1
ATOM 2935 N N . LEU B 1 149 ? -9.445 11.297 17.594 1 97.88 149 LEU B N 1
ATOM 2936 C CA . LEU B 1 149 ? -8.219 11.742 16.938 1 97.88 149 LEU B CA 1
ATOM 2937 C C . LEU B 1 149 ? -7.379 12.602 17.875 1 97.88 149 LEU B C 1
ATOM 2939 O O . LEU B 1 149 ? -6.152 12.492 17.906 1 97.88 149 LEU B O 1
ATOM 2943 N N . THR B 1 150 ? -8.078 13.438 18.625 1 97.44 150 THR B N 1
ATOM 2944 C CA . THR B 1 150 ? -7.395 14.266 19.609 1 97.44 150 THR B CA 1
ATOM 2945 C C . THR B 1 150 ? -6.703 13.391 20.656 1 97.44 150 THR B C 1
ATOM 2947 O O . THR B 1 150 ? -5.551 13.648 21.016 1 97.44 150 THR B O 1
ATOM 2950 N N . ILE B 1 151 ? -7.34 12.367 21.094 1 96.12 151 ILE B N 1
ATOM 2951 C CA . ILE B 1 151 ? -6.781 11.453 22.078 1 96.12 151 ILE B CA 1
ATOM 2952 C C . ILE B 1 151 ? -5.566 10.734 21.5 1 96.12 151 ILE B C 1
ATOM 2954 O O . ILE B 1 151 ? -4.527 10.633 22.156 1 96.12 151 ILE B O 1
ATOM 2958 N N . VAL B 1 152 ? -5.652 10.281 20.25 1 94.62 152 VAL B N 1
ATOM 2959 C CA . VAL B 1 152 ? -4.566 9.578 19.578 1 94.62 152 VAL B CA 1
ATOM 2960 C C . VAL B 1 152 ? -3.338 10.484 19.5 1 94.62 152 VAL B C 1
ATOM 2962 O O . VAL B 1 152 ? -2.207 10.023 19.656 1 94.62 152 VAL B O 1
ATOM 2965 N N . LEU B 1 153 ? -3.543 11.789 19.281 1 95.62 153 LEU B N 1
ATOM 2966 C CA . LEU B 1 153 ? -2.447 12.734 19.094 1 95.62 153 LEU B CA 1
ATOM 2967 C C . LEU B 1 153 ? -1.903 13.219 20.438 1 95.62 153 LEU B C 1
ATOM 2969 O O . LEU B 1 153 ? -0.701 13.453 20.578 1 95.62 153 LEU B O 1
ATOM 2973 N N . LEU B 1 154 ? -2.73 13.312 21.453 1 92.81 154 LEU B N 1
ATOM 2974 C CA . LEU B 1 154 ? -2.297 13.945 22.703 1 92.81 154 LEU B CA 1
ATOM 2975 C C . LEU B 1 154 ? -1.968 12.898 23.766 1 92.81 154 LEU B C 1
ATOM 2977 O O . LEU B 1 154 ? -1.167 13.156 24.656 1 92.81 154 LEU B O 1
ATOM 2981 N N . LEU B 1 155 ? -2.504 11.719 23.688 1 87.44 155 LEU B N 1
ATOM 2982 C CA . LEU B 1 155 ? -2.287 10.688 24.688 1 87.44 155 LEU B CA 1
ATOM 2983 C C . LEU B 1 155 ? -0.807 10.336 24.797 1 87.44 155 LEU B C 1
ATOM 2985 O O . LEU B 1 155 ? -0.28 10.164 25.891 1 87.44 155 LEU B O 1
ATOM 2989 N N . PRO B 1 156 ? -0.097 10.32 23.719 1 89.44 156 PRO B N 1
ATOM 2990 C CA . PRO B 1 156 ? 1.322 9.969 23.797 1 89.44 156 PRO B CA 1
ATOM 2991 C C . PRO B 1 156 ? 2.133 10.984 24.609 1 89.44 156 PRO B C 1
ATOM 2993 O O . PRO B 1 156 ? 3.25 10.688 25.031 1 89.44 156 PRO B O 1
ATOM 2996 N N . LEU B 1 157 ? 1.591 12.156 24.828 1 90.12 157 LEU B N 1
ATOM 2997 C CA . LEU B 1 157 ? 2.297 13.203 25.562 1 90.12 157 LEU B CA 1
ATOM 2998 C C . LEU B 1 157 ? 2.488 12.812 27.016 1 90.12 157 LEU B C 1
ATOM 3000 O O . LEU B 1 157 ? 3.314 13.398 27.719 1 90.12 157 LEU B O 1
ATOM 3004 N N . LYS B 1 158 ? 1.778 11.812 27.438 1 89 158 LYS B N 1
ATOM 3005 C CA . LYS B 1 158 ? 1.932 11.32 28.797 1 89 158 LYS B CA 1
ATOM 3006 C C . LYS B 1 158 ? 3.213 10.5 28.953 1 89 158 LYS B C 1
ATOM 3008 O O . LYS B 1 158 ? 3.688 10.281 30.062 1 89 158 LYS B O 1
ATOM 3013 N N . LEU B 1 159 ? 3.652 10.078 27.844 1 85.56 159 LEU B N 1
ATOM 3014 C CA . LEU B 1 159 ? 4.887 9.297 27.859 1 85.56 159 LEU B CA 1
ATOM 3015 C C . LEU B 1 159 ? 6.098 10.203 28.062 1 85.56 159 LEU B C 1
ATOM 3017 O O . LEU B 1 159 ? 6.117 11.336 27.562 1 85.56 159 LEU B O 1
ATOM 3021 N N . SER B 1 160 ? 7.059 9.727 28.75 1 76.62 160 SER B N 1
ATOM 3022 C CA . SER B 1 160 ? 8.227 10.539 29.078 1 76.62 160 SER B CA 1
ATOM 3023 C C . SER B 1 160 ? 9.312 10.398 28.031 1 76.62 160 SER B C 1
ATOM 3025 O O . SER B 1 160 ? 10.078 11.336 27.781 1 76.62 160 SER B O 1
ATOM 3027 N N . LYS B 1 161 ? 9.242 9.281 27.406 1 82.81 161 LYS B N 1
ATOM 3028 C CA . LYS B 1 161 ? 10.344 9.039 26.484 1 82.81 161 LYS B CA 1
ATOM 3029 C C . LYS B 1 161 ? 10.078 9.688 25.125 1 82.81 161 LYS B C 1
ATOM 3031 O O . LYS B 1 161 ? 9.203 9.242 24.375 1 82.81 161 LYS B O 1
ATOM 3036 N N . ASN B 1 162 ? 10.914 10.625 24.781 1 85.06 162 ASN B N 1
ATOM 3037 C CA . ASN B 1 162 ? 10.766 11.375 23.531 1 85.06 162 ASN B CA 1
ATOM 3038 C C . ASN B 1 162 ? 11.016 10.492 22.312 1 85.06 162 ASN B C 1
ATOM 3040 O O . ASN B 1 162 ? 10.422 10.703 21.25 1 85.06 162 ASN B O 1
ATOM 3044 N N . LYS B 1 163 ? 11.781 9.438 22.562 1 87.5 163 LYS B N 1
ATOM 3045 C CA . LYS B 1 163 ? 12.109 8.562 21.438 1 87.5 163 LYS B CA 1
ATOM 3046 C C . LYS B 1 163 ? 10.867 7.848 20.922 1 87.5 163 LYS B C 1
ATOM 3048 O O . LYS B 1 163 ? 10.68 7.723 19.703 1 87.5 163 LYS B O 1
ATOM 3053 N N . ILE B 1 164 ? 10.078 7.434 21.828 1 89.88 164 ILE B N 1
ATOM 3054 C CA . ILE B 1 164 ? 8.859 6.723 21.453 1 89.88 164 ILE B CA 1
ATOM 3055 C C . ILE B 1 164 ? 7.887 7.688 20.781 1 89.88 164 ILE B C 1
ATOM 3057 O O . ILE B 1 164 ? 7.227 7.332 19.797 1 89.88 164 ILE B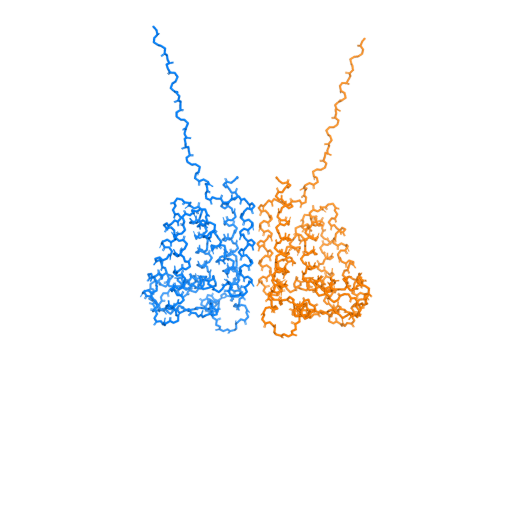 O 1
ATOM 3061 N N . LEU B 1 165 ? 7.844 8.875 21.312 1 91.5 165 LEU B N 1
ATOM 3062 C CA . LEU B 1 165 ? 6.977 9.898 20.734 1 91.5 165 LEU B CA 1
ATOM 3063 C C . LEU B 1 165 ? 7.375 10.211 19.297 1 91.5 165 LEU B C 1
ATOM 3065 O O . LEU B 1 165 ? 6.52 10.289 18.422 1 91.5 165 LEU B O 1
ATOM 3069 N N . THR B 1 166 ? 8.633 10.312 19.094 1 92.81 166 THR B N 1
ATOM 3070 C CA . THR B 1 166 ? 9.156 10.617 17.766 1 92.81 166 THR B CA 1
ATOM 3071 C C . THR B 1 166 ? 8.844 9.5 16.781 1 92.81 166 THR B C 1
ATOM 3073 O O . THR B 1 166 ? 8.375 9.75 15.664 1 92.81 166 THR B O 1
ATOM 3076 N N . GLN B 1 167 ? 9.07 8.289 17.219 1 94.19 167 GLN B N 1
ATOM 3077 C CA . GLN B 1 167 ? 8.797 7.141 16.359 1 94.19 167 GLN B CA 1
ATOM 3078 C C . GLN B 1 167 ? 7.316 7.062 16 1 94.19 167 GLN B C 1
ATOM 3080 O O . GLN B 1 167 ? 6.961 6.805 14.852 1 94.19 167 GLN B O 1
ATOM 3085 N N . PHE B 1 168 ? 6.527 7.305 16.953 1 95.25 168 PHE B N 1
ATOM 3086 C CA . PHE B 1 168 ? 5.082 7.23 16.766 1 95.25 168 PHE B CA 1
ATOM 3087 C C . PHE B 1 168 ? 4.617 8.281 15.758 1 95.25 168 PHE B C 1
ATOM 3089 O O . PHE B 1 168 ? 3.854 7.977 14.836 1 95.25 168 PHE B O 1
ATOM 3096 N N . LEU B 1 169 ? 5.059 9.469 15.922 1 95.56 169 LEU B N 1
ATOM 3097 C CA . LEU B 1 169 ? 4.641 10.547 15.031 1 95.56 169 LEU B CA 1
ATOM 3098 C C . LEU B 1 169 ? 5.164 10.328 13.617 1 95.56 169 LEU B C 1
ATOM 3100 O O . LEU B 1 169 ? 4.488 10.656 12.641 1 95.56 169 LEU B O 1
ATOM 3104 N N . ARG B 1 170 ? 6.398 9.75 13.5 1 96.75 170 ARG B N 1
ATOM 3105 C CA . ARG B 1 170 ? 6.918 9.398 12.188 1 96.75 170 ARG B CA 1
ATOM 3106 C C . ARG B 1 170 ? 6.023 8.367 11.508 1 96.75 170 ARG B C 1
ATOM 3108 O O . ARG B 1 170 ? 5.719 8.484 10.32 1 96.75 170 ARG B O 1
ATOM 3115 N N . ILE B 1 171 ? 5.582 7.438 12.234 1 97.44 171 ILE B N 1
ATOM 3116 C CA . ILE B 1 171 ? 4.723 6.391 11.688 1 97.44 171 ILE B CA 1
ATOM 3117 C C . ILE B 1 171 ? 3.379 6.984 11.281 1 97.44 171 ILE B C 1
ATOM 3119 O O . ILE B 1 171 ? 2.855 6.668 10.211 1 97.44 171 ILE B O 1
ATOM 3123 N N . ILE B 1 172 ? 2.861 7.867 12.062 1 97.62 172 ILE B N 1
ATOM 3124 C CA . ILE B 1 172 ? 1.601 8.523 11.742 1 97.62 172 ILE B CA 1
ATOM 3125 C C . ILE B 1 172 ? 1.735 9.266 10.414 1 97.62 172 ILE B C 1
ATOM 3127 O O . ILE B 1 172 ? 0.877 9.148 9.531 1 97.62 172 ILE B O 1
ATOM 3131 N N . GLY B 1 173 ? 2.822 10.047 10.305 1 98.25 173 GLY B N 1
ATOM 3132 C CA . GLY B 1 173 ? 3.066 10.75 9.055 1 98.25 173 GLY B CA 1
ATOM 3133 C C . GLY B 1 173 ? 3.125 9.828 7.848 1 98.25 173 GLY B C 1
ATOM 3134 O O . GLY B 1 173 ? 2.516 10.102 6.816 1 98.25 173 GLY B O 1
ATOM 3135 N N . LEU B 1 174 ? 3.814 8.703 8.023 1 98.31 174 LEU B N 1
ATOM 3136 C CA . LEU B 1 174 ? 3.959 7.73 6.945 1 98.31 174 LEU B CA 1
ATOM 3137 C C . LEU B 1 174 ? 2.615 7.102 6.59 1 98.31 174 LEU B C 1
ATOM 3139 O O . LEU B 1 174 ? 2.295 6.938 5.41 1 98.31 174 LEU B O 1
ATOM 3143 N N . VAL B 1 175 ? 1.822 6.75 7.562 1 98.31 175 VAL B N 1
ATOM 3144 C CA . VAL B 1 175 ? 0.527 6.121 7.328 1 98.31 175 VAL B CA 1
ATOM 3145 C C . VAL B 1 175 ? -0.394 7.094 6.594 1 98.31 175 VAL B C 1
ATOM 3147 O O . VAL B 1 175 ? -1.109 6.699 5.668 1 98.31 175 VAL B O 1
ATOM 3150 N N . ILE B 1 176 ? -0.344 8.344 6.984 1 98.31 176 ILE B N 1
ATOM 3151 C CA . ILE B 1 176 ? -1.188 9.344 6.336 1 98.31 176 ILE B CA 1
ATOM 3152 C C . ILE B 1 176 ? -0.792 9.484 4.867 1 98.31 176 ILE B C 1
ATOM 3154 O O . ILE B 1 176 ? -1.653 9.531 3.986 1 98.31 176 ILE B O 1
ATOM 3158 N N . MET B 1 177 ? 0.458 9.508 4.594 1 98.38 177 MET B N 1
ATOM 3159 C CA . MET B 1 177 ? 0.925 9.625 3.215 1 98.38 177 MET B CA 1
ATOM 3160 C C . MET B 1 177 ? 0.56 8.391 2.406 1 98.38 177 MET B C 1
ATOM 3162 O O . MET B 1 177 ? 0.184 8.492 1.236 1 98.38 177 MET B O 1
ATOM 3166 N N . LEU B 1 178 ? 0.7 7.223 3.004 1 97.94 178 LEU B N 1
ATOM 3167 C CA . LEU B 1 178 ? 0.323 5.984 2.332 1 97.94 178 LEU B CA 1
ATOM 3168 C C . LEU B 1 178 ? -1.175 5.953 2.047 1 97.94 178 LEU B C 1
ATOM 3170 O O . LEU B 1 178 ? -1.599 5.508 0.978 1 97.94 178 LEU B O 1
ATOM 3174 N N . ASN B 1 179 ? -1.972 6.402 2.973 1 97.38 179 ASN B N 1
ATOM 3175 C CA . ASN B 1 179 ? -3.412 6.488 2.75 1 97.38 179 ASN B CA 1
ATOM 3176 C C . ASN B 1 179 ? -3.752 7.504 1.663 1 97.38 179 ASN B C 1
ATOM 3178 O O . ASN B 1 179 ? -4.676 7.289 0.875 1 97.38 179 ASN B O 1
ATOM 3182 N N . ALA B 1 180 ? -2.996 8.609 1.703 1 97.44 180 ALA B N 1
ATOM 3183 C CA . ALA B 1 180 ? -3.193 9.625 0.667 1 97.44 180 ALA B CA 1
ATOM 3184 C C . ALA B 1 180 ? -2.877 9.062 -0.716 1 97.44 180 ALA B C 1
ATOM 3186 O O . ALA B 1 180 ? -3.453 9.492 -1.716 1 97.44 180 ALA B O 1
ATOM 3187 N N . LEU B 1 181 ? -1.994 8.133 -0.762 1 96.19 181 LEU B N 1
ATOM 3188 C CA . LEU B 1 181 ? -1.644 7.457 -2.004 1 96.19 181 LEU B CA 1
ATOM 3189 C C . LEU B 1 181 ? -2.764 6.52 -2.447 1 96.19 181 LEU B C 1
ATOM 3191 O O . LEU B 1 181 ? -3.057 6.418 -3.641 1 96.19 181 LEU B O 1
ATOM 3195 N N . ALA B 1 182 ? -3.455 5.949 -1.569 1 94.5 182 ALA B N 1
ATOM 3196 C CA . ALA B 1 182 ? -4.449 4.914 -1.851 1 94.5 182 ALA B CA 1
ATOM 3197 C C . ALA B 1 182 ? -5.824 5.523 -2.094 1 94.5 182 ALA B C 1
ATOM 3199 O O . ALA B 1 182 ? -6.559 5.086 -2.982 1 94.5 182 ALA B O 1
ATOM 3200 N N . SER B 1 183 ? -6.172 6.559 -1.45 1 94.75 183 SER B N 1
ATOM 3201 C CA . SER B 1 183 ? -7.551 7.031 -1.341 1 94.75 183 SER B CA 1
ATOM 3202 C C . SER B 1 183 ? -8.055 7.582 -2.67 1 94.75 183 SER B C 1
ATOM 3204 O O . SER B 1 183 ? -9.203 7.352 -3.049 1 94.75 183 SER B O 1
ATOM 3206 N N . PRO B 1 184 ? -7.164 8.25 -3.461 1 94.62 184 PRO B N 1
ATOM 3207 C CA . PRO B 1 184 ? -7.703 8.781 -4.715 1 94.62 184 PRO B CA 1
ATOM 3208 C C . PRO B 1 184 ? -8.094 7.684 -5.699 1 94.62 184 PRO B C 1
ATOM 3210 O O . PRO B 1 184 ? -8.891 7.922 -6.613 1 94.62 184 PRO B O 1
ATOM 3213 N N . THR B 1 185 ? -7.578 6.496 -5.555 1 91.5 185 THR B N 1
ATOM 3214 C CA . THR B 1 185 ? -7.777 5.438 -6.535 1 91.5 185 THR B CA 1
ATOM 3215 C C . THR B 1 185 ? -9.211 4.918 -6.484 1 91.5 185 THR B C 1
ATOM 3217 O O . THR B 1 185 ? -9.695 4.328 -7.453 1 91.5 185 THR B O 1
ATOM 3220 N N . VAL B 1 186 ? -9.883 5.145 -5.402 1 86.69 186 VAL B N 1
ATOM 3221 C CA . VAL B 1 186 ? -11.273 4.723 -5.266 1 86.69 186 VAL B CA 1
ATOM 3222 C C . VAL B 1 186 ? -12.148 5.496 -6.25 1 86.69 186 VAL B C 1
ATOM 3224 O O . VAL B 1 186 ? -13.195 5.004 -6.684 1 86.69 186 VAL B O 1
ATOM 3227 N N . LEU B 1 187 ? -11.688 6.66 -6.645 1 89 187 LEU B N 1
ATOM 3228 C CA . LEU B 1 187 ? -12.453 7.539 -7.523 1 89 187 LEU B CA 1
ATOM 3229 C C . LEU B 1 187 ? -12.461 7.008 -8.953 1 89 187 LEU B C 1
ATOM 3231 O O . LEU B 1 187 ? -13.297 7.414 -9.766 1 89 187 LEU B O 1
ATOM 3235 N N . LEU B 1 188 ? -11.516 6.184 -9.336 1 85.25 188 LEU B N 1
ATOM 3236 C CA . LEU B 1 188 ? -11.453 5.617 -10.68 1 85.25 188 LEU B CA 1
ATOM 3237 C C . LEU B 1 188 ? -12.602 4.641 -10.906 1 85.25 188 LEU B C 1
ATOM 3239 O O . LEU B 1 188 ? -12.992 4.395 -12.047 1 85.25 188 LEU B O 1
ATOM 3243 N N . GLY B 1 189 ? -13.32 4.16 -9.891 1 74.94 189 GLY B N 1
ATOM 3244 C CA . GLY B 1 189 ? -14.422 3.227 -10.023 1 74.94 189 GLY B CA 1
ATOM 3245 C C . GLY B 1 189 ? -15.773 3.85 -9.703 1 74.94 189 GLY B C 1
ATOM 3246 O O . GLY B 1 189 ? -16.797 3.176 -9.75 1 74.94 189 GLY B O 1
ATOM 3247 N N . LEU B 1 190 ? -15.703 5.039 -9.32 1 71 190 LEU B N 1
ATOM 3248 C CA . LEU B 1 190 ? -16.938 5.684 -8.891 1 71 190 LEU B CA 1
ATOM 3249 C C . LEU B 1 190 ? -17.469 6.633 -9.961 1 71 190 LEU B C 1
ATOM 3251 O O . LEU B 1 190 ? -16.688 7.332 -10.609 1 71 190 LEU B O 1
ATOM 3255 N N . ASP B 1 191 ? -18.719 6.293 -10.359 1 72.19 191 ASP B N 1
ATOM 3256 C CA . ASP B 1 191 ? -19.344 7.188 -11.336 1 72.19 191 ASP B CA 1
ATOM 3257 C C . ASP B 1 191 ? -20.078 8.328 -10.633 1 72.19 191 ASP B C 1
ATOM 3259 O O . ASP B 1 191 ? -20.797 8.102 -9.664 1 72.19 191 ASP B O 1
ATOM 3263 N N . GLY B 1 192 ? -19.766 9.484 -10.977 1 71.38 192 GLY B N 1
ATOM 3264 C CA . GLY B 1 192 ? -20.641 10.633 -10.812 1 71.38 192 GLY B CA 1
ATOM 3265 C C . GLY B 1 192 ? -20.375 11.414 -9.547 1 71.38 192 GLY B C 1
ATOM 3266 O O . GLY B 1 192 ? -20.969 12.477 -9.328 1 71.38 192 GLY B O 1
ATOM 3267 N N . GLN B 1 193 ? -19.547 10.898 -8.594 1 78.25 193 GLN B N 1
ATOM 3268 C CA . GLN B 1 193 ? -19.359 11.664 -7.367 1 78.25 193 GLN B CA 1
ATOM 3269 C C . GLN B 1 193 ? -17.891 11.672 -6.945 1 78.25 193 GLN B C 1
ATOM 3271 O O . GLN B 1 193 ? -17.109 10.836 -7.395 1 78.25 193 GLN B O 1
ATOM 3276 N N . GLY B 1 194 ? -17.469 12.852 -6.355 1 89.12 194 GLY B N 1
ATOM 3277 C CA . GLY B 1 194 ? -16.109 12.93 -5.812 1 89.12 194 GLY B CA 1
ATOM 3278 C C . GLY B 1 194 ? -15.32 14.102 -6.352 1 89.12 194 GLY B C 1
ATOM 3279 O O . GLY B 1 194 ? -15.742 14.758 -7.309 1 89.12 194 GLY B O 1
ATOM 3280 N N . ASP B 1 195 ? -14.211 14.297 -5.762 1 95.06 195 ASP B N 1
ATOM 3281 C CA . ASP B 1 195 ? -13.367 15.445 -6.078 1 95.06 195 ASP B CA 1
ATOM 3282 C C . ASP B 1 195 ? -12.867 15.383 -7.52 1 95.06 195 ASP B C 1
ATOM 3284 O O . ASP B 1 195 ? -12.75 16.406 -8.188 1 95.06 195 ASP B O 1
ATOM 3288 N N . ALA B 1 196 ? -12.633 14.195 -8.031 1 94.75 196 ALA B N 1
ATOM 3289 C CA . ALA B 1 196 ? -12.102 14.047 -9.383 1 94.75 196 ALA B CA 1
ATOM 3290 C C . ALA B 1 196 ? -13.133 14.461 -10.422 1 94.75 196 ALA B C 1
ATOM 3292 O O . ALA B 1 196 ? -12.805 15.141 -11.398 1 94.75 196 ALA B O 1
ATOM 3293 N N . VAL B 1 197 ? -14.367 14.062 -10.18 1 92.62 197 VAL B N 1
ATOM 3294 C CA . VAL B 1 197 ? -15.453 14.414 -11.094 1 92.62 197 VAL B CA 1
ATOM 3295 C C . VAL B 1 197 ? -15.703 15.922 -11.031 1 92.62 197 VAL B C 1
ATOM 3297 O O . VAL B 1 197 ? -15.898 16.562 -12.07 1 92.62 197 VAL B O 1
ATOM 3300 N N . LEU B 1 198 ? -15.719 16.453 -9.844 1 93.56 198 LEU B N 1
ATOM 3301 C CA . LEU B 1 198 ? -15.875 17.891 -9.656 1 93.56 198 LEU B CA 1
ATOM 3302 C C . LEU B 1 198 ? -14.836 18.656 -10.461 1 93.56 198 LEU B C 1
ATOM 3304 O O . LEU B 1 198 ? -15.172 19.609 -11.18 1 93.56 198 LEU B O 1
ATOM 3308 N N . LEU B 1 199 ? -13.594 18.203 -10.367 1 96 199 LEU B N 1
ATOM 3309 C CA . LEU B 1 199 ? -12.508 18.875 -11.07 1 96 199 LEU B CA 1
ATOM 3310 C C . LEU B 1 199 ? -12.641 18.688 -12.578 1 96 199 LEU B C 1
ATOM 3312 O O . LEU B 1 199 ? -12.383 19.625 -13.344 1 96 199 LEU B O 1
ATOM 3316 N N . ALA B 1 200 ? -13.062 17.531 -12.977 1 94.38 200 ALA B N 1
ATOM 3317 C CA . ALA B 1 200 ? -13.242 17.266 -14.398 1 94.38 200 ALA B CA 1
ATOM 3318 C C . ALA B 1 200 ? -14.305 18.188 -15 1 94.38 200 ALA B C 1
ATOM 3320 O O . ALA B 1 200 ? -14.125 18.734 -16.094 1 94.38 200 ALA B O 1
ATOM 3321 N N . GLN B 1 201 ? -15.367 18.344 -14.305 1 93 201 GLN B N 1
ATOM 3322 C CA . GLN B 1 201 ? -16.484 19.141 -14.766 1 93 201 GLN B CA 1
ATOM 3323 C C . GLN B 1 201 ? -16.109 20.625 -14.867 1 93 201 GLN B C 1
ATOM 3325 O O . GLN B 1 201 ? -16.562 21.328 -15.758 1 93 201 GLN B O 1
ATOM 3330 N N . HIS B 1 202 ? -15.18 21.062 -14.055 1 94.81 202 HIS B N 1
ATOM 3331 C CA . HIS B 1 202 ? -14.883 22.484 -13.969 1 94.81 202 HIS B CA 1
ATOM 3332 C C . HIS B 1 202 ? -13.594 22.828 -14.703 1 94.81 202 HIS B C 1
ATOM 3334 O O . HIS B 1 202 ? -13.258 24 -14.867 1 94.81 202 HIS B O 1
ATOM 3340 N N . SER B 1 203 ? -12.703 21.828 -15.094 1 94.12 203 SER B N 1
ATOM 3341 C CA . SER B 1 203 ? -11.453 22.094 -15.781 1 94.12 203 SER B CA 1
ATOM 3342 C C . SER B 1 203 ? -11.445 21.5 -17.188 1 94.12 203 SER B C 1
ATOM 3344 O O . SER B 1 203 ? -10.555 21.781 -17.984 1 94.12 203 SER B O 1
ATOM 3346 N N . TRP B 1 204 ? -12.266 20.547 -17.5 1 92.69 204 TRP B N 1
ATOM 3347 C CA . TRP B 1 204 ? -12.359 19.812 -18.75 1 92.69 204 TRP B CA 1
ATOM 3348 C C . TRP B 1 204 ? -11.211 18.812 -18.891 1 92.69 204 TRP B C 1
ATOM 3350 O O . TRP B 1 204 ? -10.883 18.375 -19.984 1 92.69 204 TRP B O 1
ATOM 3360 N N . ILE B 1 205 ? -10.523 18.656 -17.828 1 94.44 205 ILE B N 1
ATOM 3361 C CA . ILE B 1 205 ? -9.516 17.594 -17.734 1 94.44 205 ILE B CA 1
ATOM 3362 C C . ILE B 1 205 ? -10.156 16.328 -17.172 1 94.44 205 ILE B C 1
ATOM 3364 O O . ILE B 1 205 ? -10.883 16.375 -16.172 1 94.44 205 ILE B O 1
ATOM 3368 N N . PRO B 1 206 ? -9.961 15.258 -17.922 1 93.94 206 PRO B N 1
ATOM 3369 C CA . PRO B 1 206 ? -10.602 14.023 -17.484 1 93.94 206 PRO B CA 1
ATOM 3370 C C . PRO B 1 206 ? -10.258 13.664 -16.031 1 93.94 206 PRO B C 1
ATOM 3372 O O . PRO B 1 206 ? -9.141 13.938 -15.578 1 93.94 206 PRO B O 1
ATOM 3375 N N . ALA B 1 207 ? -11.164 13.023 -15.32 1 93.88 207 ALA B N 1
ATOM 3376 C CA . ALA B 1 207 ? -11.07 12.695 -13.898 1 93.88 207 ALA B CA 1
ATOM 3377 C C . ALA B 1 207 ? -9.836 11.844 -13.617 1 93.88 207 ALA B C 1
ATOM 3379 O O . ALA B 1 207 ? -9.148 12.039 -12.609 1 93.88 207 ALA B O 1
ATOM 3380 N N . TRP B 1 208 ? -9.516 10.914 -14.477 1 92.62 208 TRP B N 1
ATOM 3381 C CA . TRP B 1 208 ? -8.43 9.969 -14.227 1 92.62 208 TRP B CA 1
ATOM 3382 C C . TRP B 1 208 ? -7.082 10.68 -14.211 1 92.62 208 TRP B C 1
ATOM 3384 O O . TRP B 1 208 ? -6.145 10.242 -13.539 1 92.62 208 TRP B O 1
ATOM 3394 N N . ILE B 1 209 ? -6.934 11.766 -14.883 1 95.12 209 ILE B N 1
ATOM 3395 C CA . ILE B 1 209 ? -5.699 12.547 -14.883 1 95.12 209 ILE B CA 1
ATOM 3396 C C . ILE B 1 209 ? -5.5 13.188 -13.516 1 95.12 209 ILE B C 1
ATOM 3398 O O . ILE B 1 209 ? -4.387 13.203 -12.984 1 95.12 209 ILE B O 1
ATOM 3402 N N . TRP B 1 210 ? -6.539 13.719 -12.891 1 96.31 210 TRP B N 1
ATOM 3403 C CA . TRP B 1 210 ? -6.453 14.32 -11.562 1 96.31 210 TRP B CA 1
ATOM 3404 C C . TRP B 1 210 ? -6.051 13.281 -10.516 1 96.31 210 TRP B C 1
ATOM 3406 O O . TRP B 1 210 ? -5.242 13.562 -9.633 1 96.31 210 TRP B O 1
ATOM 3416 N N . VAL B 1 211 ? -6.633 12.094 -10.664 1 96.12 211 VAL B N 1
ATOM 3417 C CA . VAL B 1 211 ? -6.258 11 -9.766 1 96.12 211 VAL B CA 1
ATOM 3418 C C . VAL B 1 211 ? -4.766 10.711 -9.906 1 96.12 211 VAL B C 1
ATOM 3420 O O . VAL B 1 211 ? -4.059 10.562 -8.906 1 96.12 211 VAL B O 1
ATOM 3423 N N . GLY B 1 212 ? -4.301 10.688 -11.164 1 95.94 212 GLY B N 1
ATOM 3424 C CA . GLY B 1 212 ? -2.881 10.484 -11.406 1 95.94 212 GLY B CA 1
ATOM 3425 C C . GLY B 1 212 ? -2.006 11.547 -10.773 1 95.94 212 GLY B C 1
ATOM 3426 O O . GLY B 1 212 ? -0.953 11.234 -10.211 1 95.94 212 GLY B O 1
ATOM 3427 N N . ILE B 1 213 ? -2.426 12.742 -10.844 1 97.12 213 ILE B N 1
ATOM 3428 C CA . ILE B 1 213 ? -1.686 13.859 -10.266 1 97.12 213 ILE B CA 1
ATOM 3429 C C . ILE B 1 213 ? -1.611 13.695 -8.75 1 97.12 213 ILE B C 1
ATOM 3431 O O . ILE B 1 213 ? -0.551 13.891 -8.148 1 97.12 213 ILE B O 1
ATOM 3435 N N . TRP B 1 214 ? -2.736 13.352 -8.102 1 98.19 214 TRP B N 1
ATOM 3436 C CA . TRP B 1 214 ? -2.738 13.156 -6.652 1 98.19 214 TRP B CA 1
ATOM 3437 C C . TRP B 1 214 ? -1.825 12.008 -6.25 1 98.19 214 TRP B C 1
ATOM 3439 O O . TRP B 1 214 ? -1.109 12.086 -5.25 1 98.19 214 TRP B O 1
ATOM 3449 N N . LEU B 1 215 ? -1.817 10.914 -7.039 1 97.38 215 LEU B N 1
ATOM 3450 C CA . LEU B 1 215 ? -0.926 9.789 -6.777 1 97.38 215 LEU B CA 1
ATOM 3451 C C . LEU B 1 215 ? 0.534 10.219 -6.879 1 97.38 215 LEU B C 1
ATOM 3453 O O . LEU B 1 215 ? 1.356 9.844 -6.039 1 97.38 215 LEU B O 1
ATOM 3457 N N . PHE B 1 216 ? 0.806 10.992 -7.844 1 96.56 216 PHE B N 1
ATOM 3458 C CA . PHE B 1 216 ? 2.158 11.5 -8.031 1 96.56 216 PHE B CA 1
ATOM 3459 C C . PHE B 1 216 ? 2.58 12.367 -6.852 1 96.56 216 PHE B C 1
ATOM 3461 O O . PHE B 1 216 ? 3.693 12.227 -6.34 1 96.56 216 PHE B O 1
ATOM 3468 N N . CYS B 1 217 ? 1.689 13.227 -6.398 1 97.38 217 CYS B N 1
ATOM 3469 C CA . CYS B 1 217 ? 1.979 14.094 -5.262 1 97.38 217 CYS B CA 1
ATOM 3470 C C . CYS B 1 217 ? 2.258 13.273 -4.008 1 97.38 217 CYS B C 1
ATOM 3472 O O . CYS B 1 217 ? 3.191 13.57 -3.262 1 97.38 217 CYS B O 1
ATOM 3474 N N . SER B 1 218 ? 1.478 12.266 -3.805 1 98 218 SER B N 1
ATOM 3475 C CA . SER B 1 218 ? 1.659 11.422 -2.629 1 98 218 SER B CA 1
ATOM 3476 C C . SER B 1 218 ? 2.963 10.641 -2.709 1 98 218 SER B C 1
ATOM 3478 O O . SER B 1 218 ? 3.672 10.492 -1.709 1 98 218 SER B O 1
ATOM 3480 N N . ALA B 1 219 ? 3.314 10.156 -3.893 1 96.44 219 ALA B N 1
ATOM 3481 C CA . ALA B 1 219 ? 4.582 9.453 -4.094 1 96.44 219 ALA B CA 1
ATOM 3482 C C . ALA B 1 219 ? 5.766 10.391 -3.848 1 96.44 219 ALA B C 1
ATOM 3484 O O . ALA B 1 219 ? 6.766 9.992 -3.244 1 96.44 219 ALA B O 1
ATOM 3485 N N . CYS B 1 220 ? 5.637 11.586 -4.309 1 96.38 220 CYS B N 1
ATOM 3486 C CA . CYS B 1 220 ? 6.676 12.586 -4.078 1 96.38 220 CYS B CA 1
ATOM 3487 C C . CYS B 1 220 ? 6.84 12.867 -2.59 1 96.38 220 CYS B C 1
ATOM 3489 O O . CYS B 1 220 ? 7.965 12.984 -2.096 1 96.38 220 CYS B O 1
ATOM 3491 N N . ALA B 1 221 ? 5.703 13.0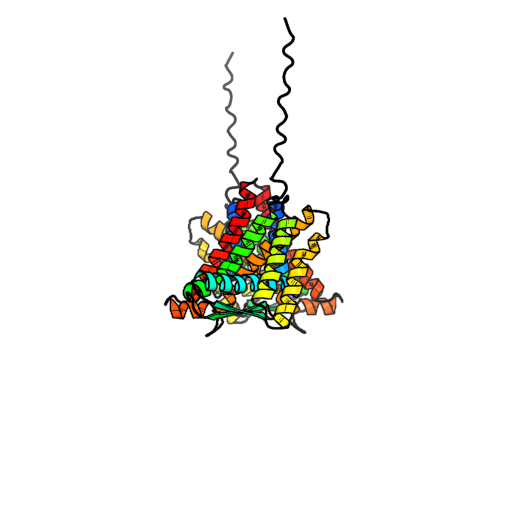23 -1.896 1 97.88 221 ALA B N 1
ATOM 3492 C CA . ALA B 1 221 ? 5.77 13.25 -0.456 1 97.88 221 ALA B CA 1
ATOM 3493 C C . ALA B 1 221 ? 6.539 12.133 0.244 1 97.88 221 ALA B C 1
ATOM 3495 O O . ALA B 1 221 ? 7.402 12.398 1.084 1 97.88 221 ALA B O 1
ATOM 3496 N N . LEU B 1 222 ? 6.289 10.859 -0.133 1 97.25 222 LEU B N 1
ATOM 3497 C CA . LEU B 1 222 ? 6.98 9.711 0.446 1 97.25 222 LEU B CA 1
ATOM 3498 C C . LEU B 1 222 ? 8.461 9.734 0.083 1 97.25 222 LEU B C 1
ATOM 3500 O O . LEU B 1 222 ? 9.312 9.445 0.926 1 97.25 222 LEU B O 1
ATOM 3504 N N . PHE B 1 223 ? 8.789 10.109 -1.086 1 96.12 223 PHE B N 1
ATOM 3505 C CA . PHE B 1 223 ? 10.172 10.188 -1.532 1 96.12 223 PHE B CA 1
ATOM 3506 C C . PHE B 1 223 ? 10.93 11.273 -0.774 1 96.12 223 PHE B C 1
ATOM 3508 O O . PHE B 1 223 ? 12.086 11.078 -0.396 1 96.12 223 PHE B O 1
ATOM 3515 N N . PHE B 1 224 ? 10.242 12.414 -0.64 1 96.12 224 PHE B N 1
ATOM 3516 C CA . PHE B 1 224 ? 10.883 13.508 0.084 1 96.12 224 PHE B CA 1
ATOM 3517 C C . PHE B 1 224 ? 11.133 13.117 1.537 1 96.12 224 PHE B C 1
ATOM 3519 O O . PHE B 1 224 ? 12.117 13.547 2.139 1 96.12 224 PHE B O 1
ATOM 3526 N N . ALA B 1 225 ? 10.18 12.336 2.127 1 96.25 225 ALA B N 1
ATOM 3527 C CA . ALA B 1 225 ? 10.422 11.828 3.473 1 96.25 225 ALA B CA 1
ATOM 3528 C C . ALA B 1 225 ? 11.695 10.984 3.516 1 96.25 225 ALA B C 1
ATOM 3530 O O . ALA B 1 225 ? 12.492 11.102 4.445 1 96.25 225 ALA B O 1
ATOM 3531 N N . TRP B 1 226 ? 11.93 10.133 2.518 1 94.88 226 TRP B N 1
ATOM 3532 C CA . TRP B 1 226 ? 13.148 9.336 2.414 1 94.88 226 TRP B CA 1
ATOM 3533 C C . TRP B 1 226 ? 14.367 10.234 2.232 1 94.88 226 TRP B C 1
ATOM 3535 O O . TRP B 1 226 ? 15.398 10.023 2.875 1 94.88 226 TRP B O 1
ATOM 3545 N N . ARG B 1 227 ? 14.219 11.227 1.332 1 93.19 227 ARG B N 1
ATOM 3546 C CA . ARG B 1 227 ? 15.336 12.117 1.035 1 93.19 227 ARG B CA 1
ATOM 3547 C C . ARG B 1 227 ? 15.789 12.867 2.285 1 93.19 227 ARG B C 1
ATOM 3549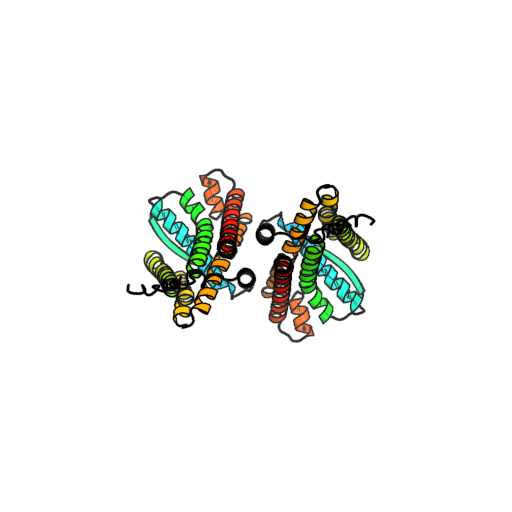 O O . ARG B 1 227 ? 16.984 13.133 2.455 1 93.19 227 ARG B O 1
ATOM 3556 N N . ARG B 1 228 ? 14.781 13.227 3.105 1 91.25 228 ARG B N 1
ATOM 3557 C CA . ARG B 1 228 ? 15.094 13.898 4.363 1 91.25 228 ARG B CA 1
ATOM 3558 C C . ARG B 1 228 ? 16.016 13.039 5.219 1 91.25 228 ARG B C 1
ATOM 3560 O O . ARG B 1 228 ? 16.938 13.562 5.871 1 91.25 228 ARG B O 1
ATOM 3567 N N . ILE B 1 229 ? 15.867 11.742 5.18 1 90.75 229 ILE B N 1
ATOM 3568 C CA . ILE B 1 229 ? 16.641 10.805 5.988 1 90.75 229 ILE B CA 1
ATOM 3569 C C . ILE B 1 229 ? 17.969 10.516 5.301 1 90.75 229 ILE B C 1
ATOM 3571 O O . ILE B 1 229 ? 19.016 10.508 5.949 1 90.75 229 ILE B O 1
ATOM 3575 N N . ASP B 1 230 ? 17.938 10.32 4.023 1 88.94 230 ASP B N 1
ATOM 3576 C CA . ASP B 1 230 ? 19.125 9.969 3.252 1 88.94 230 ASP B CA 1
ATOM 3577 C C . ASP B 1 230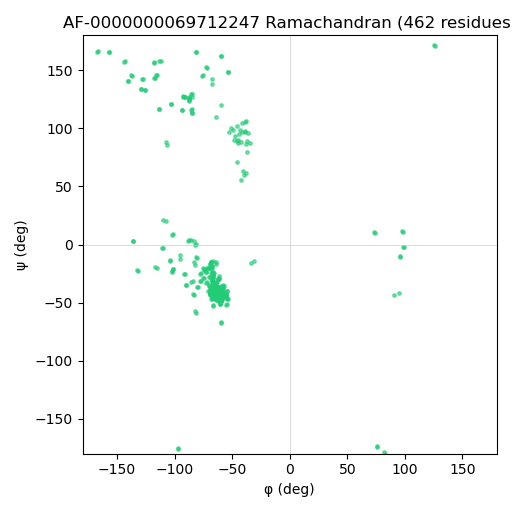 ? 20.156 11.102 3.266 1 88.94 230 ASP B C 1
ATOM 3579 O O . ASP B 1 230 ? 21.359 10.859 3.377 1 88.94 230 ASP B O 1
ATOM 3583 N N . SER B 1 231 ? 19.734 12.32 3.176 1 84.88 231 SER B N 1
ATOM 3584 C CA . SER B 1 231 ? 20.641 13.477 3.104 1 84.88 231 SER B CA 1
ATOM 3585 C C . SER B 1 231 ? 21.297 13.75 4.449 1 84.88 231 SER B C 1
ATOM 3587 O O . SER B 1 231 ? 22.344 14.391 4.516 1 84.88 231 SER B O 1
ATOM 3589 N N . ALA B 1 232 ? 20.734 13.344 5.484 1 78.88 232 ALA B N 1
ATOM 3590 C CA . ALA B 1 232 ? 21.266 13.594 6.824 1 78.88 232 ALA B CA 1
ATOM 3591 C C . ALA B 1 232 ? 22.328 12.578 7.191 1 78.88 232 ALA B C 1
ATOM 3593 O O . ALA B 1 232 ? 23.047 12.75 8.18 1 78.88 232 ALA B O 1
ATOM 3594 N N . GLN B 1 233 ? 22.375 11.461 6.406 1 72.19 233 GLN B N 1
ATOM 3595 C CA . GLN B 1 233 ? 23.359 10.422 6.699 1 72.19 233 GLN B CA 1
ATOM 3596 C C . GLN B 1 233 ? 24.469 10.406 5.648 1 72.19 233 GLN B C 1
ATOM 3598 O O . GLN B 1 233 ? 24.219 10.703 4.477 1 72.19 233 GLN B O 1
#